Protein AF-A0A5C7Q8A8-F1 (afdb_monomer)

Solvent-accessible surface area (backbone atoms only — not comparable to full-atom values): 42456 Å² total; per-residue (Å²): 137,83,88,76,62,58,67,64,50,52,58,47,51,57,56,48,51,56,51,48,52,52,51,49,35,57,74,71,69,66,64,82,70,84,70,91,79,62,49,75,67,58,76,62,47,52,79,33,55,53,50,96,81,53,54,79,67,55,56,52,67,60,56,36,74,67,50,32,54,47,42,49,57,53,12,52,49,42,38,58,27,49,75,47,35,32,22,46,52,66,61,38,46,63,65,53,66,76,48,85,85,70,72,69,61,88,73,68,88,83,48,80,86,73,72,69,64,88,78,47,28,64,45,47,75,80,34,70,66,43,38,34,57,55,36,27,34,99,83,46,43,37,44,59,49,35,23,50,45,44,40,25,26,51,58,35,4,28,22,35,34,44,48,40,54,46,99,84,62,37,77,64,32,52,43,86,42,50,58,80,33,47,42,84,45,75,60,40,100,90,32,75,81,9,30,33,33,28,34,82,65,30,98,65,66,53,85,62,56,95,88,55,79,62,90,46,67,55,41,41,31,20,60,56,26,69,39,77,41,52,37,90,40,47,37,70,35,59,44,74,21,91,77,34,95,90,47,22,30,13,55,45,45,67,42,41,71,48,57,52,50,41,49,49,52,57,48,47,54,50,48,43,77,73,66,59,76,80,65,65,76,39,83,40,70,36,95,89,53,80,78,54,76,66,60,51,51,53,51,51,49,54,47,46,71,50,63,48,63,80,93,27,69,84,53,87,80,84,74,58,90,57,49,43,81,42,69,85,66,79,52,77,73,80,66,44,65,62,60,59,50,51,51,36,45,51,50,48,28,52,76,68,64,42,61,54,60,83,76,78,36,77,90,68,90,40,70,69,57,48,53,51,50,52,48,49,40,39,64,74,51,48,36,56,52,35,41,51,47,20,48,37,51,31,70,43,55,38,77,58,44,56,82,86,73,36,58,56,44,42,45,39,44,60,60,84,78,76,55,66,68,58,51,51,51,52,50,51,50,45,44,74,63,51,78,45,32,36,34,61,51,26,55,74,72,73,40,84,66,82,89,48,79,71,25,76,36,45,36,57,55,68,56,57,52,62,49,57,76,65,55,80,83,77,78,83,84,84,88,80,86,82,89,83,83,85,87,87,85,88,82,90,84,87,85,78,85,90,80,87,79,87,81,82,89,77,93,75,87,86,74,100,59,81,44,51,79,66,55,45,65,71,46,41,65,62,55,54,47,48,50,48,31,41,61,71,63,78,36,56,65,75,57,40,32,53,53,38,34,75,76,55,36,46,72,66,59,27,46,48,56,52,48,53,46,50,57,68,70,66,61,90,74,79,93,71,82,93,82,87,86,70,74,72,56,61,60,52,50,56,51,54,58,58,67,71,73,76,71,90,83,86,82,79,90,82,89,85,87,89,86,89,81,82,89,85,87,81,90,88,86,83,86,87,80,85,86,87,88,87,83,84,88,87,83,90,81,91,80,84,87,86,85,86,90,85,94,87,80,90,87,81,90,87,83,85,79,88,81,81,84,77,81,79,56,69,71,62,52,52,54,54,52,53,55,47,50,52,52,62,54,58,62,76,72,114

Secondary structure (DSSP, 8-state):
-----HHHHHHHHHHHHHHHHHHHHHHHT------TT--HHHHT--TT---TT--HHHHHHHS-HHHHHHHHHHHHHHHHSEEEEEE-HHHHHHHHTT-TT----S--TT-GGGT--TT-EEPPTTSHHHHHHHS-SSS--HHHHHHHHHHHHHHHSEEEEEEEE-TTS-EEEEEEEEGGGEEEE---SS-TT-EEEE----SS-----TTS---SHHHHHHHHTT-EEEGGGEEEEEPBPSS-TTSB--TTTTTHHHHHHHHHHHHHHHHHHHH-----SEEEE-TT----HHHHHHHHHHHHHHHSSSTTTT----PPTTEEEE-----TTTTTTTHHHHHHHHHHHHHTT--GGGGT-S----HHHHHHHHHHHIIIIIHHHHHHHHHHHHHHHGGGS-TTT--EEEEEE------HHHHHHHHHHHHHHT-SBHHHHHHHTTPPP-SSTTTTSBTTHHHHHHHHTTS--PPPPP---------------------PPPPPP----S---SS-HHHHHHHHHHHHHHHHHHHTTSS-HHHHHHHHHHTT--HHHHHHHHHHHHHHHT-----------SHHHHHHHHHHHHHHS-----PPP-----------------------------------------------------PPPPPPPHHHHHHHHHHHHHHHHHHTT-

Radius of gyration: 42.38 Å; Cα contacts (8 Å, |Δi|>4): 635; chains: 1; bounding box: 146×74×106 Å

Structure (mmCIF, N/CA/C/O backbone):
data_AF-A0A5C7Q8A8-F1
#
_entry.id   AF-A0A5C7Q8A8-F1
#
loop_
_atom_site.group_PDB
_atom_site.id
_atom_site.type_symbol
_atom_site.label_atom_id
_atom_site.label_alt_id
_atom_site.label_comp_id
_atom_site.label_asym_id
_atom_site.label_entity_id
_atom_site.label_seq_id
_atom_site.pdbx_PDB_ins_code
_atom_site.Cartn_x
_atom_site.Cartn_y
_atom_site.Cartn_z
_atom_site.occupancy
_atom_site.B_iso_or_equiv
_atom_site.auth_seq_id
_atom_site.auth_comp_id
_atom_site.auth_asym_id
_atom_site.auth_atom_id
_atom_site.pdbx_PDB_model_num
ATOM 1 N N . MET A 1 1 ? 57.338 -16.339 32.712 1.00 39.47 1 MET A N 1
ATOM 2 C CA . MET A 1 1 ? 57.266 -15.518 31.481 1.00 39.47 1 MET A CA 1
ATOM 3 C C . MET A 1 1 ? 55.941 -15.817 30.804 1.00 39.47 1 MET A C 1
ATOM 5 O O . MET A 1 1 ? 55.572 -16.983 30.773 1.00 39.47 1 MET A O 1
ATOM 9 N N . LEU A 1 2 ? 55.223 -14.806 30.310 1.00 39.75 2 LEU A N 1
ATOM 10 C CA . LEU A 1 2 ? 54.011 -15.006 29.508 1.00 39.75 2 LEU A CA 1
ATOM 11 C C . LEU A 1 2 ? 54.403 -15.014 28.027 1.00 39.75 2 LEU A C 1
ATOM 13 O O . LEU A 1 2 ? 54.941 -14.022 27.540 1.00 39.75 2 LEU A O 1
ATOM 17 N N . ASN A 1 3 ? 54.139 -16.115 27.321 1.00 35.50 3 ASN A N 1
ATOM 18 C CA . ASN A 1 3 ? 54.279 -16.156 25.866 1.00 35.50 3 ASN A CA 1
ATOM 19 C C . ASN A 1 3 ? 53.121 -15.376 25.238 1.00 35.50 3 ASN A C 1
ATOM 21 O O . ASN A 1 3 ? 51.990 -15.857 25.197 1.00 35.50 3 ASN A O 1
ATOM 25 N N . ILE A 1 4 ? 53.407 -14.169 24.753 1.00 50.28 4 ILE A N 1
ATOM 26 C CA . ILE A 1 4 ? 52.469 -13.400 23.935 1.00 50.28 4 ILE A CA 1
ATOM 27 C C . ILE A 1 4 ? 52.547 -13.954 22.511 1.00 50.28 4 ILE A C 1
ATOM 29 O O . ILE A 1 4 ? 53.571 -13.810 21.843 1.00 50.28 4 ILE A O 1
ATOM 33 N N . ASP A 1 5 ? 51.471 -14.594 22.051 1.00 58.06 5 ASP A N 1
ATOM 34 C CA . ASP A 1 5 ? 51.373 -15.106 20.683 1.00 58.06 5 ASP A CA 1
ATOM 35 C C . ASP A 1 5 ? 51.248 -13.949 19.677 1.00 58.06 5 ASP A C 1
ATOM 37 O O . ASP A 1 5 ? 50.162 -13.470 19.342 1.00 58.06 5 ASP A O 1
ATOM 41 N N . LEU A 1 6 ? 52.403 -13.510 19.180 1.00 49.81 6 LEU A N 1
ATOM 42 C CA . LEU A 1 6 ? 52.531 -12.497 18.136 1.00 49.81 6 LEU A CA 1
ATOM 43 C C . LEU A 1 6 ? 51.796 -12.886 16.842 1.00 49.81 6 LEU A C 1
ATOM 45 O O . LEU A 1 6 ? 51.344 -11.993 16.127 1.00 49.81 6 LEU A O 1
ATOM 49 N N . SER A 1 7 ? 51.607 -14.180 16.551 1.00 52.22 7 SER A N 1
ATOM 50 C CA . SER A 1 7 ? 50.870 -14.616 15.358 1.00 52.22 7 SER A CA 1
ATOM 51 C C . SER A 1 7 ? 49.373 -14.306 15.473 1.00 52.22 7 SER A C 1
ATOM 53 O O . SER A 1 7 ? 48.760 -13.853 14.503 1.00 52.22 7 SER A O 1
ATOM 55 N N . ALA A 1 8 ? 48.793 -14.444 16.670 1.00 53.78 8 ALA A N 1
ATOM 56 C CA . ALA A 1 8 ? 47.419 -14.038 16.951 1.00 53.78 8 ALA A CA 1
ATOM 57 C C . ALA A 1 8 ? 47.238 -12.511 16.881 1.00 53.78 8 ALA A C 1
ATOM 59 O O . ALA A 1 8 ? 46.190 -12.041 16.432 1.00 53.78 8 ALA A O 1
ATOM 60 N N . THR A 1 9 ? 48.254 -11.733 17.271 1.00 54.34 9 THR A N 1
ATOM 61 C CA . THR A 1 9 ? 48.252 -10.265 17.140 1.00 54.34 9 THR A CA 1
ATOM 62 C C . THR A 1 9 ? 48.325 -9.834 15.674 1.00 54.34 9 THR A C 1
ATOM 64 O O . THR A 1 9 ? 47.444 -9.115 15.213 1.00 54.34 9 THR A O 1
ATOM 67 N N . ILE A 1 10 ? 49.275 -10.358 14.892 1.00 56.47 10 ILE A N 1
ATOM 68 C CA . ILE A 1 10 ? 49.420 -10.031 13.460 1.00 56.47 10 ILE A CA 1
ATOM 69 C C . ILE A 1 10 ? 48.152 -10.412 12.672 1.00 56.47 10 ILE A C 1
ATOM 71 O O . ILE A 1 10 ? 47.650 -9.623 11.871 1.00 56.47 10 ILE A O 1
ATOM 75 N N . ARG A 1 11 ? 47.545 -11.575 12.962 1.00 51.56 11 ARG A N 1
ATOM 76 C CA . ARG A 1 11 ? 46.251 -11.982 12.372 1.00 51.56 11 ARG A CA 1
ATOM 77 C C . ARG A 1 11 ? 45.079 -11.073 12.777 1.00 51.56 11 ARG A C 1
ATOM 79 O O . ARG A 1 11 ? 44.075 -11.043 12.064 1.00 51.56 11 ARG A O 1
ATOM 86 N N . ARG A 1 12 ? 45.167 -10.343 13.896 1.00 50.62 12 ARG A N 1
ATOM 87 C CA . ARG A 1 12 ? 44.190 -9.308 14.289 1.00 50.62 12 ARG A CA 1
ATOM 88 C C . ARG A 1 12 ? 44.452 -7.978 13.581 1.00 50.62 12 ARG A C 1
ATOM 90 O O . ARG A 1 12 ? 43.478 -7.353 13.174 1.00 50.62 12 ARG A O 1
ATOM 97 N N . GLU A 1 13 ? 45.709 -7.585 13.386 1.00 54.28 13 GLU A N 1
ATOM 98 C CA . GLU A 1 13 ? 46.086 -6.387 12.619 1.00 54.28 13 GLU A CA 1
ATOM 99 C C . GLU A 1 13 ? 45.614 -6.480 11.160 1.00 54.28 13 GLU A C 1
ATOM 101 O O . GLU A 1 13 ? 44.810 -5.657 10.727 1.00 54.28 13 GLU A O 1
ATOM 106 N N . ILE A 1 14 ? 45.965 -7.554 10.443 1.00 54.97 14 ILE A N 1
ATOM 107 C CA . ILE A 1 14 ? 45.577 -7.747 9.030 1.00 54.97 14 ILE A CA 1
ATOM 108 C C . ILE A 1 14 ? 44.042 -7.750 8.864 1.00 54.97 14 ILE A C 1
ATOM 110 O O . ILE A 1 14 ? 43.503 -7.173 7.916 1.00 54.97 14 ILE A O 1
ATOM 114 N N . ARG A 1 15 ? 43.312 -8.339 9.826 1.00 53.41 15 ARG A N 1
ATOM 115 C CA . ARG A 1 15 ? 41.835 -8.323 9.875 1.00 53.41 15 ARG A CA 1
ATOM 116 C C . ARG A 1 15 ? 41.238 -6.956 10.235 1.00 53.41 15 ARG A C 1
ATOM 118 O O . ARG A 1 15 ? 40.063 -6.736 9.948 1.00 53.41 15 ARG A O 1
ATOM 125 N N . ARG A 1 16 ? 41.986 -6.052 10.874 1.00 53.06 16 ARG A N 1
ATOM 126 C CA . ARG A 1 16 ? 41.573 -4.656 11.114 1.00 53.06 16 ARG A CA 1
ATOM 127 C C . ARG A 1 16 ? 41.802 -3.798 9.879 1.00 53.06 16 ARG A C 1
ATOM 129 O O . ARG A 1 16 ? 40.940 -2.986 9.563 1.00 53.06 16 ARG A O 1
ATOM 136 N N . GLU A 1 17 ? 42.908 -4.001 9.171 1.00 52.50 17 GLU A N 1
ATOM 137 C CA . GLU A 1 17 ? 43.210 -3.276 7.934 1.00 52.50 17 GLU A CA 1
ATOM 138 C C . GLU A 1 17 ? 42.220 -3.631 6.824 1.00 52.50 17 GLU A C 1
ATOM 140 O O . GLU A 1 17 ? 41.597 -2.722 6.286 1.00 52.50 17 GLU A O 1
ATOM 145 N N . HIS A 1 18 ? 41.933 -4.921 6.600 1.00 54.00 18 HIS A N 1
ATOM 146 C CA . HIS A 1 18 ? 40.877 -5.350 5.666 1.00 54.00 18 HIS A CA 1
ATOM 147 C C . HIS A 1 18 ? 39.492 -4.789 6.030 1.00 54.00 18 HIS A C 1
ATOM 149 O O . HIS A 1 18 ? 38.708 -4.430 5.157 1.00 54.00 18 HIS A O 1
ATOM 155 N N . LYS A 1 19 ? 39.173 -4.669 7.328 1.00 54.50 19 LYS A N 1
ATOM 156 C CA . LYS A 1 19 ? 37.913 -4.045 7.762 1.00 54.50 19 LYS A CA 1
ATOM 157 C C . LYS A 1 19 ? 37.903 -2.528 7.576 1.00 54.50 19 LYS A C 1
ATOM 159 O O . LYS A 1 19 ? 36.835 -1.978 7.334 1.00 54.50 19 LYS A O 1
ATOM 164 N N . ARG A 1 20 ? 39.055 -1.855 7.659 1.00 49.50 20 ARG A N 1
ATOM 165 C CA . ARG A 1 20 ? 39.181 -0.422 7.358 1.00 49.50 20 ARG A CA 1
ATOM 166 C C . ARG A 1 20 ? 39.092 -0.145 5.863 1.00 49.50 20 ARG A C 1
ATOM 168 O O . ARG A 1 20 ? 38.343 0.750 5.496 1.00 49.50 20 ARG A O 1
ATOM 175 N N . SER A 1 21 ? 39.786 -0.902 5.012 1.00 48.91 21 SER A N 1
ATOM 176 C CA . SER A 1 21 ? 39.687 -0.732 3.557 1.00 48.91 21 SER A CA 1
ATOM 177 C C . SER A 1 21 ? 38.263 -0.991 3.062 1.00 48.91 21 SER A C 1
ATOM 179 O O . SER A 1 21 ? 37.726 -0.139 2.365 1.00 48.91 21 SER A O 1
ATOM 181 N N . ALA A 1 22 ? 37.599 -2.058 3.524 1.00 47.56 22 ALA A N 1
ATOM 182 C CA . ALA A 1 22 ? 36.187 -2.311 3.217 1.00 47.56 22 ALA A CA 1
ATOM 183 C C . ALA A 1 22 ? 35.243 -1.217 3.762 1.00 47.56 22 ALA A C 1
ATOM 185 O O . ALA A 1 22 ? 34.285 -0.830 3.103 1.00 47.56 22 ALA A O 1
ATOM 186 N N . GLN A 1 23 ? 35.501 -0.653 4.951 1.00 49.69 23 GLN A N 1
ATOM 187 C CA . GLN A 1 23 ? 34.716 0.491 5.444 1.00 49.69 23 GLN A CA 1
ATOM 188 C C . GLN A 1 23 ? 34.930 1.761 4.607 1.00 49.69 23 GLN A C 1
ATOM 190 O O . GLN A 1 23 ? 33.975 2.508 4.399 1.00 49.69 23 GLN A O 1
ATOM 195 N N . ILE A 1 24 ? 36.144 1.991 4.100 1.00 47.06 24 ILE A N 1
ATOM 196 C CA . ILE A 1 24 ? 36.466 3.123 3.223 1.00 47.06 24 ILE A CA 1
ATOM 197 C C . ILE A 1 24 ? 35.817 2.927 1.845 1.00 47.06 24 ILE A C 1
ATOM 199 O O . ILE A 1 24 ? 35.087 3.813 1.404 1.00 47.06 24 ILE A O 1
ATOM 203 N N . ALA A 1 25 ? 35.971 1.763 1.210 1.00 44.62 25 ALA A N 1
ATOM 204 C CA . ALA A 1 25 ? 35.344 1.440 -0.074 1.00 44.62 25 ALA A CA 1
ATOM 205 C C . ALA A 1 25 ? 33.805 1.499 -0.004 1.00 44.62 25 ALA A C 1
ATOM 207 O O . ALA A 1 25 ? 33.169 2.111 -0.867 1.00 44.62 25 ALA A O 1
ATOM 208 N N . LYS A 1 26 ? 33.207 1.003 1.089 1.00 45.66 26 LYS A N 1
ATOM 209 C CA . LYS A 1 26 ? 31.778 1.177 1.393 1.00 45.66 26 LYS A CA 1
ATOM 210 C C . LYS A 1 26 ? 31.367 2.640 1.607 1.00 45.66 26 LYS A C 1
ATOM 212 O O . LYS A 1 26 ? 30.256 3.004 1.233 1.00 45.66 26 LYS A O 1
ATOM 217 N N . SER A 1 27 ? 32.227 3.487 2.183 1.00 42.16 27 SER A N 1
ATOM 218 C CA . SER A 1 27 ? 31.947 4.927 2.343 1.00 42.16 27 SER A CA 1
ATOM 219 C C . SER A 1 27 ? 32.076 5.728 1.040 1.00 42.16 27 SER A C 1
ATOM 221 O O . SER A 1 27 ? 31.417 6.753 0.894 1.00 42.16 27 SER A O 1
ATOM 223 N N . LEU A 1 28 ? 32.874 5.235 0.086 1.00 39.53 28 LEU A N 1
ATOM 224 C CA . LEU A 1 28 ? 33.065 5.814 -1.249 1.00 39.53 28 LEU A CA 1
ATOM 225 C C . LEU A 1 28 ? 32.087 5.250 -2.299 1.00 39.53 28 LEU A C 1
ATOM 227 O O . LEU A 1 28 ? 32.065 5.720 -3.433 1.00 39.53 28 LEU A O 1
ATOM 231 N N . GLY A 1 29 ? 31.276 4.249 -1.938 1.00 36.44 29 GLY A N 1
ATOM 232 C CA . GLY A 1 29 ? 30.308 3.615 -2.839 1.00 36.44 29 GLY A CA 1
ATOM 233 C C . GLY A 1 29 ? 30.933 2.730 -3.925 1.00 36.44 29 GLY A C 1
ATOM 234 O O . GLY A 1 29 ? 30.284 2.475 -4.936 1.00 36.44 29 GLY A O 1
ATOM 235 N N . TRP A 1 30 ? 32.180 2.281 -3.743 1.00 41.94 30 TRP A N 1
ATOM 236 C CA . TRP A 1 30 ? 32.921 1.500 -4.746 1.00 41.94 30 TRP A CA 1
ATOM 237 C C . TRP A 1 30 ? 32.735 -0.022 -4.615 1.00 41.94 30 TRP A C 1
ATOM 239 O O . TRP A 1 30 ? 32.882 -0.732 -5.608 1.00 41.94 30 TRP A O 1
ATOM 249 N N . ASP A 1 31 ? 32.333 -0.525 -3.442 1.00 42.12 31 ASP A N 1
ATOM 250 C CA . ASP A 1 31 ? 32.010 -1.948 -3.248 1.00 42.12 31 ASP A CA 1
ATOM 251 C C . ASP A 1 31 ? 30.646 -2.304 -3.866 1.00 42.12 31 ASP A C 1
ATOM 253 O O . ASP A 1 31 ? 29.588 -2.221 -3.234 1.00 42.12 31 ASP A O 1
ATOM 257 N N . GLY A 1 32 ? 30.675 -2.731 -5.127 1.00 46.34 32 GLY A N 1
ATOM 258 C CA . GLY A 1 32 ? 29.512 -3.205 -5.871 1.00 46.34 32 GLY A CA 1
ATOM 259 C C . GLY A 1 32 ? 29.033 -4.604 -5.466 1.00 46.34 32 GLY A C 1
ATOM 260 O O . GLY A 1 32 ? 29.117 -5.511 -6.284 1.00 46.34 32 GLY A O 1
ATOM 261 N N . TYR A 1 33 ? 28.458 -4.740 -4.265 1.00 42.50 33 TYR A N 1
ATOM 262 C CA . TYR A 1 33 ? 27.729 -5.928 -3.775 1.00 42.50 33 TYR A CA 1
ATOM 263 C C . TYR A 1 33 ? 28.488 -7.270 -3.866 1.00 42.50 33 TYR A C 1
ATOM 265 O O . TYR A 1 33 ? 28.254 -8.067 -4.775 1.00 42.50 33 TYR A O 1
ATOM 273 N N . GLU A 1 34 ? 29.299 -7.602 -2.855 1.00 38.50 34 GLU A N 1
ATOM 274 C CA . GLU A 1 34 ? 29.595 -9.018 -2.599 1.00 38.50 34 GLU A CA 1
ATOM 275 C C . GLU A 1 34 ? 28.358 -9.738 -2.029 1.00 38.50 34 GLU A C 1
ATOM 277 O O . GLU A 1 34 ? 27.682 -9.231 -1.134 1.00 38.50 34 GLU A O 1
ATOM 282 N N . THR A 1 35 ? 28.106 -10.964 -2.489 1.00 42.06 35 THR A N 1
ATOM 283 C CA . THR A 1 35 ? 27.070 -11.873 -1.959 1.00 42.06 35 THR A CA 1
ATOM 284 C C . THR A 1 35 ? 27.550 -12.703 -0.755 1.00 42.06 35 THR A C 1
ATOM 286 O O . THR A 1 35 ? 26.884 -13.657 -0.351 1.00 42.06 35 THR A O 1
ATOM 289 N N . THR A 1 36 ? 28.695 -12.347 -0.158 1.00 38.19 36 THR A N 1
ATOM 290 C CA . THR A 1 36 ? 29.457 -13.078 0.878 1.00 38.19 36 THR A CA 1
ATOM 291 C C . THR A 1 36 ? 28.805 -13.054 2.272 1.00 38.19 36 THR A C 1
ATOM 293 O O . THR A 1 36 ? 29.400 -12.682 3.283 1.00 38.19 36 THR A O 1
ATOM 296 N N . GLY A 1 37 ? 27.550 -13.496 2.334 1.00 38.47 37 GLY A N 1
ATOM 297 C CA . GLY A 1 37 ? 26.752 -13.593 3.557 1.00 38.47 37 GLY A CA 1
ATOM 298 C C . GLY A 1 37 ? 25.311 -14.072 3.355 1.00 38.47 37 GLY A C 1
ATOM 299 O O . GLY A 1 37 ? 24.637 -14.330 4.346 1.00 38.47 37 GLY A O 1
ATOM 300 N N . LEU A 1 38 ? 24.841 -14.206 2.109 1.00 37.72 38 LEU A N 1
ATOM 301 C CA . LEU A 1 38 ? 23.529 -14.773 1.787 1.00 37.72 38 LEU A CA 1
ATOM 302 C C . LEU A 1 38 ? 23.629 -16.305 1.753 1.00 37.72 38 LEU A C 1
ATOM 304 O O . LEU A 1 38 ? 24.505 -16.853 1.082 1.00 37.72 38 LEU A O 1
ATOM 308 N N . GLY A 1 39 ? 22.738 -17.008 2.455 1.00 36.66 39 GLY A N 1
ATOM 309 C CA . GLY A 1 39 ? 22.606 -18.456 2.297 1.00 36.66 39 GLY A CA 1
ATOM 310 C C . GLY A 1 39 ? 22.008 -18.825 0.934 1.00 36.66 39 GLY A C 1
ATOM 311 O O . GLY A 1 39 ? 21.383 -17.999 0.271 1.00 36.66 39 GLY A O 1
ATOM 312 N N . ALA A 1 40 ? 22.107 -20.094 0.526 1.00 36.50 40 ALA A N 1
ATOM 313 C CA . ALA A 1 40 ? 21.413 -20.566 -0.681 1.00 36.50 40 ALA A CA 1
ATOM 314 C C . ALA A 1 40 ? 19.888 -20.321 -0.600 1.00 36.50 40 ALA A C 1
ATOM 316 O O . ALA A 1 40 ? 19.267 -19.923 -1.580 1.00 36.50 40 ALA A O 1
ATOM 317 N N . TRP A 1 41 ? 19.309 -20.465 0.597 1.00 35.19 41 TRP A N 1
ATOM 318 C CA . TRP A 1 41 ? 17.908 -20.141 0.883 1.00 35.19 41 TRP A CA 1
ATOM 319 C C . TRP A 1 41 ? 17.598 -18.635 0.852 1.00 35.19 41 TRP A C 1
ATOM 321 O O . TRP A 1 41 ? 16.471 -18.264 0.543 1.00 35.19 41 TRP A O 1
ATOM 331 N N . ASP A 1 42 ? 18.582 -17.761 1.099 1.00 38.12 42 ASP A N 1
ATOM 332 C CA . ASP A 1 42 ? 18.412 -16.319 0.896 1.00 38.12 42 ASP A CA 1
ATOM 333 C C . ASP A 1 42 ? 18.421 -15.950 -0.587 1.00 38.12 42 ASP A C 1
ATOM 335 O O . ASP A 1 42 ? 17.626 -15.106 -0.997 1.00 38.12 42 ASP A O 1
ATOM 339 N N . MET A 1 43 ? 19.305 -16.566 -1.382 1.00 38.22 43 MET A N 1
ATOM 340 C CA . MET A 1 43 ? 19.415 -16.314 -2.825 1.00 38.22 43 MET A CA 1
ATOM 341 C C . MET A 1 43 ? 18.144 -16.681 -3.597 1.00 38.22 43 MET A C 1
ATOM 343 O O . MET A 1 43 ? 17.806 -15.991 -4.550 1.00 38.22 43 MET A O 1
ATOM 347 N N . PHE A 1 44 ? 17.441 -17.737 -3.184 1.00 41.22 44 PHE A N 1
ATOM 348 C CA . PHE A 1 44 ? 16.223 -18.231 -3.839 1.00 41.22 44 PHE A CA 1
ATOM 349 C C . PHE A 1 44 ? 14.957 -17.978 -3.004 1.00 41.22 44 PHE A C 1
ATOM 351 O O . PHE A 1 44 ? 14.045 -18.801 -3.029 1.00 41.22 44 PHE A O 1
ATOM 358 N N . GLY A 1 45 ? 14.944 -16.882 -2.227 1.00 39.47 45 GLY A N 1
ATOM 359 C CA . GLY A 1 45 ? 13.960 -16.548 -1.183 1.00 39.47 45 GLY A CA 1
ATOM 360 C C . GLY A 1 45 ? 12.552 -17.091 -1.436 1.00 39.47 45 GLY A C 1
ATOM 361 O O . GLY A 1 45 ? 11.787 -16.513 -2.206 1.00 39.47 45 GLY A O 1
ATOM 362 N N . ALA A 1 46 ? 12.242 -18.222 -0.794 1.00 32.12 46 ALA A N 1
ATOM 363 C CA . ALA A 1 46 ? 11.134 -19.080 -1.195 1.00 32.12 46 ALA A CA 1
ATOM 364 C C . ALA A 1 46 ? 9.782 -18.333 -1.170 1.00 32.12 46 ALA A C 1
ATOM 366 O O . ALA A 1 46 ? 9.499 -17.626 -0.194 1.00 32.12 46 ALA A O 1
ATOM 367 N N . PRO A 1 47 ? 8.923 -18.496 -2.198 1.00 33.69 47 PRO A N 1
ATOM 368 C CA . PRO A 1 47 ? 7.649 -17.787 -2.293 1.00 33.69 47 PRO A CA 1
ATOM 369 C C . PRO A 1 47 ? 6.682 -18.256 -1.193 1.00 33.69 47 PRO A C 1
ATOM 371 O O . PRO A 1 47 ? 5.949 -19.229 -1.359 1.00 33.69 47 PRO A O 1
ATOM 374 N N . GLY A 1 48 ? 6.710 -17.567 -0.048 1.00 34.31 48 GLY A N 1
ATOM 375 C CA . GLY A 1 48 ? 5.930 -17.908 1.144 1.00 34.31 48 GLY A CA 1
ATOM 376 C C . GLY A 1 48 ? 6.581 -17.568 2.493 1.00 34.31 48 GLY A C 1
ATOM 377 O O . GLY A 1 48 ? 5.868 -17.599 3.493 1.00 34.31 48 GLY A O 1
ATOM 378 N N . ASP A 1 49 ? 7.878 -17.231 2.546 1.00 40.19 49 ASP A N 1
ATOM 379 C CA . ASP A 1 49 ? 8.542 -16.690 3.751 1.00 40.19 49 ASP A CA 1
ATOM 380 C C . ASP A 1 49 ? 8.552 -15.150 3.727 1.00 40.19 49 ASP A C 1
ATOM 382 O O . ASP A 1 49 ? 8.967 -14.533 2.736 1.00 40.19 49 ASP A O 1
ATOM 386 N N . SER A 1 50 ? 8.151 -14.514 4.833 1.00 42.88 50 SER A N 1
ATOM 387 C CA . SER A 1 50 ? 8.281 -13.061 5.029 1.00 42.88 50 SER A CA 1
ATOM 388 C C . SER A 1 50 ? 9.684 -12.604 5.465 1.00 42.88 50 SER A C 1
ATOM 390 O O . SER A 1 50 ? 9.851 -11.539 6.062 1.00 42.88 50 SER A O 1
ATOM 392 N N . GLY A 1 51 ? 10.715 -13.369 5.099 1.00 45.03 51 GLY A N 1
ATOM 393 C CA . GLY A 1 51 ? 12.123 -12.992 5.201 1.00 45.03 51 GLY A CA 1
ATOM 394 C C . GLY A 1 51 ? 12.626 -12.998 6.638 1.00 45.03 51 GLY A C 1
ATOM 395 O O . GLY A 1 51 ? 13.131 -11.980 7.115 1.00 45.03 51 GLY A O 1
ATOM 396 N N . HIS A 1 52 ? 12.500 -14.142 7.317 1.00 42.12 52 HIS A N 1
ATOM 397 C CA . HIS A 1 52 ? 12.664 -14.278 8.772 1.00 42.12 52 HIS A CA 1
ATOM 398 C C . HIS A 1 52 ? 13.948 -13.687 9.396 1.00 42.12 52 HIS A C 1
ATOM 400 O O . HIS A 1 52 ? 13.942 -13.371 10.585 1.00 42.12 52 HIS A O 1
ATOM 406 N N . TYR A 1 53 ? 15.027 -13.499 8.622 1.00 47.72 53 TYR A N 1
ATOM 407 C CA . TYR A 1 53 ? 16.281 -12.870 9.072 1.00 47.72 53 TYR A CA 1
ATOM 408 C C . TYR A 1 53 ? 16.824 -11.800 8.102 1.00 47.72 53 TYR A C 1
ATOM 410 O O . TYR A 1 53 ? 18.029 -11.693 7.865 1.00 47.72 53 TYR A O 1
ATOM 418 N N . GLY A 1 54 ? 15.934 -10.981 7.534 1.00 49.25 54 GLY A N 1
ATOM 419 C CA . GLY A 1 54 ? 16.298 -9.871 6.648 1.00 49.25 54 GLY A CA 1
ATOM 420 C C . GLY A 1 54 ? 17.227 -8.826 7.288 1.00 49.25 54 GLY A C 1
ATOM 421 O O . GLY A 1 54 ? 16.932 -8.247 8.332 1.00 49.25 54 GLY A O 1
ATOM 422 N N . SER A 1 55 ? 18.343 -8.517 6.619 1.00 53.50 55 SER A N 1
ATOM 423 C CA . SER A 1 55 ? 19.086 -7.275 6.873 1.00 53.50 55 SER A CA 1
ATOM 424 C C . SER A 1 55 ? 18.268 -6.083 6.357 1.00 53.50 55 SER A C 1
ATOM 426 O O . SER A 1 55 ? 17.779 -6.179 5.233 1.00 53.50 55 SER A O 1
ATOM 428 N N . PRO A 1 56 ? 18.192 -4.929 7.049 1.00 58.62 56 PRO A N 1
ATOM 429 C CA . PRO A 1 56 ? 17.395 -3.781 6.590 1.00 58.62 56 PRO A CA 1
ATOM 430 C C . PRO A 1 56 ? 17.869 -3.164 5.259 1.00 58.62 56 PRO A C 1
ATOM 432 O O . PRO A 1 56 ? 17.181 -2.337 4.670 1.00 58.62 56 PRO A O 1
ATOM 435 N N . TYR A 1 57 ? 19.036 -3.568 4.745 1.00 59.12 57 TYR A N 1
ATOM 436 C CA . TYR A 1 57 ? 19.468 -3.235 3.383 1.00 59.12 57 TYR A CA 1
ATOM 437 C C . TYR A 1 57 ? 18.732 -4.054 2.300 1.00 59.12 57 TYR A C 1
ATOM 439 O O . TYR A 1 57 ? 18.576 -3.566 1.184 1.00 59.12 57 TYR A O 1
ATOM 447 N N . ARG A 1 58 ? 18.239 -5.261 2.624 1.00 62.44 58 ARG A N 1
ATOM 448 C CA . ARG A 1 58 ? 17.429 -6.111 1.730 1.00 62.44 58 ARG A CA 1
ATOM 449 C C . ARG A 1 58 ? 16.058 -5.485 1.469 1.00 62.44 58 ARG A C 1
ATOM 451 O O . ARG A 1 58 ? 15.588 -5.502 0.338 1.00 62.44 58 ARG A O 1
ATOM 458 N N . ASP A 1 59 ? 15.474 -4.860 2.488 1.00 64.56 59 ASP A N 1
ATOM 459 C CA . ASP A 1 59 ? 14.205 -4.126 2.397 1.00 64.56 59 ASP A CA 1
ATOM 460 C C . ASP A 1 59 ? 14.313 -2.976 1.385 1.00 64.56 59 ASP A C 1
ATOM 462 O O . ASP A 1 59 ? 13.452 -2.796 0.527 1.00 64.56 59 ASP A O 1
ATOM 466 N N . ILE A 1 60 ? 15.431 -2.241 1.426 1.00 67.25 60 ILE A N 1
ATOM 467 C CA . ILE A 1 60 ? 15.746 -1.162 0.479 1.00 67.25 60 ILE A CA 1
ATOM 468 C C . ILE A 1 60 ? 15.948 -1.716 -0.942 1.00 67.25 60 ILE A C 1
ATOM 470 O O . ILE A 1 60 ? 15.549 -1.074 -1.912 1.00 67.25 60 ILE A O 1
ATOM 474 N N . GLU A 1 61 ? 16.518 -2.916 -1.094 1.00 68.12 61 GLU A N 1
ATOM 475 C CA . GLU A 1 61 ? 16.606 -3.576 -2.402 1.00 68.12 61 GLU A CA 1
ATOM 476 C C . GLU A 1 61 ? 15.256 -4.074 -2.935 1.00 68.12 61 GLU A C 1
ATOM 478 O O . GLU A 1 61 ? 15.100 -4.128 -4.155 1.00 68.12 61 GLU A O 1
ATOM 483 N N . GLN A 1 62 ? 14.287 -4.402 -2.075 1.00 72.69 62 GLN A N 1
ATOM 484 C CA . GLN A 1 62 ? 12.913 -4.707 -2.489 1.00 72.69 62 GLN A CA 1
ATOM 485 C C . GLN A 1 62 ? 12.154 -3.420 -2.865 1.00 72.69 62 GLN A C 1
ATOM 487 O O . GLN A 1 62 ? 11.473 -3.375 -3.892 1.00 72.69 62 GLN A O 1
ATOM 492 N N . VAL A 1 63 ? 12.312 -2.334 -2.102 1.00 80.56 63 VAL A N 1
ATOM 493 C CA . VAL A 1 63 ? 11.653 -1.035 -2.341 1.00 80.56 63 VAL A CA 1
ATOM 494 C C . VAL A 1 63 ? 12.479 -0.158 -3.300 1.00 80.56 63 VAL A C 1
ATOM 496 O O . VAL A 1 63 ? 12.951 0.923 -2.952 1.00 80.56 63 VAL A O 1
ATOM 499 N N . ARG A 1 64 ? 12.630 -0.615 -4.551 1.00 82.38 64 ARG A N 1
ATOM 500 C CA . ARG A 1 64 ? 13.333 0.103 -5.636 1.00 82.38 64 ARG A CA 1
ATOM 501 C C . ARG A 1 64 ? 12.526 0.153 -6.941 1.00 82.38 64 ARG A C 1
ATOM 503 O O . ARG A 1 64 ? 11.563 -0.592 -7.103 1.00 82.38 64 ARG A O 1
ATOM 510 N N . GLY A 1 65 ? 12.955 0.995 -7.886 1.00 87.06 65 GLY A N 1
ATOM 511 C CA . GLY A 1 65 ? 12.433 1.021 -9.263 1.00 87.06 65 GLY A CA 1
ATOM 512 C C . GLY A 1 65 ? 10.910 1.175 -9.339 1.00 87.06 65 GLY A C 1
ATOM 513 O O . GLY A 1 65 ? 10.303 1.854 -8.509 1.00 87.06 65 GLY A O 1
ATOM 514 N N . TRP A 1 66 ? 10.280 0.500 -10.302 1.00 90.44 66 TRP A N 1
ATOM 515 C CA . TRP A 1 66 ? 8.818 0.499 -10.451 1.00 90.44 66 TRP A CA 1
ATOM 516 C C . TRP A 1 66 ? 8.073 -0.090 -9.249 1.00 90.44 66 TRP A C 1
ATOM 518 O O . TRP A 1 66 ? 6.941 0.309 -8.980 1.00 90.44 66 TRP A O 1
ATOM 528 N N . ASN A 1 67 ? 8.715 -0.973 -8.479 1.00 92.12 67 ASN A N 1
ATOM 529 C CA . 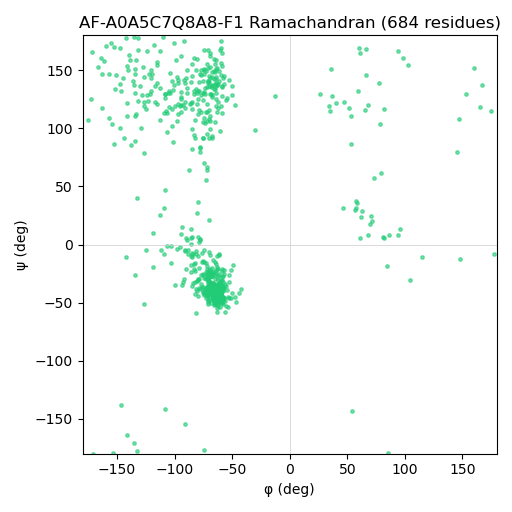ASN A 1 67 ? 8.122 -1.554 -7.279 1.00 92.12 67 ASN A CA 1
ATOM 530 C C . ASN A 1 67 ? 7.952 -0.521 -6.158 1.00 92.12 67 ASN A C 1
ATOM 532 O O . ASN A 1 67 ? 6.901 -0.472 -5.526 1.00 92.12 67 ASN A O 1
ATOM 536 N N . HIS A 1 68 ? 8.934 0.364 -5.962 1.00 91.44 68 HIS A N 1
ATOM 537 C CA . HIS A 1 68 ? 8.793 1.509 -5.058 1.00 91.44 68 HIS A CA 1
ATOM 538 C C . HIS A 1 68 ? 7.595 2.387 -5.452 1.00 91.44 68 HIS A C 1
ATOM 540 O O . HIS A 1 68 ? 6.768 2.716 -4.602 1.00 91.44 68 HIS A O 1
ATOM 546 N N . THR A 1 69 ? 7.452 2.697 -6.745 1.00 92.19 69 THR A N 1
ATOM 547 C CA . THR A 1 69 ? 6.333 3.494 -7.268 1.00 92.19 69 THR A CA 1
ATOM 548 C C . THR A 1 69 ? 4.982 2.801 -7.054 1.00 92.19 69 THR A C 1
ATOM 550 O O . THR A 1 69 ? 4.028 3.450 -6.630 1.00 92.19 69 THR A O 1
ATOM 553 N N . ALA A 1 70 ? 4.897 1.483 -7.274 1.00 93.00 70 ALA A N 1
ATOM 554 C CA . ALA A 1 70 ? 3.690 0.691 -7.028 1.00 93.00 70 ALA A CA 1
ATOM 555 C C . ALA A 1 70 ? 3.295 0.664 -5.538 1.00 93.00 70 ALA A C 1
ATOM 557 O O . ALA A 1 70 ? 2.131 0.898 -5.203 1.00 93.00 70 ALA A O 1
ATOM 558 N N . ILE A 1 71 ? 4.265 0.434 -4.644 1.00 93.25 71 ILE A N 1
ATOM 559 C CA . ILE A 1 71 ? 4.062 0.433 -3.186 1.00 93.25 71 ILE A CA 1
ATOM 560 C C . ILE A 1 71 ? 3.588 1.814 -2.712 1.00 93.25 71 ILE A C 1
ATOM 562 O O . ILE A 1 71 ? 2.618 1.898 -1.956 1.00 93.25 71 ILE A O 1
ATOM 566 N N . LEU A 1 72 ? 4.213 2.903 -3.180 1.00 93.38 72 LEU A N 1
ATOM 567 C CA . LEU A 1 72 ? 3.781 4.269 -2.862 1.00 93.38 72 LEU A CA 1
ATOM 568 C C . LEU A 1 72 ? 2.357 4.551 -3.352 1.00 93.38 72 LEU A C 1
ATOM 570 O O . LEU A 1 72 ? 1.534 5.026 -2.573 1.00 93.38 72 LEU A O 1
ATOM 574 N N . ALA A 1 73 ? 2.049 4.236 -4.613 1.00 92.31 73 ALA A N 1
ATOM 575 C CA . ALA A 1 73 ? 0.741 4.500 -5.206 1.00 92.31 73 ALA A CA 1
ATOM 576 C C . ALA A 1 73 ? -0.392 3.807 -4.431 1.00 92.31 73 ALA A C 1
ATOM 578 O O . ALA A 1 73 ? -1.392 4.445 -4.098 1.00 92.31 73 ALA A O 1
ATOM 579 N N . LYS A 1 74 ? -0.204 2.533 -4.056 1.00 92.94 74 LYS A N 1
ATOM 580 C CA . LYS A 1 74 ? -1.119 1.823 -3.151 1.00 92.94 74 LYS A CA 1
ATOM 581 C C . LYS A 1 74 ? -1.215 2.494 -1.781 1.00 92.94 74 LYS A C 1
ATOM 583 O O . LYS A 1 74 ? -2.319 2.743 -1.303 1.00 92.94 74 LYS A O 1
ATOM 588 N N . SER A 1 75 ? -0.077 2.824 -1.168 1.00 93.62 75 SER A N 1
ATOM 589 C CA . SER A 1 75 ? -0.031 3.409 0.180 1.00 93.62 75 SER A CA 1
ATOM 590 C C . SER A 1 75 ? -0.755 4.760 0.257 1.00 93.62 75 SER A C 1
ATOM 592 O O . SER A 1 75 ? -1.435 5.028 1.244 1.00 93.62 75 SER A O 1
ATOM 594 N N . PHE A 1 76 ? -0.704 5.578 -0.801 1.00 92.94 76 PHE A N 1
ATOM 595 C CA . PHE A 1 76 ? -1.484 6.818 -0.897 1.00 92.94 76 PHE A CA 1
ATOM 596 C C . PHE A 1 76 ? -2.998 6.584 -1.043 1.00 92.94 76 PHE A C 1
ATOM 598 O O . PHE A 1 76 ? -3.786 7.347 -0.497 1.00 92.94 76 PHE A O 1
ATOM 605 N N . GLN A 1 77 ? -3.453 5.508 -1.690 1.00 91.56 77 GLN A N 1
ATOM 606 C CA . GLN A 1 77 ? -4.891 5.188 -1.693 1.00 91.56 77 GLN A CA 1
ATOM 607 C C . GLN A 1 77 ? -5.393 4.747 -0.312 1.00 91.56 77 GLN A C 1
ATOM 609 O O . GLN A 1 77 ? -6.543 5.003 0.032 1.00 91.56 77 GLN A O 1
ATOM 614 N N . PHE A 1 78 ? -4.527 4.159 0.517 1.00 92.62 78 PHE A N 1
ATOM 615 C CA . PHE A 1 78 ? -4.839 3.899 1.924 1.00 92.62 78 PHE A CA 1
ATOM 616 C C . PHE A 1 78 ? -4.884 5.179 2.772 1.00 92.62 78 PHE A C 1
ATOM 618 O O . PHE A 1 78 ? -5.677 5.238 3.709 1.00 92.62 78 PHE A O 1
ATOM 625 N N . THR A 1 79 ? -4.123 6.237 2.452 1.00 93.25 79 THR A N 1
ATOM 626 C CA . THR A 1 79 ? -4.287 7.527 3.159 1.00 93.25 79 THR A CA 1
ATOM 627 C C . THR A 1 79 ? -5.626 8.185 2.839 1.00 93.25 79 THR A C 1
ATOM 629 O O . THR A 1 79 ? -6.262 8.726 3.743 1.00 93.25 79 THR A O 1
ATOM 632 N N . LEU A 1 80 ? -6.071 8.076 1.584 1.00 91.62 80 LEU A N 1
ATOM 633 C CA . LEU A 1 80 ? -7.356 8.588 1.094 1.00 91.62 80 LEU A CA 1
ATOM 634 C C . LEU A 1 80 ? -8.571 7.738 1.507 1.00 91.62 80 LEU A C 1
ATOM 636 O O . LEU A 1 80 ? -9.698 8.210 1.396 1.00 91.62 80 LEU A O 1
ATOM 640 N N . ALA A 1 81 ? -8.375 6.502 1.973 1.00 91.44 81 ALA A N 1
ATOM 641 C CA . ALA A 1 81 ? -9.467 5.636 2.410 1.00 91.44 81 ALA A CA 1
ATOM 642 C C . ALA A 1 81 ? -10.166 6.192 3.663 1.00 91.44 81 ALA A C 1
ATOM 644 O O . ALA A 1 81 ? -9.507 6.559 4.639 1.00 91.44 81 ALA A O 1
ATOM 645 N N . ASN A 1 82 ? -11.497 6.197 3.663 1.00 90.75 82 ASN A N 1
ATOM 646 C CA . ASN A 1 82 ? -12.309 6.579 4.811 1.00 90.75 82 ASN A CA 1
ATOM 647 C C . ASN A 1 82 ? -12.217 5.486 5.881 1.00 90.75 82 ASN A C 1
ATOM 649 O O . ASN A 1 82 ? -12.684 4.364 5.671 1.00 90.75 82 ASN A O 1
ATOM 653 N N . LEU A 1 83 ? -11.625 5.814 7.031 1.00 91.44 83 LEU A N 1
ATOM 654 C CA . LEU A 1 83 ? -11.630 4.952 8.207 1.00 91.44 83 LEU A CA 1
ATOM 655 C C . LEU A 1 83 ? -12.793 5.350 9.116 1.00 91.44 83 LEU A C 1
ATOM 657 O O . LEU A 1 83 ? -12.939 6.506 9.506 1.00 91.44 83 LEU A O 1
ATOM 661 N N . SER A 1 84 ? -13.627 4.376 9.447 1.00 91.25 84 SER A N 1
ATOM 662 C CA . SER A 1 84 ? -14.821 4.550 10.267 1.00 91.25 84 SER A CA 1
ATOM 663 C C . SER A 1 84 ? -14.886 3.452 11.321 1.00 91.25 84 SER A C 1
ATOM 665 O O . SER A 1 84 ? -14.357 2.355 11.136 1.00 91.25 84 SER A O 1
ATOM 667 N N . VAL A 1 85 ? -15.497 3.769 12.458 1.00 91.56 85 VAL A N 1
ATOM 668 C CA . VAL A 1 85 ? -15.738 2.824 13.548 1.00 91.56 85 VAL A CA 1
ATOM 669 C C . VAL A 1 85 ? -17.237 2.791 13.766 1.00 91.56 85 VAL A C 1
ATOM 671 O O . VAL A 1 85 ? -17.848 3.848 13.893 1.00 91.56 85 VAL A O 1
ATOM 674 N N . PHE A 1 86 ? -17.811 1.599 13.796 1.00 91.31 86 PHE A N 1
ATOM 675 C CA . PHE A 1 86 ? -19.210 1.354 14.116 1.00 91.31 86 PHE A CA 1
ATOM 676 C C . PHE A 1 86 ? -19.315 0.796 15.525 1.00 91.31 86 PHE A C 1
ATOM 678 O O . PHE A 1 86 ? -18.406 0.092 15.965 1.00 91.31 86 PHE A O 1
ATOM 685 N N . CYS A 1 87 ? -20.399 1.119 16.222 1.00 89.44 87 CYS A N 1
ATOM 686 C CA . CYS A 1 87 ? -20.724 0.553 17.525 1.00 89.44 87 CYS A CA 1
ATOM 687 C C . CYS A 1 87 ? -22.242 0.445 17.710 1.00 89.44 87 CYS A C 1
ATOM 689 O O . CYS A 1 87 ? -23.021 1.039 16.955 1.00 89.44 87 CYS A O 1
ATOM 691 N N . SER A 1 88 ? -22.645 -0.256 18.768 1.00 87.69 88 SER A N 1
ATOM 692 C CA . SER A 1 88 ? -24.028 -0.273 19.248 1.00 87.69 88 SER A CA 1
ATOM 693 C C . SER A 1 88 ? -24.580 1.150 19.485 1.00 87.69 88 SER A C 1
ATOM 695 O O . SER A 1 88 ? -23.844 2.034 19.955 1.00 87.69 88 SER A O 1
ATOM 697 N N . PRO A 1 89 ? -25.865 1.410 19.167 1.00 83.81 89 PRO A N 1
ATOM 698 C CA . PRO A 1 89 ? -26.479 2.725 19.340 1.00 83.81 89 PRO A CA 1
ATOM 699 C C . PRO A 1 89 ? -26.578 3.142 20.814 1.00 83.81 89 PRO A C 1
ATOM 701 O O . PRO A 1 89 ? -26.536 4.337 21.107 1.00 83.81 89 PRO A O 1
ATOM 704 N N . GLU A 1 90 ? -26.630 2.189 21.751 1.00 83.38 90 GLU A N 1
ATOM 705 C CA . GLU A 1 90 ? -26.611 2.480 23.191 1.00 83.38 90 GLU A CA 1
ATOM 706 C C . GLU A 1 90 ? -25.265 3.087 23.614 1.00 83.38 90 GLU A C 1
ATOM 708 O O . GLU A 1 90 ? -25.225 4.135 24.263 1.00 83.38 90 GLU A O 1
ATOM 713 N N . ILE A 1 91 ? -24.154 2.507 23.147 1.00 83.00 91 ILE A N 1
ATOM 714 C CA . ILE A 1 91 ? -22.796 3.030 23.362 1.00 83.00 91 ILE A CA 1
ATOM 715 C C . ILE A 1 91 ? -22.659 4.428 22.739 1.00 83.00 91 ILE A C 1
ATOM 717 O O . ILE A 1 91 ? -22.115 5.341 23.367 1.00 83.00 91 ILE A O 1
ATOM 721 N N . ALA A 1 92 ? -23.197 4.641 21.534 1.00 81.56 92 ALA A N 1
ATOM 722 C CA . ALA A 1 92 ? -23.184 5.951 20.885 1.00 81.56 92 ALA A CA 1
ATOM 723 C C . ALA A 1 92 ? -23.992 7.011 21.665 1.00 81.56 92 ALA A C 1
ATOM 725 O O . ALA A 1 92 ? -23.535 8.151 21.810 1.00 81.56 92 ALA A O 1
ATOM 726 N N . ALA A 1 93 ? -25.153 6.648 22.219 1.00 80.44 93 ALA A N 1
ATOM 727 C CA . ALA A 1 93 ? -25.978 7.529 23.048 1.00 80.44 93 ALA A CA 1
ATOM 728 C C . ALA A 1 93 ? -25.296 7.883 24.384 1.00 80.44 93 ALA A C 1
ATOM 730 O O . ALA A 1 93 ? -25.248 9.056 24.766 1.00 80.44 93 ALA A O 1
ATOM 731 N N . LEU A 1 94 ? -24.700 6.893 25.058 1.00 82.06 94 LEU A N 1
ATOM 732 C CA . LEU A 1 94 ? -23.942 7.079 26.300 1.00 82.06 94 LEU A CA 1
ATOM 733 C C . LEU A 1 94 ? -22.731 8.003 26.098 1.00 82.06 94 LEU A C 1
ATOM 735 O O . LEU A 1 94 ? -22.512 8.923 26.886 1.00 82.06 94 LEU A O 1
ATOM 739 N N . VAL A 1 95 ? -21.962 7.800 25.024 1.00 80.94 95 VAL A N 1
ATOM 740 C CA . VAL A 1 95 ? -20.725 8.554 24.752 1.00 80.94 95 VAL A CA 1
ATOM 741 C C . VAL A 1 95 ? -20.996 9.962 24.212 1.00 80.94 95 VAL A C 1
ATOM 743 O O . VAL A 1 95 ? -20.260 10.893 24.543 1.00 80.94 95 VAL A O 1
ATOM 746 N N . SER A 1 96 ? -22.055 10.155 23.420 1.00 76.50 96 SER A N 1
ATOM 747 C CA . SER A 1 96 ? -22.489 11.495 22.985 1.00 76.50 96 SER A CA 1
ATOM 748 C C . SER A 1 96 ? -23.139 12.311 24.113 1.00 76.50 96 SER A C 1
ATOM 750 O O . SER A 1 96 ? -23.258 13.534 23.994 1.00 76.50 96 SER A O 1
ATOM 752 N N . GLY A 1 97 ? -23.537 11.665 25.217 1.00 68.69 97 GLY A N 1
ATOM 753 C CA . GLY A 1 97 ? -24.090 12.317 26.406 1.00 68.69 97 GLY A CA 1
ATOM 754 C C . GLY A 1 97 ? -25.405 13.055 26.144 1.00 68.69 97 GLY A C 1
ATOM 755 O O . GLY A 1 97 ? -25.666 14.074 26.781 1.00 68.69 97 GLY A O 1
ATOM 756 N N . GLY A 1 98 ? -26.193 12.596 25.164 1.00 58.53 98 GLY A N 1
ATOM 757 C CA . GLY A 1 98 ? -27.456 13.227 24.764 1.00 58.53 98 GLY A CA 1
ATOM 758 C C . GLY A 1 98 ? -27.315 14.587 24.064 1.00 58.53 98 GLY A C 1
ATOM 759 O O . GLY A 1 98 ? -28.284 15.344 24.011 1.00 58.53 98 GLY A O 1
ATOM 760 N N . ARG A 1 99 ? -26.130 14.937 23.543 1.00 59.38 99 ARG A N 1
ATOM 761 C CA . ARG A 1 99 ? -25.925 16.191 22.795 1.00 59.38 99 ARG A CA 1
ATOM 762 C C . ARG A 1 99 ? -26.655 16.163 21.449 1.00 59.38 99 ARG A C 1
ATOM 764 O O . ARG A 1 99 ? -26.442 15.257 20.650 1.00 59.38 99 ARG A O 1
ATOM 771 N N . SER A 1 100 ? -27.424 17.218 21.178 1.00 53.16 100 SER A N 1
ATOM 772 C CA . SER A 1 100 ? -28.220 17.443 19.955 1.00 53.16 100 SER A CA 1
ATOM 773 C C . SER A 1 100 ? -27.453 17.311 18.638 1.00 53.16 100 SER A C 1
ATOM 775 O O . SER A 1 100 ? -28.043 17.030 17.597 1.00 53.16 100 SER A O 1
ATOM 777 N N . ASP A 1 101 ? -26.146 17.553 18.681 1.00 59.00 101 ASP A N 1
ATOM 778 C CA . ASP A 1 101 ? -25.334 17.811 17.493 1.00 59.00 101 ASP A CA 1
ATOM 779 C C . ASP A 1 101 ? -24.832 16.507 16.847 1.00 59.00 101 ASP A C 1
ATOM 781 O O . ASP A 1 101 ? -24.445 16.491 15.677 1.00 59.00 101 ASP A O 1
ATOM 785 N N . TYR A 1 102 ? -24.868 15.392 17.588 1.00 59.88 102 TYR A N 1
ATOM 786 C CA . TYR A 1 102 ? -24.616 14.056 17.052 1.00 59.88 102 TYR A CA 1
ATOM 787 C C . TYR A 1 102 ? -25.913 13.485 16.457 1.00 59.88 102 TYR A C 1
ATOM 789 O O . TYR A 1 102 ? -26.620 12.686 17.068 1.00 59.88 102 TYR A O 1
ATOM 797 N N . LYS A 1 103 ? -26.216 13.885 15.216 1.00 60.50 103 LYS A N 1
ATOM 798 C CA . LYS A 1 103 ? -27.125 13.118 14.355 1.00 60.50 103 LYS A CA 1
ATOM 799 C C . LYS A 1 103 ? -26.384 11.845 13.928 1.00 60.50 103 LYS A C 1
ATOM 801 O O . LYS A 1 103 ? -25.475 11.915 13.100 1.00 60.50 103 LYS A O 1
ATOM 806 N N . ALA A 1 104 ? -26.749 10.692 14.489 1.00 57.50 104 ALA A N 1
ATOM 807 C CA . ALA A 1 104 ? -26.272 9.406 13.989 1.00 57.50 104 ALA A CA 1
ATOM 808 C C . ALA A 1 104 ? -26.702 9.253 12.520 1.00 57.50 104 ALA A C 1
ATOM 810 O O . ALA A 1 104 ? -27.895 9.291 12.215 1.00 57.50 104 ALA A O 1
ATOM 811 N N . ALA A 1 105 ? -25.739 9.114 11.606 1.00 55.88 105 ALA A N 1
ATOM 812 C CA . ALA A 1 105 ? -26.025 8.884 10.194 1.00 55.88 105 ALA A CA 1
ATOM 813 C C . ALA A 1 105 ? -26.606 7.471 10.036 1.00 55.88 105 ALA A C 1
ATOM 815 O O . ALA A 1 105 ? -25.866 6.489 10.052 1.00 55.88 105 ALA A O 1
ATOM 816 N N . SER A 1 106 ? -27.934 7.381 9.927 1.00 49.66 106 SER A N 1
ATOM 817 C CA . SER A 1 106 ? -28.694 6.122 9.940 1.00 49.66 106 SER A CA 1
ATOM 818 C C . SER A 1 106 ? -28.371 5.192 8.771 1.00 49.66 106 SER A C 1
ATOM 820 O O . SER A 1 106 ? -28.613 3.992 8.863 1.00 49.66 106 SER A O 1
ATOM 822 N N . ARG A 1 107 ? -27.824 5.726 7.672 1.00 51.16 107 ARG A N 1
ATOM 823 C CA . ARG A 1 107 ? -27.304 4.953 6.540 1.00 51.16 107 ARG A CA 1
ATOM 824 C C . ARG A 1 107 ? -26.038 5.593 5.987 1.00 51.16 107 ARG A C 1
ATOM 826 O O . ARG A 1 107 ? -26.067 6.722 5.508 1.00 51.16 107 ARG A O 1
ATOM 833 N N . VAL A 1 108 ? -24.945 4.833 5.975 1.00 56.28 108 VAL A N 1
ATOM 834 C CA . VAL A 1 108 ? -23.788 5.111 5.113 1.00 56.28 108 VAL A CA 1
ATOM 835 C C . VAL A 1 108 ? -23.887 4.191 3.903 1.00 56.28 108 VAL A C 1
ATOM 837 O O . VAL A 1 108 ? -23.898 2.966 4.036 1.00 56.28 108 VAL A O 1
ATOM 840 N N . THR A 1 109 ? -23.984 4.773 2.713 1.00 55.50 109 THR A N 1
ATOM 841 C CA . THR A 1 109 ? -24.159 4.011 1.474 1.00 55.50 109 THR A CA 1
ATOM 842 C C . THR A 1 109 ? -22.912 3.184 1.136 1.00 55.50 109 THR A C 1
ATOM 844 O O . THR A 1 109 ? -21.771 3.635 1.251 1.00 55.50 109 THR A O 1
ATOM 847 N N . GLY A 1 110 ? -23.126 1.931 0.718 1.00 60.88 110 GLY A N 1
ATOM 848 C CA . GLY A 1 110 ? -22.051 1.001 0.350 1.00 60.88 110 GLY A CA 1
ATOM 849 C C . GLY A 1 110 ? -21.428 0.195 1.500 1.00 60.88 110 GLY A C 1
ATOM 850 O O . GLY A 1 110 ? -20.447 -0.512 1.260 1.00 60.88 110 GLY A O 1
ATOM 851 N N . ILE A 1 111 ? -21.978 0.250 2.722 1.00 66.44 111 ILE A N 1
ATOM 852 C CA . ILE A 1 111 ? -21.485 -0.555 3.860 1.00 66.44 111 ILE A CA 1
ATOM 853 C C . ILE A 1 111 ? -22.016 -2.002 3.875 1.00 66.44 111 ILE A C 1
ATOM 855 O O . ILE A 1 111 ? -21.389 -2.875 4.474 1.00 66.44 111 ILE A O 1
ATOM 859 N N . GLU A 1 112 ? -23.073 -2.300 3.114 1.00 67.75 112 GLU A N 1
ATOM 860 C CA . GLU A 1 112 ? -23.688 -3.634 2.943 1.00 67.75 112 GLU A CA 1
ATOM 861 C C . GLU A 1 112 ? -22.668 -4.779 2.781 1.00 67.75 112 GLU A C 1
ATOM 863 O O . GLU A 1 112 ? -22.825 -5.869 3.328 1.00 67.75 112 GLU A O 1
ATOM 868 N N . HIS A 1 113 ? -21.569 -4.538 2.060 1.00 72.56 113 HIS A N 1
ATOM 869 C CA . HIS A 1 113 ? -20.549 -5.552 1.791 1.00 72.56 113 HIS A CA 1
ATOM 870 C C . HIS A 1 113 ? -19.685 -5.924 3.010 1.00 72.56 113 HIS A C 1
ATOM 872 O O . HIS A 1 113 ? -19.035 -6.973 2.990 1.00 72.56 113 HIS A O 1
ATOM 878 N N . PHE A 1 114 ? -19.636 -5.094 4.057 1.00 77.19 114 PHE A N 1
ATOM 879 C CA . PHE A 1 114 ? -18.770 -5.279 5.230 1.00 77.19 114 PHE A CA 1
ATOM 880 C C . PHE A 1 114 ? -19.402 -6.120 6.348 1.00 77.19 114 PHE A C 1
ATOM 882 O O . PHE A 1 114 ? -18.676 -6.508 7.264 1.00 77.19 114 PHE A O 1
ATOM 889 N N . ALA A 1 115 ? -20.695 -6.455 6.239 1.00 82.12 115 ALA A N 1
ATOM 890 C CA . ALA A 1 115 ? -21.467 -7.197 7.245 1.00 82.12 115 ALA A CA 1
ATOM 891 C C . ALA A 1 115 ? -21.487 -6.530 8.639 1.00 82.12 115 ALA A C 1
ATOM 893 O O . ALA A 1 115 ? -21.435 -7.211 9.660 1.00 82.12 115 ALA A O 1
ATOM 894 N N . VAL A 1 116 ? -21.559 -5.194 8.662 1.00 83.81 116 VAL A N 1
ATOM 895 C CA . VAL A 1 116 ? -21.907 -4.423 9.868 1.00 83.81 116 VAL A CA 1
ATOM 896 C C . VAL A 1 116 ? -23.382 -4.706 10.211 1.00 83.81 116 VAL A C 1
ATOM 898 O O . VAL A 1 116 ? -24.189 -4.734 9.278 1.00 83.81 116 VAL A O 1
ATOM 901 N N . PRO A 1 117 ? -23.760 -4.918 11.488 1.00 84.31 117 PRO A N 1
ATOM 902 C CA . PRO A 1 117 ? -25.162 -5.076 11.886 1.00 84.31 117 PRO A CA 1
ATOM 903 C C . PRO A 1 117 ? -26.022 -3.863 11.499 1.00 84.31 117 PRO A C 1
ATOM 905 O O . PRO A 1 117 ? -25.559 -2.728 11.591 1.00 84.31 117 PRO A O 1
ATOM 908 N N . GLU A 1 118 ? -27.277 -4.088 11.098 1.00 78.06 118 GLU A N 1
ATOM 909 C CA . GLU A 1 118 ? -28.154 -3.020 10.577 1.00 78.06 118 GLU A CA 1
ATOM 910 C C . GLU A 1 118 ? -28.472 -1.925 11.613 1.00 78.06 118 GLU A C 1
ATOM 912 O O . GLU A 1 118 ? -28.657 -0.768 11.240 1.00 78.06 118 GLU A O 1
ATOM 917 N N . ASP A 1 119 ? -28.471 -2.266 12.906 1.00 83.69 119 ASP A N 1
ATOM 918 C CA . ASP A 1 119 ? -28.726 -1.334 14.014 1.00 83.69 119 ASP A CA 1
ATOM 919 C C . ASP A 1 119 ? -27.498 -0.491 14.425 1.00 83.69 119 ASP A C 1
ATOM 921 O O . ASP A 1 119 ? -27.608 0.396 15.275 1.00 83.69 119 ASP A O 1
ATOM 925 N N . TRP A 1 120 ? -26.304 -0.774 13.886 1.00 86.75 120 TRP A N 1
ATOM 926 C CA . TRP A 1 120 ? -25.056 -0.135 14.322 1.00 86.75 120 TRP A CA 1
ATOM 927 C C . TRP A 1 120 ? -24.791 1.204 13.627 1.00 86.75 120 TRP A C 1
ATOM 929 O O . TRP A 1 120 ? -24.950 1.366 12.419 1.00 86.75 120 TRP A O 1
ATOM 939 N N . VAL A 1 121 ? -24.295 2.169 14.403 1.00 86.38 121 VAL A N 1
ATOM 940 C CA . VAL A 1 121 ? -24.095 3.562 13.971 1.00 86.38 121 VAL A CA 1
ATOM 941 C C . VAL A 1 121 ? -22.616 3.942 13.953 1.00 86.38 121 VAL A C 1
ATOM 943 O O . VAL A 1 121 ? -21.804 3.343 14.660 1.00 86.38 121 VAL A O 1
ATOM 946 N N . ILE A 1 122 ? -22.245 4.962 13.164 1.00 87.38 122 ILE A N 1
ATOM 947 C CA . ILE A 1 122 ? -20.875 5.504 13.182 1.00 87.38 122 ILE A CA 1
ATOM 948 C C . ILE A 1 122 ? -20.590 6.058 14.582 1.00 87.38 122 ILE A C 1
ATOM 950 O O . ILE A 1 122 ? -21.226 7.026 15.006 1.00 87.38 122 ILE A O 1
ATOM 954 N N . ALA A 1 123 ? -19.617 5.485 15.281 1.00 86.44 123 ALA A N 1
ATOM 955 C CA . ALA A 1 123 ? -19.268 5.868 16.638 1.00 86.44 123 ALA A CA 1
ATOM 956 C C . ALA A 1 123 ? -18.901 7.369 16.729 1.00 86.44 123 ALA A C 1
ATOM 958 O O . ALA A 1 123 ? -18.180 7.884 15.863 1.00 86.44 123 ALA A O 1
ATOM 959 N N . PRO A 1 124 ? -19.359 8.093 17.772 1.00 85.31 124 PRO A N 1
ATOM 960 C CA . PRO A 1 124 ? -19.029 9.505 17.962 1.00 85.31 124 PRO A CA 1
ATOM 961 C C . PRO A 1 124 ? -17.512 9.718 18.097 1.00 85.31 124 PRO A C 1
ATOM 963 O O . PRO A 1 124 ? -16.769 8.824 18.504 1.00 85.31 124 PRO A O 1
ATOM 966 N N . ARG A 1 125 ? -17.026 10.927 17.788 1.00 83.94 125 ARG A N 1
ATOM 967 C CA . ARG A 1 125 ? -15.580 11.259 17.772 1.00 83.94 125 ARG A CA 1
ATOM 968 C C . ARG A 1 125 ? -14.911 11.122 19.144 1.00 83.94 125 ARG A C 1
ATOM 970 O O . ARG A 1 125 ? -13.690 10.998 19.237 1.00 83.94 125 ARG A O 1
ATOM 977 N N . GLU A 1 126 ? -15.723 11.163 20.187 1.00 85.31 126 GLU A N 1
ATOM 978 C CA . GLU A 1 126 ? -15.394 11.001 21.594 1.00 85.31 126 GLU A CA 1
ATOM 979 C C . GLU A 1 126 ? -15.198 9.523 21.985 1.00 85.31 126 GLU A C 1
ATOM 981 O O . GLU A 1 126 ? -14.534 9.251 22.987 1.00 85.31 126 GLU A O 1
ATOM 986 N N . TYR A 1 127 ? -15.718 8.571 21.193 1.00 86.69 127 TYR A N 1
ATOM 987 C CA . TYR A 1 127 ? -15.577 7.134 21.443 1.00 86.69 127 TYR A CA 1
ATOM 988 C C . TYR A 1 127 ? -14.110 6.708 21.404 1.00 86.69 127 TYR A C 1
ATOM 990 O O . TYR A 1 127 ? -13.334 7.136 20.545 1.00 86.69 127 TYR A O 1
ATOM 998 N N . ARG A 1 128 ? -13.721 5.837 22.342 1.00 88.06 128 ARG A N 1
ATOM 999 C CA . ARG A 1 128 ? -12.316 5.512 22.616 1.00 88.06 128 ARG A CA 1
ATOM 1000 C C . ARG A 1 128 ? -11.590 4.973 21.378 1.00 88.06 128 ARG A C 1
ATOM 1002 O O . ARG A 1 128 ? -10.504 5.457 21.068 1.00 88.06 128 ARG A O 1
ATOM 1009 N N . ILE A 1 129 ? -12.208 4.045 20.642 1.00 90.50 129 ILE A N 1
ATOM 1010 C CA . ILE A 1 129 ? -11.623 3.468 19.421 1.00 90.50 129 ILE A CA 1
ATOM 1011 C C . ILE A 1 129 ? -11.607 4.485 18.273 1.00 90.50 129 ILE A C 1
ATOM 1013 O O . ILE A 1 129 ? -10.596 4.598 17.589 1.00 90.50 129 ILE A O 1
ATOM 1017 N N . ALA A 1 130 ? -12.666 5.280 18.086 1.00 90.44 130 ALA A N 1
ATOM 1018 C CA . ALA A 1 130 ? -12.709 6.313 17.042 1.00 90.44 130 ALA A CA 1
ATOM 1019 C C . ALA A 1 130 ? -11.620 7.383 17.254 1.00 90.44 130 ALA A C 1
ATOM 1021 O O . ALA A 1 130 ? -10.917 7.772 16.318 1.00 90.44 130 ALA A O 1
ATOM 1022 N N . ARG A 1 131 ? -11.414 7.800 18.508 1.00 91.56 131 ARG A N 1
ATOM 1023 C CA . ARG A 1 131 ? -10.330 8.699 18.914 1.00 91.56 131 ARG A CA 1
ATOM 1024 C C . ARG A 1 131 ? -8.947 8.083 18.685 1.00 91.56 131 ARG A C 1
ATOM 1026 O O . ARG A 1 131 ? -8.068 8.786 18.188 1.00 91.56 131 ARG A O 1
ATOM 1033 N N . LEU A 1 132 ? -8.768 6.802 19.017 1.00 93.06 132 LEU A N 1
ATOM 1034 C CA . LEU A 1 132 ? -7.517 6.066 18.810 1.00 93.06 132 LEU A CA 1
ATOM 1035 C C . LEU A 1 132 ? -7.200 5.889 17.317 1.00 93.06 132 LEU A C 1
ATOM 1037 O O . LEU A 1 132 ? -6.079 6.144 16.905 1.00 93.06 132 LEU A O 1
ATOM 1041 N N . MET A 1 133 ? -8.177 5.534 16.480 1.00 93.75 133 MET A N 1
ATOM 1042 C CA . MET A 1 133 ? -7.980 5.423 15.027 1.00 93.75 133 MET A CA 1
ATOM 1043 C C . MET A 1 133 ? -7.601 6.767 14.390 1.00 93.75 133 MET A C 1
ATOM 1045 O O . MET A 1 133 ? -6.697 6.823 13.559 1.00 93.75 133 MET A O 1
ATOM 1049 N N . ARG A 1 134 ? -8.246 7.862 14.814 1.00 92.44 134 ARG A N 1
ATOM 1050 C CA . ARG A 1 134 ? -7.992 9.208 14.278 1.00 92.44 134 ARG A CA 1
ATOM 1051 C C . ARG A 1 134 ? -6.634 9.788 14.700 1.00 92.44 134 ARG A C 1
ATOM 1053 O O . ARG A 1 134 ? -6.035 10.569 13.957 1.00 92.44 134 ARG A O 1
ATOM 1060 N N . ARG A 1 135 ? -6.160 9.451 15.903 1.00 94.44 135 ARG A N 1
ATOM 1061 C CA . ARG A 1 135 ? -4.825 9.811 16.401 1.00 94.44 135 ARG A CA 1
ATOM 1062 C C . ARG A 1 135 ? -4.196 8.609 17.121 1.00 94.44 135 ARG A C 1
ATOM 1064 O O . ARG A 1 135 ? -4.306 8.521 18.344 1.00 94.44 135 ARG A O 1
ATOM 1071 N N . PRO A 1 136 ? -3.529 7.711 16.377 1.00 95.12 136 PRO A N 1
ATOM 1072 C CA . PRO A 1 136 ? -3.018 6.455 16.920 1.00 95.12 136 PRO A CA 1
ATOM 1073 C C . PRO A 1 136 ? -1.892 6.646 17.926 1.00 95.12 136 PRO A C 1
ATOM 1075 O O . PRO A 1 136 ? -1.731 5.803 18.796 1.00 95.12 136 PRO A O 1
ATOM 1078 N N . ASN A 1 137 ? -1.133 7.741 17.871 1.00 94.12 137 ASN A N 1
ATOM 1079 C CA . ASN A 1 137 ? -0.152 8.062 18.905 1.00 94.12 137 ASN A CA 1
ATOM 1080 C C . ASN A 1 137 ? 0.107 9.576 19.007 1.00 94.12 137 ASN A C 1
ATOM 1082 O O . ASN A 1 137 ? -0.484 10.397 18.297 1.00 94.12 137 ASN A O 1
ATOM 1086 N N . GLY A 1 138 ? 1.003 9.978 19.912 1.00 92.62 138 GLY A N 1
ATOM 1087 C CA . GLY A 1 138 ? 1.375 11.381 20.096 1.00 92.62 138 GLY A CA 1
ATOM 1088 C C . GLY A 1 138 ? 1.945 12.080 18.849 1.00 92.62 138 GLY A C 1
ATOM 1089 O O . GLY A 1 138 ? 1.872 13.308 18.781 1.00 92.62 138 GLY A O 1
ATOM 1090 N N . PHE A 1 139 ? 2.462 11.342 17.862 1.00 92.19 139 PHE A N 1
ATOM 1091 C CA . PHE A 1 139 ? 3.301 11.871 16.777 1.00 92.19 139 PHE A CA 1
ATOM 1092 C C . PHE A 1 139 ? 2.728 11.685 15.364 1.00 92.19 139 PHE A C 1
ATOM 1094 O O . PHE A 1 139 ? 3.160 12.383 14.448 1.00 92.19 139 PHE A O 1
ATOM 1101 N N . GLU A 1 140 ? 1.786 10.762 15.180 1.00 92.62 140 GLU A N 1
ATOM 1102 C CA . GLU A 1 140 ? 1.231 10.366 13.881 1.00 92.62 140 GLU A CA 1
ATOM 1103 C C . GLU A 1 140 ? -0.284 10.597 13.827 1.00 92.62 140 GLU A C 1
ATOM 1105 O O . GLU A 1 140 ? -0.986 10.518 14.839 1.00 92.62 140 GLU A O 1
ATOM 1110 N N . ASP A 1 141 ? -0.787 10.881 12.628 1.00 93.75 141 ASP A N 1
ATOM 1111 C CA . ASP A 1 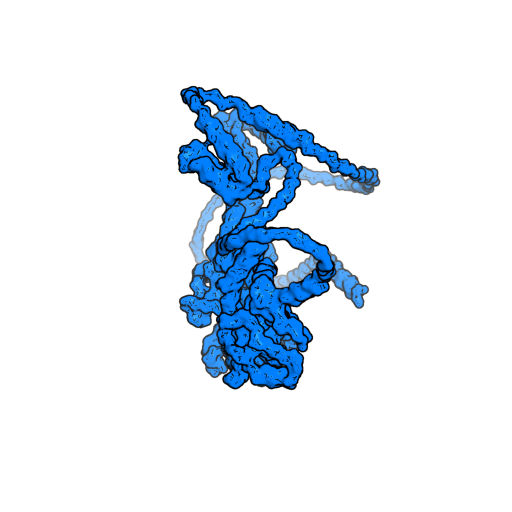141 ? -2.213 10.978 12.337 1.00 93.75 141 ASP A CA 1
ATOM 1112 C C . ASP A 1 141 ? -2.731 9.695 11.665 1.00 93.75 141 ASP A C 1
ATOM 1114 O O . ASP A 1 141 ? -1.968 8.804 11.281 1.00 93.75 141 ASP A O 1
ATOM 1118 N N . GLU A 1 142 ? -4.048 9.628 11.482 1.00 94.19 142 GLU A N 1
ATOM 1119 C CA . GLU A 1 142 ? -4.721 8.575 10.721 1.00 94.19 142 GLU A CA 1
ATOM 1120 C C . GLU A 1 142 ? -4.100 8.351 9.325 1.00 94.19 142 GLU A C 1
ATOM 1122 O O . GLU A 1 142 ? -3.915 7.210 8.904 1.00 94.19 142 GLU A O 1
ATOM 1127 N N . SER A 1 143 ? -3.736 9.417 8.601 1.00 94.44 143 SER A N 1
ATOM 1128 C CA . SER A 1 143 ? -3.194 9.326 7.238 1.00 94.44 143 SER A CA 1
ATOM 1129 C C . SER A 1 143 ? -1.841 8.616 7.218 1.00 94.44 143 SER A C 1
ATOM 1131 O O . SER A 1 143 ? -1.666 7.651 6.475 1.00 94.44 143 SER A O 1
ATOM 1133 N N . VAL A 1 144 ? -0.891 9.049 8.054 1.00 95.06 144 VAL A N 1
ATOM 1134 C CA . VAL A 1 144 ? 0.445 8.438 8.162 1.00 95.06 144 VAL A CA 1
ATOM 1135 C C . VAL A 1 144 ? 0.367 7.010 8.710 1.00 95.06 144 VAL A C 1
ATOM 1137 O O . VAL A 1 144 ? 1.132 6.148 8.277 1.00 95.06 144 VAL A O 1
ATOM 1140 N N . PHE A 1 145 ? -0.576 6.722 9.606 1.00 95.50 145 PHE A N 1
ATOM 1141 C CA . PHE A 1 145 ? -0.812 5.372 10.118 1.00 95.50 145 PHE A CA 1
ATOM 1142 C C . PHE A 1 145 ? -1.299 4.418 9.018 1.00 95.50 145 PHE A C 1
ATOM 1144 O O . PHE A 1 145 ? -0.670 3.383 8.784 1.00 95.50 145 PHE A O 1
ATOM 1151 N N . LYS A 1 146 ? -2.341 4.801 8.265 1.00 95.44 146 LYS A N 1
ATOM 1152 C CA . LYS A 1 146 ? -2.836 4.030 7.109 1.00 95.44 146 LYS A CA 1
ATOM 1153 C C . LYS A 1 146 ? -1.755 3.857 6.034 1.00 95.44 146 LYS A C 1
ATOM 1155 O O . LYS A 1 146 ? -1.579 2.746 5.536 1.00 95.44 146 LYS A O 1
ATOM 1160 N N . PHE A 1 147 ? -0.983 4.912 5.740 1.00 95.62 147 PHE A N 1
ATOM 1161 C CA . PHE A 1 147 ? 0.161 4.858 4.818 1.00 95.62 147 PHE A CA 1
ATOM 1162 C C . PHE A 1 147 ? 1.166 3.779 5.225 1.00 95.62 147 PHE A C 1
ATOM 1164 O O . PHE A 1 147 ? 1.529 2.929 4.416 1.00 95.62 147 PHE A O 1
ATOM 1171 N N . ARG A 1 148 ? 1.614 3.801 6.486 1.00 93.94 148 ARG A N 1
ATOM 1172 C CA . ARG A 1 148 ? 2.643 2.884 6.992 1.00 93.94 148 ARG A CA 1
ATOM 1173 C C . ARG A 1 148 ? 2.164 1.441 7.009 1.00 93.94 148 ARG A C 1
ATOM 1175 O O . ARG A 1 148 ? 2.930 0.563 6.629 1.00 93.94 148 ARG A O 1
ATOM 1182 N N . ILE A 1 149 ? 0.917 1.188 7.407 1.00 94.56 149 ILE A N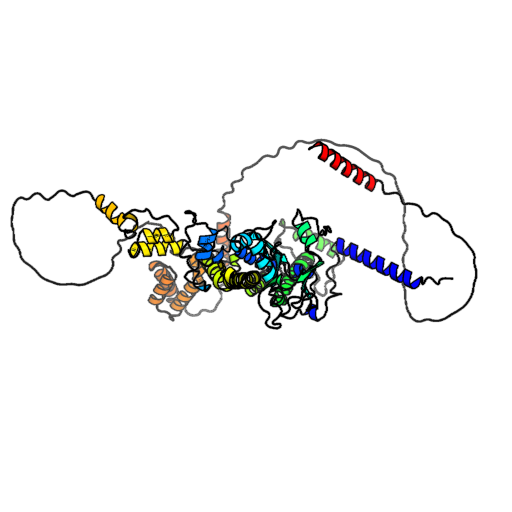 1
ATOM 1183 C CA . ILE A 1 149 ? 0.359 -0.171 7.431 1.00 94.56 149 ILE A CA 1
ATOM 1184 C C . ILE A 1 149 ? 0.305 -0.741 6.008 1.00 94.56 149 ILE A C 1
ATOM 1186 O O . ILE A 1 149 ? 0.812 -1.837 5.775 1.00 94.56 149 ILE A O 1
ATOM 1190 N N . ALA A 1 150 ? -0.191 0.035 5.038 1.00 94.31 150 ALA A N 1
ATOM 1191 C CA . ALA A 1 150 ? -0.185 -0.349 3.627 1.00 94.31 150 ALA A CA 1
ATOM 1192 C C . ALA A 1 150 ? 1.236 -0.574 3.081 1.00 94.31 150 ALA A C 1
ATOM 1194 O O . ALA A 1 150 ? 1.500 -1.595 2.446 1.00 94.31 150 ALA A O 1
ATOM 1195 N N . GLN A 1 151 ? 2.171 0.332 3.388 1.00 92.50 151 GLN A N 1
ATOM 1196 C CA . GLN A 1 151 ? 3.571 0.227 2.980 1.00 92.50 151 GLN A CA 1
ATOM 1197 C C . GLN A 1 151 ? 4.225 -1.054 3.517 1.00 92.50 151 GLN A C 1
ATOM 1199 O O . GLN A 1 151 ? 4.952 -1.719 2.781 1.00 92.50 151 GLN A O 1
ATOM 1204 N N . GLN A 1 152 ? 3.973 -1.420 4.777 1.00 91.69 152 GLN A N 1
ATOM 1205 C CA . GLN A 1 152 ? 4.536 -2.623 5.396 1.00 91.69 152 GLN A CA 1
ATOM 1206 C C . GLN A 1 152 ? 3.906 -3.913 4.852 1.00 91.69 152 GLN A C 1
ATOM 1208 O O . GLN A 1 152 ? 4.641 -4.836 4.503 1.00 91.69 152 GLN A O 1
ATOM 1213 N N . ILE A 1 153 ? 2.578 -3.957 4.683 1.00 91.69 153 ILE A N 1
ATOM 1214 C CA . ILE A 1 153 ? 1.882 -5.106 4.079 1.00 91.69 153 ILE A CA 1
ATOM 1215 C C . ILE A 1 153 ? 2.349 -5.329 2.636 1.00 91.69 153 ILE A C 1
ATOM 1217 O O . ILE A 1 153 ? 2.653 -6.455 2.257 1.00 91.69 153 ILE A O 1
ATOM 1221 N N . GLU A 1 154 ? 2.487 -4.275 1.830 1.00 91.00 154 GLU A N 1
ATOM 1222 C CA . GLU A 1 154 ? 3.005 -4.422 0.469 1.00 91.00 154 GLU A CA 1
ATOM 1223 C C . GLU A 1 154 ? 4.499 -4.784 0.442 1.00 91.00 154 GLU A C 1
ATOM 1225 O O . GLU A 1 154 ? 4.914 -5.577 -0.403 1.00 91.00 154 GLU A O 1
ATOM 1230 N N . THR A 1 155 ? 5.326 -4.246 1.344 1.00 87.50 155 THR A N 1
ATOM 1231 C CA . THR A 1 155 ? 6.776 -4.516 1.316 1.00 87.50 155 THR A CA 1
ATOM 1232 C C . THR A 1 155 ? 7.126 -5.911 1.842 1.00 87.50 155 THR A C 1
ATOM 1234 O O . THR A 1 155 ? 7.988 -6.560 1.254 1.00 87.50 155 THR A O 1
ATOM 1237 N N . HIS A 1 156 ? 6.462 -6.383 2.904 1.00 85.56 156 HIS A N 1
ATOM 1238 C CA . HIS A 1 156 ? 6.835 -7.607 3.632 1.00 85.56 156 HIS A CA 1
ATOM 1239 C C . HIS A 1 156 ? 5.717 -8.653 3.755 1.00 85.56 156 HIS A C 1
ATOM 1241 O O . HIS A 1 156 ? 5.952 -9.725 4.304 1.00 85.56 156 HIS A O 1
ATOM 1247 N N . GLY A 1 157 ? 4.496 -8.358 3.303 1.00 88.50 157 GLY A N 1
ATOM 1248 C CA . GLY A 1 157 ? 3.306 -9.190 3.533 1.00 88.50 157 GLY A CA 1
ATOM 1249 C C . GLY A 1 157 ? 2.603 -8.931 4.861 1.00 88.50 157 GLY A C 1
ATOM 1250 O O . GLY A 1 157 ? 1.423 -9.255 4.989 1.00 88.50 157 GLY A O 1
ATOM 1251 N N . VAL A 1 158 ? 3.291 -8.309 5.825 1.00 91.38 158 VAL A N 1
ATOM 1252 C CA . VAL A 1 158 ? 2.793 -8.066 7.183 1.00 91.38 158 VAL A CA 1
ATOM 1253 C C . VAL A 1 158 ? 3.280 -6.741 7.768 1.00 91.38 158 VAL A C 1
ATOM 1255 O O . VAL A 1 158 ? 4.423 -6.321 7.597 1.00 91.38 158 VAL A O 1
ATOM 1258 N N . CYS A 1 159 ? 2.381 -6.113 8.514 1.00 92.94 159 CYS A N 1
ATOM 1259 C CA . CYS A 1 159 ? 2.599 -5.012 9.431 1.00 92.94 159 CYS A CA 1
ATOM 1260 C C . CYS A 1 159 ? 2.340 -5.507 10.860 1.00 92.94 159 CYS A C 1
ATOM 1262 O O . CYS A 1 159 ? 1.305 -6.125 11.105 1.00 92.94 159 CYS A O 1
ATOM 1264 N N . TYR A 1 160 ? 3.211 -5.190 11.820 1.00 95.19 160 TYR A N 1
ATOM 1265 C CA . TYR A 1 160 ? 2.926 -5.421 13.239 1.00 95.19 160 TYR A CA 1
ATOM 1266 C C . TYR A 1 160 ? 2.577 -4.096 13.905 1.00 95.19 160 TYR A C 1
ATOM 1268 O O . TYR A 1 160 ? 3.301 -3.112 13.761 1.00 95.19 160 TYR A O 1
ATOM 1276 N N . ILE A 1 161 ? 1.474 -4.061 14.645 1.00 96.56 161 ILE A N 1
ATOM 1277 C CA . ILE A 1 161 ? 1.092 -2.904 15.453 1.00 96.56 161 ILE A CA 1
ATOM 1278 C C . ILE A 1 161 ? 1.344 -3.254 16.913 1.00 96.56 161 ILE A C 1
ATOM 1280 O O . ILE A 1 161 ? 0.676 -4.126 17.467 1.00 96.56 161 ILE A O 1
ATOM 1284 N N . VAL A 1 162 ? 2.310 -2.572 17.526 1.00 96.25 162 VAL A N 1
ATOM 1285 C CA . VAL A 1 162 ? 2.526 -2.629 18.974 1.00 96.25 162 VAL A CA 1
ATOM 1286 C C . VAL A 1 162 ? 1.519 -1.697 19.637 1.00 96.25 162 VAL A C 1
ATOM 1288 O O . VAL A 1 162 ? 1.493 -0.494 19.364 1.00 96.25 162 VAL A O 1
ATOM 1291 N N . VAL A 1 163 ? 0.693 -2.274 20.501 1.00 96.25 163 VAL A N 1
ATOM 1292 C CA . VAL A 1 163 ? -0.292 -1.586 21.331 1.00 96.25 163 VAL A CA 1
ATOM 1293 C C . VAL A 1 163 ? 0.370 -1.221 22.655 1.00 96.25 163 VAL A C 1
ATOM 1295 O O . VAL A 1 163 ? 0.847 -2.098 23.373 1.00 96.25 163 VAL A O 1
ATOM 1298 N N . LEU A 1 164 ? 0.389 0.064 23.004 1.00 93.75 164 LEU A N 1
ATOM 1299 C CA . LEU A 1 164 ? 0.726 0.504 24.354 1.00 93.75 164 LEU A CA 1
ATOM 1300 C C . LEU A 1 164 ? -0.577 0.753 25.133 1.00 93.75 164 LEU A C 1
ATOM 1302 O O . LEU A 1 164 ? -1.395 1.572 24.694 1.00 93.75 164 LEU A O 1
ATOM 1306 N N . PRO A 1 165 ? -0.797 0.059 26.263 1.00 92.25 165 PRO A N 1
ATOM 1307 C CA . PRO A 1 165 ? -1.938 0.313 27.127 1.00 92.25 165 PRO A CA 1
ATOM 1308 C C . PRO A 1 165 ? -1.693 1.486 28.091 1.00 92.25 165 PRO A C 1
ATOM 1310 O O . PRO A 1 165 ? -0.560 1.859 28.408 1.00 92.25 165 PRO A O 1
ATOM 1313 N N . ASN A 1 166 ? -2.790 2.030 28.614 1.00 89.06 166 ASN A N 1
ATOM 1314 C CA . ASN A 1 166 ? -2.816 2.885 29.797 1.00 89.06 166 ASN A CA 1
ATOM 1315 C C . ASN A 1 166 ? -2.626 2.075 31.096 1.00 89.06 166 ASN A C 1
ATOM 1317 O O . ASN A 1 166 ? -2.442 0.861 31.087 1.00 89.06 166 ASN A O 1
ATOM 1321 N N . GLN A 1 167 ? -2.697 2.766 32.239 1.00 86.69 167 GLN A N 1
ATOM 1322 C CA . GLN A 1 167 ? -2.636 2.156 33.575 1.00 86.69 167 GLN A CA 1
ATOM 1323 C C . GLN A 1 167 ? -3.748 1.117 33.819 1.00 86.69 167 GLN A C 1
ATOM 1325 O O . GLN A 1 167 ? -3.561 0.220 34.634 1.00 86.69 167 GLN A O 1
ATOM 1330 N N . ASP A 1 168 ? -4.854 1.213 33.078 1.00 85.88 168 ASP A N 1
ATOM 1331 C CA . ASP A 1 168 ? -6.040 0.354 33.170 1.00 85.88 168 ASP A CA 1
ATOM 1332 C C . ASP A 1 168 ? -6.013 -0.844 32.185 1.00 85.88 168 ASP A C 1
ATOM 1334 O O . ASP A 1 168 ? -7.053 -1.418 31.891 1.00 85.88 168 ASP A O 1
ATOM 1338 N N . ASP A 1 169 ? -4.850 -1.172 31.601 1.00 86.50 169 ASP A N 1
ATOM 1339 C CA . ASP A 1 169 ? -4.636 -2.146 30.498 1.00 86.50 169 ASP A CA 1
ATOM 1340 C C . ASP A 1 169 ? -5.360 -1.832 29.161 1.00 86.50 169 ASP A C 1
ATOM 1342 O O . ASP A 1 169 ? -5.294 -2.577 28.183 1.00 86.50 169 ASP A O 1
ATOM 1346 N N . VAL A 1 170 ? -6.019 -0.675 29.074 1.00 89.25 170 VAL A N 1
ATOM 1347 C CA . VAL A 1 170 ? -6.771 -0.241 27.888 1.00 89.25 170 VAL A CA 1
ATOM 1348 C C . VAL A 1 170 ? -5.854 0.416 26.834 1.00 89.25 170 VAL A C 1
ATOM 1350 O O . VAL A 1 170 ? -5.117 1.339 27.193 1.00 89.25 170 VAL A O 1
ATOM 1353 N N . PRO A 1 171 ? -5.938 0.047 25.536 1.00 92.50 171 PRO A N 1
ATOM 1354 C CA . PRO A 1 171 ? -5.179 0.646 24.435 1.00 92.50 171 PRO A CA 1
ATOM 1355 C C . PRO A 1 171 ? -5.253 2.175 24.393 1.00 92.50 171 PRO A C 1
ATOM 1357 O O . PRO A 1 171 ? -6.344 2.754 24.388 1.00 92.50 171 PRO A O 1
ATOM 1360 N N . SER A 1 172 ? -4.091 2.828 24.321 1.00 92.50 172 SER A N 1
ATOM 1361 C CA . SER A 1 172 ? -3.994 4.292 24.271 1.00 92.50 172 SER A CA 1
ATOM 1362 C C . SER A 1 172 ? -3.024 4.836 23.227 1.00 92.50 172 SER A C 1
ATOM 1364 O O . SER A 1 172 ? -3.261 5.936 22.729 1.00 92.50 172 SER A O 1
ATOM 1366 N N . GLU A 1 173 ? -1.995 4.074 22.843 1.00 94.56 173 GLU A N 1
ATOM 1367 C CA . GLU A 1 173 ? -1.162 4.376 21.676 1.00 94.56 173 GLU A CA 1
ATOM 1368 C C . GLU A 1 173 ? -0.915 3.122 20.817 1.00 94.56 173 GLU A C 1
ATOM 1370 O O . GLU A 1 173 ? -0.801 2.008 21.325 1.00 94.56 173 GLU A O 1
ATOM 1375 N N . LEU A 1 174 ? -0.810 3.312 19.502 1.00 96.25 174 LEU A N 1
ATOM 1376 C CA . LEU A 1 174 ? -0.540 2.296 18.488 1.00 96.25 174 LEU A CA 1
ATOM 1377 C C . LEU A 1 174 ? 0.696 2.707 17.683 1.00 96.25 174 LEU A C 1
ATOM 1379 O O . LEU A 1 174 ? 0.755 3.818 17.148 1.00 96.25 174 LEU A O 1
ATOM 1383 N N . TYR A 1 175 ? 1.663 1.798 17.558 1.00 95.94 175 TYR A N 1
ATOM 1384 C CA . TYR A 1 175 ? 2.897 2.019 16.802 1.00 95.94 175 TYR A CA 1
ATOM 1385 C C . TYR A 1 175 ? 3.080 0.962 15.719 1.00 95.94 175 TYR A C 1
ATOM 1387 O O . TYR A 1 175 ? 3.138 -0.232 16.004 1.00 95.94 175 TYR A O 1
ATOM 1395 N N . VAL A 1 176 ? 3.210 1.419 14.472 1.00 95.19 176 VAL A N 1
ATOM 1396 C CA . VAL A 1 176 ? 3.504 0.563 13.316 1.00 95.19 176 VAL A CA 1
ATOM 1397 C C . VAL A 1 176 ? 4.982 0.189 13.318 1.00 95.19 176 VAL A C 1
ATOM 1399 O O . VAL A 1 176 ? 5.847 1.046 13.122 1.00 95.19 176 VAL A O 1
ATOM 1402 N N . ILE A 1 177 ? 5.264 -1.097 13.517 1.00 93.25 177 ILE A N 1
ATOM 1403 C CA . ILE A 1 177 ? 6.606 -1.676 13.532 1.00 93.25 177 ILE A CA 1
ATOM 1404 C C . ILE A 1 177 ? 6.812 -2.513 12.254 1.00 93.25 177 ILE A C 1
ATOM 1406 O O . ILE A 1 177 ? 5.967 -3.355 11.934 1.00 93.25 177 ILE A O 1
ATOM 1410 N N . PRO A 1 178 ? 7.914 -2.306 11.505 1.00 85.56 178 PRO A N 1
ATOM 1411 C CA . PRO A 1 178 ? 8.205 -3.096 10.310 1.00 85.56 178 PRO A CA 1
ATOM 1412 C C . PRO A 1 178 ? 8.563 -4.547 10.652 1.00 85.56 178 PRO A C 1
ATOM 1414 O O . PRO A 1 178 ? 9.125 -4.792 11.720 1.00 85.56 178 PRO A O 1
ATOM 1417 N N . LYS A 1 179 ? 8.322 -5.500 9.732 1.00 86.50 179 LYS A N 1
ATOM 1418 C CA . LYS A 1 179 ? 8.688 -6.929 9.906 1.00 86.50 179 LYS A CA 1
ATOM 1419 C C . LYS A 1 179 ? 10.156 -7.091 10.311 1.00 86.50 179 LYS A C 1
ATOM 1421 O O . LYS A 1 179 ? 10.447 -7.783 11.273 1.00 86.50 179 LYS A O 1
ATOM 1426 N N . THR A 1 180 ? 11.081 -6.394 9.654 1.00 84.06 180 THR A N 1
ATOM 1427 C CA . THR A 1 180 ? 12.521 -6.441 9.980 1.00 84.06 180 THR A CA 1
ATOM 1428 C C . THR A 1 180 ? 12.910 -5.676 11.250 1.00 84.06 180 THR A C 1
ATOM 1430 O O . THR A 1 180 ? 14.056 -5.741 11.695 1.00 84.06 180 THR A O 1
ATOM 1433 N N . GLY A 1 181 ? 11.964 -4.971 11.874 1.00 87.00 181 GLY A N 1
ATOM 1434 C CA . GLY A 1 181 ? 12.112 -4.333 13.180 1.00 87.00 181 GLY A CA 1
ATOM 1435 C C . GLY A 1 181 ? 11.605 -5.174 14.354 1.00 87.00 181 GLY A C 1
ATOM 1436 O O . GLY A 1 181 ? 11.718 -4.707 15.488 1.00 87.00 181 GLY A O 1
ATOM 1437 N N . ILE A 1 182 ? 11.045 -6.368 14.127 1.00 90.50 182 ILE A N 1
ATOM 1438 C CA . ILE A 1 182 ? 10.396 -7.179 15.166 1.00 90.50 182 ILE A CA 1
ATOM 1439 C C . ILE A 1 182 ? 10.556 -8.684 14.909 1.00 90.50 182 ILE A C 1
ATOM 1441 O O . ILE A 1 182 ? 10.431 -9.154 13.786 1.00 90.50 182 ILE A O 1
ATOM 1445 N N . MET A 1 183 ? 10.833 -9.460 15.955 1.00 90.44 183 MET A N 1
ATOM 1446 C CA . MET A 1 183 ? 11.060 -10.905 15.859 1.00 90.44 183 MET A CA 1
ATOM 1447 C C . MET A 1 183 ? 10.175 -11.647 16.870 1.00 90.44 183 MET A C 1
ATOM 1449 O O . MET A 1 183 ? 10.216 -11.292 18.052 1.00 90.44 183 MET A O 1
ATOM 1453 N N . PRO A 1 184 ? 9.396 -12.667 16.465 1.00 91.56 184 PRO A N 1
ATOM 1454 C CA . PRO A 1 184 ? 8.679 -13.511 17.414 1.00 91.56 184 PRO A CA 1
ATOM 1455 C C . PRO A 1 184 ? 9.656 -14.295 18.304 1.00 91.56 184 PRO A C 1
ATOM 1457 O O . PRO A 1 184 ? 10.774 -14.632 17.910 1.00 91.56 184 PRO A O 1
ATOM 1460 N N . GLN A 1 185 ? 9.218 -14.594 19.520 1.00 91.44 185 GLN A N 1
ATOM 1461 C CA . GLN A 1 185 ? 9.887 -15.452 20.490 1.00 91.44 185 GLN A CA 1
ATOM 1462 C C . GLN A 1 185 ? 8.910 -16.538 20.963 1.00 91.44 185 GLN A C 1
ATOM 1464 O O . GLN A 1 185 ? 7.718 -16.260 21.120 1.00 91.44 185 GLN A O 1
ATOM 1469 N N . PRO A 1 186 ? 9.397 -17.764 21.226 1.00 91.12 186 PRO A N 1
ATOM 1470 C CA . PRO A 1 186 ? 8.555 -18.847 21.719 1.00 91.12 186 PRO A CA 1
ATOM 1471 C C . PRO A 1 186 ? 7.979 -18.534 23.107 1.00 91.12 186 PRO A C 1
ATOM 1473 O O . PRO A 1 186 ? 8.539 -17.742 23.867 1.00 91.12 186 PRO A O 1
ATOM 1476 N N . ALA A 1 187 ? 6.885 -19.214 23.451 1.00 93.31 187 ALA A N 1
ATOM 1477 C CA . ALA A 1 187 ? 6.282 -19.168 24.779 1.00 93.31 187 ALA A CA 1
ATOM 1478 C C . ALA A 1 187 ? 7.311 -19.413 25.898 1.00 93.31 187 ALA A C 1
ATOM 1480 O O . ALA A 1 187 ? 8.141 -20.322 25.827 1.00 93.31 187 ALA A O 1
ATOM 1481 N N . THR A 1 188 ? 7.225 -18.612 26.959 1.00 92.12 188 THR A N 1
ATOM 1482 C CA . THR A 1 188 ? 8.067 -18.724 28.158 1.00 92.12 188 THR A CA 1
ATOM 1483 C C . THR A 1 188 ? 7.200 -18.866 29.406 1.00 92.12 188 THR A C 1
ATOM 1485 O O . THR A 1 188 ? 6.006 -18.581 29.387 1.00 92.12 188 THR A O 1
ATOM 1488 N N . SER A 1 189 ? 7.798 -19.247 30.537 1.00 91.44 189 SER A N 1
ATOM 1489 C CA . SER A 1 189 ? 7.089 -19.301 31.825 1.00 91.44 189 SER A CA 1
ATOM 1490 C C . SER A 1 189 ? 6.619 -17.933 32.344 1.00 91.44 189 SER A C 1
ATOM 1492 O O . SER A 1 189 ? 5.795 -17.891 33.252 1.00 91.44 189 SER A O 1
ATOM 1494 N N . GLN A 1 190 ? 7.127 -16.827 31.787 1.00 89.62 190 GLN A N 1
ATOM 1495 C CA . GLN A 1 190 ? 6.670 -15.463 32.087 1.00 89.62 190 GLN A CA 1
ATOM 1496 C C . GLN A 1 190 ? 5.578 -14.998 31.111 1.00 89.62 190 GLN A C 1
ATOM 1498 O O . GLN A 1 190 ? 4.677 -14.258 31.502 1.00 89.62 190 GLN A O 1
ATOM 1503 N N . HIS A 1 191 ? 5.637 -15.458 29.858 1.00 90.56 191 HIS A N 1
ATOM 1504 C CA . HIS A 1 191 ? 4.708 -15.100 28.787 1.00 90.56 191 HIS A CA 1
ATOM 1505 C C . HIS A 1 191 ? 4.271 -16.371 28.033 1.00 90.56 191 HIS A C 1
ATOM 1507 O O . HIS A 1 191 ? 4.930 -16.764 27.064 1.00 90.56 191 HIS A O 1
ATOM 1513 N N . PRO A 1 192 ? 3.185 -17.041 28.473 1.00 90.06 192 PRO A N 1
ATOM 1514 C CA . PRO A 1 192 ? 2.756 -18.328 27.915 1.00 90.06 192 PRO A CA 1
ATOM 1515 C C . PRO A 1 192 ? 2.206 -18.217 26.485 1.00 90.06 192 PRO A C 1
ATOM 1517 O O . PRO A 1 192 ? 2.215 -19.199 25.752 1.00 90.06 192 PRO A O 1
ATOM 1520 N N . GLU A 1 193 ? 1.781 -17.023 26.070 1.00 88.56 193 GLU A N 1
ATOM 1521 C CA . GLU A 1 193 ? 1.370 -16.703 24.693 1.00 88.56 193 GLU A CA 1
ATOM 1522 C C . GLU A 1 193 ? 2.563 -16.409 23.760 1.00 88.56 193 GLU A C 1
ATOM 1524 O O . GLU A 1 193 ? 2.379 -16.202 22.564 1.00 88.56 193 GLU A O 1
ATOM 1529 N N . GLY A 1 194 ? 3.787 -16.355 24.299 1.00 93.62 194 GLY A N 1
ATOM 1530 C CA . GLY A 1 194 ? 4.965 -15.849 23.598 1.00 93.62 194 GLY A CA 1
ATOM 1531 C C . GLY A 1 194 ? 5.139 -14.332 23.695 1.00 93.62 194 GLY A C 1
ATOM 1532 O O . GLY A 1 194 ? 4.371 -13.607 24.339 1.00 93.62 194 GLY A O 1
ATOM 1533 N N . THR A 1 195 ? 6.202 -13.859 23.057 1.00 95.38 195 THR A N 1
ATOM 1534 C CA . THR A 1 195 ? 6.631 -12.456 23.039 1.00 95.38 195 THR A CA 1
ATOM 1535 C C . THR A 1 195 ? 7.088 -12.062 21.640 1.00 95.38 195 THR A C 1
ATOM 1537 O O . THR A 1 195 ? 7.483 -12.899 20.834 1.00 95.38 195 THR A O 1
ATOM 1540 N N . TYR A 1 196 ? 7.089 -10.766 21.356 1.00 94.75 196 TYR A N 1
ATOM 1541 C CA . TYR A 1 196 ? 7.732 -10.179 20.190 1.00 94.75 196 TYR A CA 1
ATOM 1542 C C . TYR A 1 196 ? 8.837 -9.236 20.647 1.00 94.75 196 TYR A C 1
ATOM 1544 O O . TYR A 1 196 ? 8.589 -8.281 21.382 1.00 94.75 196 TYR A O 1
ATOM 1552 N N . ARG A 1 197 ? 10.063 -9.485 20.191 1.00 93.62 197 ARG A N 1
ATOM 1553 C CA . ARG A 1 197 ? 11.212 -8.624 20.455 1.00 93.62 197 ARG A CA 1
ATOM 1554 C C . ARG A 1 197 ? 11.351 -7.584 19.360 1.00 93.62 197 ARG A C 1
ATOM 1556 O O . ARG A 1 197 ? 11.640 -7.935 18.218 1.00 93.62 197 ARG A O 1
ATOM 1563 N N . THR A 1 198 ? 11.226 -6.309 19.699 1.00 92.38 198 THR A N 1
ATOM 1564 C CA . THR A 1 198 ? 11.657 -5.235 18.802 1.00 92.38 198 THR A CA 1
ATOM 1565 C C . THR A 1 198 ? 13.179 -5.225 18.686 1.00 92.38 198 THR A C 1
ATOM 1567 O O . THR A 1 198 ? 13.905 -5.458 19.653 1.00 92.38 198 THR A O 1
ATOM 1570 N N . LEU A 1 199 ? 13.684 -4.926 17.495 1.00 89.62 199 LEU A N 1
ATOM 1571 C CA . LEU A 1 199 ? 15.105 -4.697 17.244 1.00 89.62 199 LEU A CA 1
ATOM 1572 C C . LEU A 1 199 ? 15.417 -3.197 17.403 1.00 89.62 199 LEU A C 1
ATOM 1574 O O . LEU A 1 199 ? 14.736 -2.486 18.146 1.00 89.62 199 LEU A O 1
ATOM 1578 N N . ASN A 1 200 ? 16.467 -2.693 16.753 1.00 86.69 200 ASN A N 1
ATOM 1579 C CA . ASN A 1 200 ? 16.801 -1.271 16.799 1.00 86.69 200 ASN A CA 1
ATOM 1580 C C . ASN A 1 200 ? 16.004 -0.475 15.750 1.00 86.69 200 ASN A C 1
ATOM 1582 O O . ASN A 1 200 ? 16.384 -0.429 14.582 1.00 86.69 200 ASN A O 1
ATOM 1586 N N . LEU A 1 201 ? 14.926 0.176 16.190 1.00 85.06 201 LEU A N 1
ATOM 1587 C CA . LEU A 1 201 ? 13.973 0.910 15.351 1.00 85.06 201 LEU A CA 1
ATOM 1588 C C . LEU A 1 201 ? 14.434 2.334 14.996 1.00 85.06 201 LEU A C 1
ATOM 1590 O O . LEU A 1 201 ? 13.978 2.906 14.010 1.00 85.06 201 LEU A O 1
ATOM 1594 N N . SER A 1 202 ? 15.326 2.929 15.796 1.00 82.12 202 SER A N 1
ATOM 1595 C CA . SER A 1 202 ? 15.853 4.279 15.553 1.00 82.12 202 SER A CA 1
ATOM 1596 C C . SER A 1 202 ? 17.252 4.240 14.939 1.00 82.12 202 SER A C 1
ATOM 1598 O O . SER A 1 202 ? 18.154 3.592 15.466 1.00 82.12 202 SER A O 1
ATOM 1600 N N . ARG A 1 203 ? 17.484 5.026 13.878 1.00 72.31 203 ARG A N 1
ATOM 1601 C CA . ARG A 1 203 ? 18.838 5.289 13.346 1.00 72.31 203 ARG A CA 1
ATOM 1602 C C . ARG A 1 203 ? 19.746 5.983 14.374 1.00 72.31 203 ARG A C 1
ATOM 1604 O O . ARG A 1 203 ? 20.964 5.843 14.304 1.00 72.31 203 ARG A O 1
ATOM 1611 N N . TYR A 1 204 ? 19.156 6.727 15.310 1.00 70.75 204 TYR A N 1
ATOM 1612 C CA . TYR A 1 204 ? 19.852 7.505 16.332 1.00 70.75 204 TYR A CA 1
ATOM 1613 C C . TYR A 1 204 ? 19.318 7.117 17.714 1.00 70.75 204 TYR A C 1
ATOM 1615 O O . TYR A 1 204 ? 18.472 7.794 18.301 1.00 70.75 204 TYR A O 1
ATOM 1623 N N . THR A 1 205 ? 19.782 5.976 18.221 1.00 64.00 205 THR A N 1
ATOM 1624 C CA . THR A 1 205 ? 19.303 5.388 19.475 1.00 64.00 205 THR A CA 1
ATOM 1625 C C . THR A 1 205 ? 19.850 6.149 20.685 1.00 64.00 205 THR A C 1
ATOM 1627 O O . THR A 1 205 ? 20.918 5.837 21.210 1.00 64.00 205 THR A O 1
ATOM 1630 N N . ARG A 1 206 ? 19.103 7.150 21.163 1.00 68.69 206 ARG A N 1
ATOM 1631 C CA . ARG A 1 206 ? 19.296 7.705 22.510 1.00 68.69 206 ARG A CA 1
ATOM 1632 C C . ARG A 1 206 ? 18.642 6.751 23.522 1.00 68.69 206 ARG A C 1
ATOM 1634 O O . ARG A 1 206 ? 17.420 6.614 23.475 1.00 68.69 206 ARG A O 1
ATOM 1641 N N . PRO A 1 207 ? 19.389 6.112 24.440 1.00 67.12 207 PRO A N 1
ATOM 1642 C CA . PRO A 1 207 ? 18.778 5.305 25.490 1.00 67.12 207 PRO A CA 1
ATOM 1643 C C . PRO A 1 207 ? 18.062 6.223 26.490 1.00 67.12 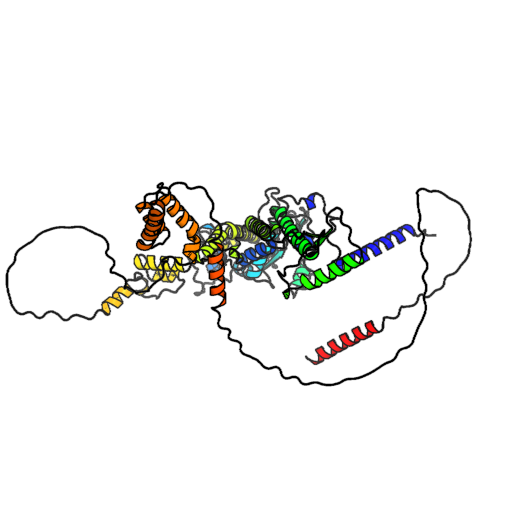207 PRO A C 1
ATOM 1645 O O . PRO A 1 207 ? 18.706 6.945 27.253 1.00 67.12 207 PRO A O 1
ATOM 1648 N N . LEU A 1 208 ? 16.728 6.210 26.473 1.00 73.56 208 LEU A N 1
ATOM 1649 C CA . LEU A 1 208 ? 15.907 6.841 27.508 1.00 73.56 208 LEU A CA 1
ATOM 1650 C C . LEU A 1 208 ? 15.858 5.971 28.765 1.00 73.56 208 LEU A C 1
ATOM 1652 O O . LEU A 1 208 ? 15.829 4.740 28.680 1.00 73.56 208 LEU A O 1
ATOM 1656 N N . LYS A 1 209 ? 15.778 6.603 29.940 1.00 75.88 209 LYS A N 1
ATOM 1657 C CA . LYS A 1 209 ? 15.438 5.876 31.172 1.00 75.88 209 LYS A CA 1
ATOM 1658 C C . LYS A 1 209 ? 13.966 5.462 31.138 1.00 75.88 209 LYS A C 1
ATOM 1660 O O . LYS A 1 209 ? 13.135 6.169 30.578 1.00 75.88 209 LYS A O 1
ATOM 1665 N N . ALA A 1 210 ? 13.613 4.368 31.814 1.00 71.69 210 ALA A N 1
ATOM 1666 C CA . ALA A 1 210 ? 12.224 3.896 31.889 1.00 71.69 210 ALA A CA 1
ATOM 1667 C C . ALA A 1 210 ? 11.237 4.942 32.463 1.00 71.69 210 ALA A C 1
ATOM 1669 O O . ALA A 1 210 ? 10.057 4.913 32.132 1.00 71.69 210 ALA A O 1
ATOM 1670 N N . SER A 1 211 ? 11.725 5.881 33.284 1.00 74.94 211 SER A N 1
ATOM 1671 C CA . SER A 1 211 ? 10.959 6.993 33.864 1.00 74.94 211 SER A CA 1
ATOM 1672 C C . SER A 1 211 ? 10.851 8.243 32.976 1.00 74.94 211 SER A C 1
ATOM 1674 O O . SER A 1 211 ? 10.106 9.164 33.309 1.00 74.94 211 SER A O 1
ATOM 1676 N N . GLU A 1 212 ? 11.590 8.319 31.868 1.00 80.25 212 GLU A N 1
ATOM 1677 C CA . GLU A 1 212 ? 11.618 9.489 30.987 1.00 80.25 212 GLU A CA 1
ATOM 1678 C C . GLU A 1 212 ? 10.609 9.312 29.845 1.00 80.25 212 GLU A C 1
ATOM 1680 O O . GLU A 1 212 ? 10.768 8.444 28.986 1.00 80.25 212 GLU A O 1
ATOM 1685 N N . ARG A 1 213 ? 9.563 10.151 29.817 1.00 80.56 213 ARG A N 1
ATOM 1686 C CA . ARG A 1 213 ? 8.616 10.183 28.690 1.00 80.56 213 ARG A CA 1
ATOM 1687 C C . ARG A 1 213 ? 9.319 10.729 27.433 1.00 80.56 213 ARG A C 1
ATOM 1689 O O . ARG A 1 213 ? 9.916 11.808 27.526 1.00 80.56 213 ARG A O 1
ATOM 1696 N N . PRO A 1 214 ? 9.241 10.044 26.276 1.00 85.75 214 PRO A N 1
ATOM 1697 C CA . PRO A 1 214 ? 9.836 10.523 25.031 1.00 85.75 214 PRO A CA 1
ATOM 1698 C C . PRO A 1 214 ? 9.170 11.822 24.572 1.00 85.75 214 PRO A C 1
ATOM 1700 O O . PRO A 1 214 ? 7.951 11.965 24.652 1.00 85.75 214 PRO A O 1
ATOM 1703 N N . ARG A 1 215 ? 9.970 12.778 24.084 1.00 86.69 215 ARG A N 1
ATOM 1704 C CA . ARG A 1 215 ? 9.477 14.088 23.612 1.00 86.69 215 ARG A CA 1
ATOM 1705 C C . ARG A 1 215 ? 9.416 14.188 22.093 1.00 86.69 215 ARG A C 1
ATOM 1707 O O . ARG A 1 215 ? 8.784 15.092 21.560 1.00 86.69 215 ARG A O 1
ATOM 1714 N N . SER A 1 216 ? 10.088 13.274 21.401 1.00 88.62 216 SER A N 1
ATOM 1715 C CA . SER A 1 216 ? 10.153 13.205 19.944 1.00 88.62 216 SER A CA 1
ATOM 1716 C C . SER A 1 216 ? 9.915 11.780 19.455 1.00 88.62 216 SER A C 1
ATOM 1718 O O . SER A 1 216 ? 10.153 10.811 20.177 1.00 88.62 216 SER A O 1
ATOM 1720 N N . TYR A 1 217 ? 9.510 11.647 18.194 1.00 88.38 217 TYR A N 1
ATOM 1721 C CA . TYR A 1 217 ? 9.284 10.345 17.572 1.00 88.38 217 TYR A CA 1
ATOM 1722 C C . TYR A 1 217 ? 10.548 9.463 17.561 1.00 88.38 217 TYR A C 1
ATOM 1724 O O . TYR A 1 217 ? 10.479 8.272 17.849 1.00 88.38 217 TYR A O 1
ATOM 1732 N N . ALA A 1 218 ? 11.729 10.048 17.320 1.00 86.50 218 ALA A N 1
ATOM 1733 C CA . ALA A 1 218 ? 13.003 9.323 17.362 1.00 86.50 218 ALA A CA 1
ATOM 1734 C C . ALA A 1 218 ? 13.370 8.830 18.776 1.00 86.50 218 ALA A C 1
ATOM 1736 O O . ALA A 1 218 ? 13.962 7.759 18.921 1.00 86.50 218 ALA A O 1
ATOM 1737 N N . GLU A 1 219 ? 12.989 9.577 19.818 1.00 88.56 219 GLU A N 1
ATOM 1738 C CA . GLU A 1 219 ? 13.095 9.132 21.211 1.00 88.56 219 GLU A CA 1
ATOM 1739 C C . GLU A 1 219 ? 12.083 8.027 21.539 1.00 88.56 219 GLU A C 1
ATOM 1741 O O . GLU A 1 219 ? 12.447 7.084 22.235 1.00 88.56 219 GLU A O 1
ATOM 1746 N N . MET A 1 220 ? 10.855 8.083 21.007 1.00 90.06 220 MET A N 1
ATOM 1747 C CA . MET A 1 220 ? 9.872 7.005 21.181 1.00 90.06 220 MET A CA 1
ATOM 1748 C C . MET A 1 220 ? 10.318 5.715 20.479 1.00 90.06 220 MET A C 1
ATOM 1750 O O . MET A 1 220 ? 10.325 4.659 21.102 1.00 90.06 220 MET A O 1
ATOM 1754 N N . LEU A 1 221 ? 10.816 5.785 19.239 1.00 88.81 221 LEU A N 1
ATOM 1755 C CA . LEU A 1 221 ? 11.443 4.631 18.581 1.00 88.81 221 LEU A CA 1
ATOM 1756 C C . LEU A 1 221 ? 12.655 4.107 19.370 1.00 88.81 221 LEU A C 1
ATOM 1758 O O . LEU A 1 221 ? 12.852 2.897 19.461 1.00 88.81 221 LEU A O 1
ATOM 1762 N N . GLY A 1 222 ? 13.453 4.993 19.977 1.00 87.62 222 GLY A N 1
ATOM 1763 C CA . GLY A 1 222 ? 14.551 4.617 20.877 1.00 87.62 222 GLY A CA 1
ATOM 1764 C C . GLY A 1 222 ? 14.081 3.928 22.166 1.00 87.62 222 GLY A C 1
ATOM 1765 O O . GLY A 1 222 ? 14.729 2.987 22.617 1.00 87.62 222 GLY A O 1
ATOM 1766 N N . TRP A 1 223 ? 12.940 4.342 22.724 1.00 88.44 223 TRP A N 1
ATOM 1767 C CA . TRP A 1 223 ? 12.289 3.710 23.878 1.00 88.44 223 TRP A CA 1
ATOM 1768 C C . TRP A 1 223 ? 11.706 2.340 23.515 1.00 88.44 223 TRP A C 1
ATOM 1770 O O . TRP A 1 223 ? 11.906 1.392 24.268 1.00 88.44 223 TRP A O 1
ATOM 1780 N N . LEU A 1 224 ? 11.043 2.228 22.360 1.00 90.50 224 LEU A N 1
ATOM 1781 C CA . LEU A 1 224 ? 10.454 0.992 21.833 1.00 90.50 224 LEU A CA 1
ATOM 1782 C C . LEU A 1 224 ? 11.502 -0.048 21.411 1.00 90.50 224 LEU A C 1
ATOM 1784 O O . LEU A 1 224 ? 11.171 -1.225 21.353 1.00 90.50 224 LEU A O 1
ATOM 1788 N N . SER A 1 225 ? 12.736 0.359 21.095 1.00 89.94 225 SER A N 1
ATOM 1789 C CA . SER A 1 225 ? 13.792 -0.521 20.569 1.00 89.94 225 SER A CA 1
ATOM 1790 C C . SER A 1 225 ? 14.335 -1.521 21.598 1.00 89.94 225 SER A C 1
ATOM 1792 O O . SER A 1 225 ? 14.561 -1.168 22.754 1.00 89.94 225 SER A O 1
ATOM 1794 N N . ASN A 1 226 ? 14.685 -2.729 21.142 1.00 88.38 226 ASN A N 1
ATOM 1795 C CA . ASN A 1 226 ? 15.314 -3.795 21.940 1.00 88.38 226 ASN A CA 1
ATOM 1796 C C . ASN A 1 226 ? 14.498 -4.243 23.170 1.00 88.38 226 ASN A C 1
ATOM 1798 O O . ASN A 1 226 ? 15.084 -4.565 24.208 1.00 88.38 226 ASN A O 1
ATOM 1802 N N . ARG A 1 227 ? 13.164 -4.273 23.062 1.00 90.31 227 ARG A N 1
ATOM 1803 C CA . ARG A 1 227 ? 12.253 -4.720 24.126 1.00 90.31 227 ARG A CA 1
ATOM 1804 C C . ARG A 1 227 ? 11.417 -5.910 23.694 1.00 90.31 227 ARG A C 1
ATOM 1806 O O . ARG A 1 227 ? 11.026 -6.014 22.537 1.00 90.31 227 ARG A O 1
ATOM 1813 N N . ASP A 1 228 ? 11.116 -6.769 24.654 1.00 92.62 228 ASP A N 1
ATOM 1814 C CA . ASP A 1 228 ? 10.228 -7.911 24.488 1.00 92.62 228 ASP A CA 1
ATOM 1815 C C . ASP A 1 228 ? 8.806 -7.496 24.928 1.00 92.62 228 ASP A C 1
ATOM 1817 O O . ASP A 1 228 ? 8.603 -7.064 26.063 1.00 92.62 228 ASP A O 1
ATOM 1821 N N . PHE A 1 229 ? 7.833 -7.572 24.017 1.00 94.19 229 PHE A N 1
ATOM 1822 C CA . PHE A 1 229 ? 6.417 -7.255 24.248 1.00 94.19 229 PHE A CA 1
ATOM 1823 C C . PHE A 1 229 ? 5.590 -8.552 24.256 1.00 94.19 229 PHE A C 1
ATOM 1825 O O . PHE A 1 229 ? 5.724 -9.333 23.313 1.00 94.19 229 PHE A O 1
ATOM 1832 N N . PRO A 1 230 ? 4.737 -8.818 25.264 1.00 93.88 230 PRO A N 1
ATOM 1833 C CA . PRO A 1 230 ? 3.850 -9.989 25.260 1.00 93.88 230 PRO A CA 1
ATOM 1834 C C . PRO A 1 230 ? 2.940 -10.037 24.028 1.00 93.88 230 PRO A C 1
ATOM 1836 O O . PRO A 1 230 ? 2.487 -8.991 23.562 1.00 93.88 230 PRO A O 1
ATOM 1839 N N . ALA A 1 231 ? 2.646 -11.240 23.522 1.00 92.62 231 ALA A N 1
ATOM 1840 C CA . ALA A 1 231 ? 1.892 -11.428 22.279 1.00 92.62 231 ALA A CA 1
ATOM 1841 C C . ALA A 1 231 ? 0.515 -10.733 22.266 1.00 92.62 231 ALA A C 1
ATOM 1843 O O . ALA A 1 231 ? 0.159 -10.161 21.236 1.00 92.62 231 ALA A O 1
ATOM 1844 N N . LYS A 1 232 ? -0.205 -10.670 23.403 1.00 92.00 232 LYS A N 1
ATOM 1845 C CA . LYS A 1 232 ? -1.418 -9.841 23.579 1.00 92.00 232 LYS A CA 1
ATOM 1846 C C . LYS A 1 232 ? -1.276 -8.417 23.016 1.00 92.00 232 LYS A C 1
ATOM 1848 O O . LYS A 1 232 ? -2.204 -7.927 22.381 1.00 92.00 232 LYS A O 1
ATOM 1853 N N . TYR A 1 233 ? -0.130 -7.760 23.218 1.00 94.69 233 TYR A N 1
ATOM 1854 C CA . TYR A 1 233 ? 0.109 -6.360 22.832 1.00 94.69 233 TYR A CA 1
ATOM 1855 C C . TYR A 1 233 ? 0.548 -6.166 21.376 1.00 94.69 233 TYR A C 1
ATOM 1857 O O . TYR A 1 233 ? 0.908 -5.051 20.997 1.00 94.69 233 TYR A O 1
ATOM 1865 N N . VAL A 1 234 ? 0.550 -7.215 20.549 1.00 95.31 234 VAL A N 1
ATOM 1866 C CA . VAL A 1 234 ? 0.979 -7.128 19.150 1.00 95.31 234 VAL A CA 1
ATOM 1867 C C . VAL A 1 234 ? -0.122 -7.632 18.228 1.00 95.31 234 VAL A C 1
ATOM 1869 O O . VAL A 1 234 ? -0.477 -8.808 18.239 1.00 95.31 234 VAL A O 1
ATOM 1872 N N . ILE A 1 235 ? -0.636 -6.734 17.388 1.00 95.56 235 ILE A N 1
ATOM 1873 C CA . ILE A 1 235 ? -1.629 -7.048 16.358 1.00 95.56 235 ILE A CA 1
ATOM 1874 C C . ILE A 1 235 ? -0.887 -7.232 15.024 1.00 95.56 235 ILE A C 1
ATOM 1876 O O . ILE A 1 235 ? -0.427 -6.237 14.453 1.00 95.56 235 ILE A O 1
ATOM 1880 N N . PRO A 1 236 ? -0.735 -8.466 14.510 1.00 93.94 236 PRO A N 1
ATOM 1881 C CA . PRO A 1 236 ? -0.234 -8.694 13.163 1.00 93.94 236 PRO A CA 1
ATOM 1882 C C . PRO A 1 236 ? -1.351 -8.457 12.137 1.00 93.94 236 PRO A C 1
ATOM 1884 O O . PRO A 1 236 ? -2.461 -8.971 12.269 1.00 93.94 236 PRO A O 1
ATOM 1887 N N . ILE A 1 237 ? -1.052 -7.696 11.088 1.00 93.56 237 ILE A N 1
ATOM 1888 C CA . ILE A 1 237 ? -1.951 -7.443 9.959 1.00 93.56 237 ILE A CA 1
ATOM 1889 C C . ILE A 1 237 ? -1.208 -7.794 8.680 1.00 93.56 237 ILE A C 1
ATOM 1891 O O . ILE A 1 237 ? -0.196 -7.169 8.374 1.00 93.56 237 ILE A O 1
ATOM 1895 N N . GLY A 1 238 ? -1.712 -8.746 7.902 1.00 91.44 238 GLY A N 1
ATOM 1896 C CA . GLY A 1 238 ? -1.051 -9.153 6.670 1.00 91.44 238 GLY A CA 1
ATOM 1897 C C . GLY A 1 238 ? -1.873 -10.093 5.801 1.00 91.44 238 GLY A C 1
ATOM 1898 O O . GLY A 1 238 ? -2.996 -10.466 6.144 1.00 91.44 238 GLY A O 1
ATOM 1899 N N . ILE A 1 239 ? -1.285 -10.476 4.671 1.00 89.38 239 ILE A N 1
ATOM 1900 C CA . ILE A 1 239 ? -1.817 -11.497 3.763 1.00 89.38 239 ILE A CA 1
ATOM 1901 C C . ILE A 1 239 ? -1.346 -12.864 4.290 1.00 89.38 239 ILE A C 1
ATOM 1903 O O . ILE A 1 239 ? -0.137 -13.036 4.433 1.00 89.38 239 ILE A O 1
ATOM 1907 N N . PRO A 1 240 ? -2.228 -13.830 4.605 1.00 88.69 240 PRO A N 1
ATOM 1908 C CA . PRO A 1 240 ? -1.805 -15.119 5.164 1.00 88.69 240 PRO A CA 1
ATOM 1909 C C . PRO A 1 240 ? -0.885 -15.876 4.194 1.00 88.69 240 PRO A C 1
ATOM 1911 O O . PRO A 1 240 ? -1.119 -15.858 2.983 1.00 88.69 240 PRO A O 1
ATOM 1914 N N . SER A 1 241 ? 0.160 -16.537 4.706 1.00 87.25 241 SER A N 1
ATOM 1915 C CA . SER A 1 241 ? 1.015 -17.384 3.867 1.00 87.25 241 SER A CA 1
ATOM 1916 C C . SER A 1 241 ? 0.304 -18.683 3.476 1.00 87.25 241 SER A C 1
ATOM 1918 O O . SER A 1 241 ? -0.518 -19.224 4.213 1.00 87.25 241 SER A O 1
ATOM 1920 N N . LEU A 1 242 ? 0.641 -19.198 2.291 1.00 84.00 242 LEU A N 1
ATOM 1921 C CA . LEU A 1 242 ? 0.194 -20.511 1.815 1.00 84.00 242 LEU A CA 1
ATOM 1922 C C . LEU A 1 242 ? 1.074 -21.656 2.348 1.00 84.00 242 LEU A C 1
ATOM 1924 O O . LEU A 1 242 ? 0.672 -22.814 2.273 1.00 84.00 242 LEU A O 1
ATOM 1928 N N . ALA A 1 243 ? 2.272 -21.340 2.854 1.00 84.88 243 ALA A N 1
ATOM 1929 C CA . ALA A 1 243 ? 3.247 -22.318 3.341 1.00 84.88 243 ALA A CA 1
ATOM 1930 C C . ALA A 1 243 ? 3.232 -22.474 4.872 1.00 84.88 243 ALA A C 1
ATOM 1932 O O . ALA A 1 243 ? 3.437 -23.576 5.377 1.00 84.88 243 ALA A O 1
ATOM 1933 N N . TRP A 1 244 ? 2.974 -21.383 5.598 1.00 82.94 244 TRP A N 1
ATOM 1934 C CA . TRP A 1 244 ? 3.063 -21.301 7.058 1.00 82.94 244 TRP A CA 1
ATOM 1935 C C . TRP A 1 244 ? 1.793 -20.648 7.612 1.00 82.94 244 TRP A C 1
ATOM 1937 O O . TRP A 1 244 ? 1.449 -19.542 7.210 1.00 82.94 244 TRP A O 1
ATOM 1947 N N . MET A 1 245 ? 1.078 -21.317 8.520 1.00 85.81 245 MET A N 1
ATOM 1948 C CA . MET A 1 245 ? -0.174 -20.777 9.090 1.00 85.81 245 MET A CA 1
ATOM 1949 C C . MET A 1 245 ? 0.066 -19.652 10.112 1.00 85.81 245 MET A C 1
ATOM 1951 O O . MET A 1 245 ? -0.862 -18.932 10.472 1.00 85.81 245 MET A O 1
ATOM 1955 N N . ASP A 1 246 ? 1.304 -19.522 10.579 1.00 82.00 246 ASP A N 1
ATOM 1956 C CA . ASP A 1 246 ? 1.808 -18.573 11.568 1.00 82.00 246 ASP A CA 1
ATOM 1957 C C . ASP A 1 246 ? 2.606 -17.402 10.956 1.00 82.00 246 ASP A C 1
ATOM 1959 O O . ASP A 1 246 ? 3.012 -16.496 11.686 1.00 82.00 246 ASP A O 1
ATOM 1963 N N . ASP A 1 247 ? 2.788 -17.372 9.628 1.00 85.62 247 ASP A N 1
ATOM 1964 C CA . ASP A 1 247 ? 3.481 -16.293 8.909 1.00 85.62 247 ASP A CA 1
ATOM 1965 C C . ASP A 1 247 ? 2.695 -15.797 7.674 1.00 85.62 247 ASP A C 1
ATOM 1967 O O . ASP A 1 247 ? 1.605 -16.274 7.346 1.00 85.62 247 ASP A O 1
ATOM 1971 N N . PHE A 1 248 ? 3.229 -14.782 6.992 1.00 89.31 248 PHE A N 1
ATOM 1972 C CA . PHE A 1 248 ? 2.504 -13.981 6.008 1.00 89.31 248 PHE A CA 1
ATOM 1973 C C . PHE A 1 248 ? 3.175 -14.008 4.628 1.00 89.31 248 PHE A C 1
ATOM 1975 O O . PHE A 1 248 ? 4.396 -14.071 4.504 1.00 89.31 248 PHE A O 1
ATOM 1982 N N . LEU A 1 249 ? 2.375 -13.950 3.563 1.00 87.38 249 LEU A N 1
ATOM 1983 C CA . LEU A 1 249 ? 2.864 -13.961 2.187 1.00 87.38 249 LEU A CA 1
ATOM 1984 C C . LEU A 1 249 ? 3.487 -12.607 1.829 1.00 87.38 249 LEU A C 1
ATOM 1986 O O . LEU A 1 249 ? 2.762 -11.638 1.613 1.00 87.38 249 LEU A O 1
ATOM 1990 N N . ASN A 1 250 ? 4.814 -12.547 1.694 1.00 86.88 250 ASN A N 1
ATOM 1991 C CA . ASN A 1 250 ? 5.505 -11.355 1.202 1.00 86.88 250 ASN A CA 1
ATOM 1992 C C . ASN A 1 250 ? 5.294 -11.164 -0.321 1.00 86.88 250 ASN A C 1
ATOM 1994 O O . ASN A 1 250 ? 5.842 -11.948 -1.106 1.00 86.88 250 ASN A O 1
ATOM 1998 N N . PRO A 1 251 ? 4.593 -10.101 -0.778 1.00 86.81 251 PRO A N 1
ATOM 1999 C CA . PRO A 1 251 ? 4.379 -9.857 -2.202 1.00 86.81 251 PRO A CA 1
ATOM 2000 C C . PRO A 1 251 ? 5.672 -9.489 -2.935 1.00 86.81 251 PRO A C 1
ATOM 2002 O O . PRO A 1 251 ? 5.784 -9.752 -4.124 1.00 86.81 251 PRO A O 1
ATOM 2005 N N . SER A 1 252 ? 6.661 -8.909 -2.244 1.00 86.19 252 SER A N 1
ATOM 2006 C CA . SER A 1 252 ? 7.980 -8.590 -2.807 1.00 86.19 252 SER A CA 1
ATOM 2007 C C . SER A 1 252 ? 8.800 -9.844 -3.114 1.00 86.19 252 SER A C 1
ATOM 2009 O O . SER A 1 252 ? 9.522 -9.857 -4.107 1.00 86.19 252 SER A O 1
ATOM 2011 N N . SER A 1 253 ? 8.668 -10.905 -2.306 1.00 82.88 253 SER A N 1
ATOM 2012 C CA . SER A 1 253 ? 9.288 -12.209 -2.589 1.00 82.88 253 SER A CA 1
ATOM 2013 C C . SER A 1 253 ? 8.635 -12.880 -3.802 1.00 82.88 253 SER A C 1
ATOM 2015 O O . SER A 1 253 ? 9.331 -13.419 -4.655 1.00 82.88 253 SER A O 1
ATOM 2017 N N . ALA A 1 254 ? 7.306 -12.788 -3.928 1.00 83.81 254 ALA A N 1
ATOM 2018 C CA . ALA A 1 254 ? 6.548 -13.395 -5.027 1.00 83.81 254 ALA A CA 1
ATOM 2019 C C . ALA A 1 254 ? 6.828 -12.789 -6.422 1.00 83.81 254 ALA A C 1
ATOM 2021 O O . ALA A 1 254 ? 6.430 -13.378 -7.424 1.00 83.81 254 ALA A O 1
ATOM 2022 N N . ILE A 1 255 ? 7.500 -11.633 -6.492 1.00 89.12 255 ILE A N 1
ATOM 2023 C CA . ILE A 1 255 ? 7.832 -10.921 -7.741 1.00 89.12 255 ILE A CA 1
ATOM 2024 C C . ILE A 1 255 ? 9.347 -10.771 -7.971 1.00 89.12 255 ILE A C 1
ATOM 2026 O O . ILE A 1 255 ? 9.761 -10.009 -8.846 1.00 89.12 255 ILE A O 1
ATOM 2030 N N . ALA A 1 256 ? 10.186 -11.451 -7.178 1.00 86.62 256 ALA A N 1
ATOM 2031 C CA . ALA A 1 256 ? 11.634 -11.222 -7.130 1.00 86.62 256 ALA A CA 1
ATOM 2032 C C . ALA A 1 256 ? 12.314 -11.284 -8.514 1.00 86.62 256 ALA A C 1
ATOM 2034 O O . ALA A 1 256 ? 13.045 -10.359 -8.873 1.00 86.62 256 ALA A O 1
ATOM 2035 N N . ASP A 1 257 ? 11.989 -12.295 -9.326 1.00 88.50 257 ASP A N 1
ATOM 2036 C CA . ASP A 1 257 ? 12.538 -12.473 -10.678 1.00 88.50 257 ASP A CA 1
ATOM 2037 C C . ASP A 1 257 ? 12.257 -11.268 -11.594 1.00 88.50 257 ASP A C 1
ATOM 2039 O O . ASP A 1 257 ? 13.116 -10.859 -12.378 1.00 88.50 257 ASP A O 1
ATOM 2043 N N . ALA A 1 258 ? 11.079 -10.644 -11.469 1.00 89.44 258 ALA A N 1
ATOM 2044 C CA . ALA A 1 258 ? 10.733 -9.435 -12.214 1.00 89.44 258 ALA A CA 1
ATOM 2045 C C . ALA A 1 258 ? 11.509 -8.209 -11.698 1.00 89.44 258 ALA A C 1
ATOM 2047 O O . ALA A 1 258 ? 11.949 -7.382 -12.495 1.00 89.44 258 ALA A O 1
ATOM 2048 N N . LEU A 1 259 ? 11.749 -8.107 -10.384 1.00 88.75 259 LEU A N 1
ATOM 2049 C CA . LEU A 1 259 ? 12.536 -7.016 -9.791 1.00 88.75 259 LEU A CA 1
ATOM 2050 C C . LEU A 1 259 ? 14.018 -7.074 -10.169 1.00 88.75 259 LEU A C 1
ATOM 2052 O O . LEU A 1 259 ? 14.653 -6.022 -10.312 1.00 88.75 259 LEU A O 1
ATOM 2056 N N . ASP A 1 260 ? 14.594 -8.270 -10.283 1.00 88.88 260 ASP A N 1
ATOM 2057 C CA . ASP A 1 260 ? 15.982 -8.444 -10.718 1.00 88.88 260 ASP A CA 1
ATOM 2058 C C . ASP A 1 260 ? 16.120 -8.370 -12.249 1.00 88.88 260 ASP A C 1
ATOM 2060 O O . ASP A 1 260 ? 17.094 -7.786 -12.728 1.00 88.88 260 ASP A O 1
ATOM 2064 N N . THR A 1 261 ? 15.105 -8.790 -13.015 1.00 88.62 261 THR A N 1
ATOM 2065 C CA . THR A 1 261 ? 15.005 -8.487 -14.457 1.00 88.62 261 THR A CA 1
ATOM 2066 C C . THR A 1 261 ? 14.997 -6.972 -14.704 1.00 88.62 261 THR A C 1
ATOM 2068 O O . THR A 1 261 ? 15.799 -6.474 -15.495 1.00 88.62 261 THR A O 1
ATOM 2071 N N . ASP A 1 262 ? 14.184 -6.210 -13.965 1.00 87.81 262 ASP A N 1
ATOM 2072 C CA . ASP A 1 262 ? 14.129 -4.743 -14.046 1.00 87.81 262 ASP A CA 1
ATOM 2073 C C . ASP A 1 262 ? 15.476 -4.085 -13.705 1.00 87.81 262 ASP A C 1
ATOM 2075 O O . ASP A 1 262 ? 15.973 -3.212 -14.427 1.00 87.81 262 ASP A O 1
ATOM 2079 N N . LYS A 1 263 ? 16.124 -4.565 -12.634 1.00 86.19 263 LYS A N 1
ATOM 2080 C CA . LYS A 1 263 ? 17.463 -4.127 -12.213 1.00 86.19 263 LYS A CA 1
ATOM 2081 C C . LYS A 1 263 ? 18.501 -4.384 -13.298 1.00 86.19 263 LYS A C 1
ATOM 2083 O O . LYS A 1 263 ? 19.262 -3.467 -13.602 1.00 86.19 263 LYS A O 1
ATOM 2088 N N . GLU A 1 264 ? 18.538 -5.568 -13.907 1.00 87.25 264 GLU A N 1
ATOM 2089 C CA . GLU A 1 264 ? 19.530 -5.883 -14.939 1.00 87.25 264 GLU A CA 1
ATOM 2090 C C . GLU A 1 264 ? 19.213 -5.264 -16.309 1.00 87.25 264 GLU A C 1
ATOM 2092 O O . GLU A 1 264 ? 20.148 -4.902 -17.023 1.00 87.25 264 GLU A O 1
ATOM 2097 N N . ILE A 1 265 ? 17.951 -4.980 -16.651 1.00 87.50 265 ILE A N 1
ATOM 2098 C CA . ILE A 1 265 ? 17.602 -4.129 -17.806 1.00 87.50 265 ILE A CA 1
ATOM 2099 C C . ILE A 1 265 ? 18.106 -2.697 -17.579 1.00 87.50 265 ILE A C 1
ATOM 2101 O O . ILE A 1 265 ? 18.807 -2.137 -18.423 1.00 87.50 265 ILE A O 1
ATOM 2105 N N . HIS A 1 266 ? 17.842 -2.096 -16.417 1.00 85.38 266 HIS A N 1
ATOM 2106 C CA . HIS A 1 266 ? 18.347 -0.754 -16.112 1.00 85.38 266 HIS A CA 1
ATOM 2107 C C . HIS A 1 266 ? 19.884 -0.700 -15.989 1.00 85.38 266 HIS A C 1
ATOM 2109 O O . HIS A 1 266 ? 20.505 0.288 -16.398 1.00 85.38 266 HIS A O 1
ATOM 2115 N N . ARG A 1 267 ? 20.519 -1.760 -15.474 1.00 86.94 267 ARG A N 1
ATOM 2116 C CA . ARG A 1 267 ? 21.980 -1.883 -15.331 1.00 86.94 267 ARG A CA 1
ATOM 2117 C C . ARG A 1 267 ? 22.676 -2.128 -16.665 1.00 86.94 267 ARG A C 1
ATOM 2119 O O . ARG A 1 267 ? 23.701 -1.496 -16.909 1.00 86.94 267 ARG A O 1
ATOM 2126 N N . SER A 1 268 ? 22.133 -2.990 -17.524 1.00 85.38 268 SER A N 1
ATOM 2127 C CA . SER A 1 268 ? 22.647 -3.228 -18.879 1.00 85.38 268 SER A CA 1
ATOM 2128 C C . SER A 1 268 ? 22.501 -1.978 -19.737 1.00 85.38 268 SER A C 1
ATOM 2130 O O . SER A 1 268 ? 23.507 -1.515 -20.254 1.00 85.38 268 SER A O 1
ATOM 2132 N N . ARG A 1 269 ? 21.330 -1.325 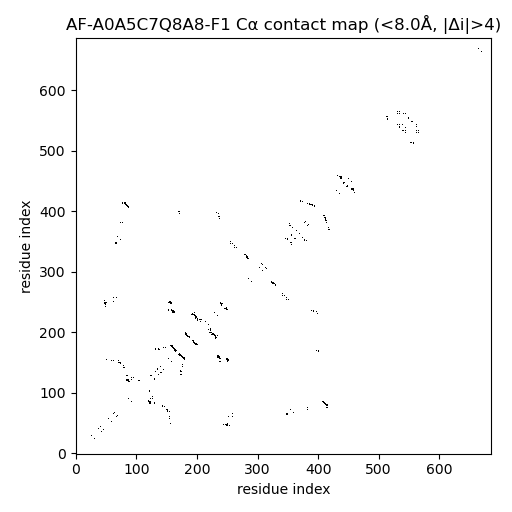-19.766 1.00 84.75 269 ARG A N 1
ATOM 2133 C CA . ARG A 1 269 ? 21.142 -0.031 -20.454 1.00 84.75 269 ARG A CA 1
ATOM 2134 C C . ARG A 1 269 ? 22.153 1.025 -20.006 1.00 84.75 269 ARG A C 1
ATOM 2136 O O . ARG A 1 269 ? 22.745 1.693 -20.850 1.00 84.75 269 ARG A O 1
ATOM 2143 N N . ARG A 1 270 ? 22.393 1.167 -18.694 1.00 85.44 270 ARG A N 1
ATOM 2144 C CA . ARG A 1 270 ? 23.408 2.100 -18.173 1.00 85.44 270 ARG A CA 1
ATOM 2145 C C . ARG A 1 270 ? 24.824 1.700 -18.595 1.00 85.44 270 ARG A C 1
ATOM 2147 O O . ARG A 1 270 ? 25.555 2.557 -19.075 1.00 85.44 270 ARG A O 1
ATOM 2154 N N . LYS A 1 271 ? 25.200 0.424 -18.447 1.00 85.19 271 LYS A N 1
ATOM 2155 C CA . LYS A 1 271 ? 26.514 -0.090 -18.869 1.00 85.19 271 LYS A CA 1
ATOM 2156 C C . LYS A 1 271 ? 26.737 0.083 -20.369 1.00 85.19 271 LYS A C 1
ATOM 2158 O O . LYS A 1 271 ? 27.825 0.488 -20.745 1.00 85.19 271 LYS A O 1
ATOM 2163 N N . THR A 1 272 ? 25.733 -0.160 -21.211 1.00 84.69 272 THR A N 1
ATOM 2164 C CA . THR A 1 272 ? 25.820 0.081 -22.654 1.00 84.69 272 THR A CA 1
ATOM 2165 C C . THR A 1 272 ? 26.038 1.566 -22.918 1.00 84.69 272 THR A C 1
ATOM 2167 O O . THR A 1 272 ? 27.048 1.913 -23.504 1.00 84.69 272 THR A O 1
ATOM 2170 N N . LEU A 1 273 ? 25.207 2.468 -22.387 1.00 82.31 273 LEU A N 1
ATOM 2171 C CA . LEU A 1 273 ? 25.385 3.914 -22.606 1.00 82.31 273 LEU A CA 1
ATOM 2172 C C . LEU A 1 273 ? 26.700 4.495 -22.038 1.00 82.31 273 LEU A C 1
ATOM 2174 O O . LEU A 1 273 ? 27.106 5.572 -22.459 1.00 82.31 273 LEU A O 1
ATOM 2178 N N . GLN A 1 274 ? 27.357 3.815 -21.092 1.00 82.00 274 GLN A N 1
ATOM 2179 C CA . GLN A 1 274 ? 28.659 4.217 -20.537 1.00 82.00 274 GLN A CA 1
ATOM 2180 C C . GLN A 1 274 ? 29.861 3.572 -21.247 1.00 82.00 274 GLN A C 1
ATOM 2182 O O . GLN A 1 274 ? 30.903 4.209 -21.370 1.00 82.00 274 GLN A O 1
ATOM 2187 N N . ASN A 1 275 ? 29.729 2.322 -21.700 1.00 79.81 275 ASN A N 1
ATOM 2188 C CA . ASN A 1 275 ? 30.832 1.515 -22.235 1.00 79.81 275 ASN A CA 1
ATOM 2189 C C . ASN A 1 275 ? 30.748 1.307 -23.757 1.00 79.81 275 ASN A C 1
ATOM 2191 O O . ASN A 1 275 ? 31.680 0.757 -24.344 1.00 79.81 275 ASN A O 1
ATOM 2195 N N . GLN A 1 276 ? 29.649 1.707 -24.407 1.00 75.31 276 GLN A N 1
ATOM 2196 C CA . GLN A 1 276 ? 29.515 1.706 -25.860 1.00 75.31 276 GLN A CA 1
ATOM 2197 C C . GLN A 1 276 ? 30.473 2.751 -26.425 1.00 75.31 276 GLN A C 1
ATOM 2199 O O . GLN A 1 276 ? 30.144 3.928 -26.556 1.00 75.31 276 GLN A O 1
ATOM 2204 N N . SER A 1 277 ? 31.670 2.294 -26.789 1.00 69.62 277 SER A N 1
ATOM 2205 C CA . SER A 1 277 ? 32.531 3.024 -27.705 1.00 69.62 277 SER A CA 1
ATOM 2206 C C . SER A 1 277 ? 31.777 3.156 -29.026 1.00 69.62 277 SER A C 1
ATOM 2208 O O . SER A 1 277 ? 31.729 2.223 -29.828 1.00 69.62 277 SER A O 1
ATOM 2210 N N . SER A 1 278 ? 31.138 4.307 -29.232 1.00 67.44 278 SER A N 1
ATOM 2211 C CA . SER A 1 278 ? 30.540 4.704 -30.503 1.00 67.44 278 SER A CA 1
ATOM 2212 C C . SER A 1 278 ? 31.661 5.047 -31.485 1.00 67.44 278 SER A C 1
ATOM 2214 O O . SER A 1 278 ? 31.856 6.209 -31.844 1.00 67.44 278 SER A O 1
ATOM 2216 N N . GLN A 1 279 ? 32.445 4.034 -31.866 1.00 68.81 279 GLN A N 1
ATOM 2217 C CA . GLN A 1 279 ? 33.463 4.146 -32.903 1.00 68.81 279 GLN A CA 1
ATOM 2218 C C . GLN A 1 279 ? 32.775 4.658 -34.162 1.00 68.81 279 GLN A C 1
ATOM 2220 O O . GLN A 1 279 ? 31.767 4.088 -34.581 1.00 68.81 279 GLN A O 1
ATOM 2225 N N . GLY A 1 280 ? 33.262 5.769 -34.714 1.00 72.31 280 GLY A N 1
ATOM 2226 C CA . GLY A 1 280 ? 32.735 6.314 -35.961 1.00 72.31 280 GLY A CA 1
ATOM 2227 C C . GLY A 1 280 ? 32.863 5.313 -37.119 1.00 72.31 280 GLY A C 1
ATOM 2228 O O . GLY A 1 280 ? 33.456 4.246 -36.942 1.00 72.31 280 GLY A O 1
ATOM 2229 N N . PRO A 1 281 ? 32.326 5.639 -38.307 1.00 78.25 281 PRO A N 1
ATOM 2230 C CA . PRO A 1 281 ? 32.552 4.831 -39.503 1.00 78.25 281 PRO A CA 1
ATOM 2231 C C . PRO A 1 281 ? 34.048 4.509 -39.659 1.00 78.25 281 PRO A C 1
ATOM 2233 O O . PRO A 1 281 ? 34.889 5.403 -39.703 1.00 78.25 281 PRO A O 1
ATOM 2236 N N . MET A 1 282 ? 34.367 3.219 -39.667 1.00 80.69 282 MET A N 1
ATOM 2237 C CA . MET A 1 282 ? 35.716 2.674 -39.645 1.00 80.69 282 MET A CA 1
ATOM 2238 C C . MET A 1 282 ? 36.221 2.454 -41.070 1.00 80.69 282 MET A C 1
ATOM 2240 O O . MET A 1 282 ? 35.483 2.019 -41.955 1.00 80.69 282 MET A O 1
ATOM 2244 N N . LEU A 1 283 ? 37.501 2.746 -41.275 1.00 85.44 283 LEU A N 1
ATOM 2245 C CA . LEU A 1 283 ? 38.209 2.546 -42.533 1.00 85.44 283 LEU A CA 1
ATOM 2246 C C . LEU A 1 283 ? 38.966 1.216 -42.466 1.00 85.44 283 LEU A C 1
ATOM 2248 O O . LEU A 1 283 ? 39.903 1.061 -41.685 1.00 85.44 283 LEU A O 1
ATOM 2252 N N . GLU A 1 284 ? 38.540 0.252 -43.274 1.00 85.75 284 GLU A N 1
ATOM 2253 C CA . GLU A 1 284 ? 39.166 -1.060 -43.419 1.00 85.75 284 GLU A CA 1
ATOM 2254 C C . GLU A 1 284 ? 39.946 -1.130 -44.734 1.00 85.75 284 GLU A C 1
ATOM 2256 O O . GLU A 1 284 ? 39.418 -0.797 -45.795 1.00 85.75 284 GLU A O 1
ATOM 2261 N N . GLU A 1 285 ? 41.186 -1.610 -44.690 1.00 86.31 285 GLU A N 1
ATOM 2262 C CA . GLU A 1 285 ? 41.963 -1.907 -45.899 1.00 86.31 285 GLU A CA 1
ATOM 2263 C C . GLU A 1 285 ? 41.452 -3.211 -46.543 1.00 86.31 285 GLU A C 1
ATOM 2265 O O . GLU A 1 285 ? 41.250 -4.226 -45.870 1.00 86.31 285 GLU A O 1
ATOM 2270 N N . GLU A 1 286 ? 41.192 -3.181 -47.852 1.00 84.69 286 GLU A N 1
ATOM 2271 C CA . GLU A 1 286 ? 40.686 -4.325 -48.615 1.00 84.69 286 GLU A CA 1
ATOM 2272 C C . GLU A 1 286 ? 41.794 -5.396 -48.774 1.00 84.69 286 GLU A C 1
ATOM 2274 O O . GLU A 1 286 ? 42.966 -5.064 -48.975 1.00 84.69 286 GLU A O 1
ATOM 2279 N N . PRO A 1 287 ? 41.468 -6.702 -48.677 1.00 79.00 287 PRO A N 1
ATOM 2280 C CA . PRO A 1 287 ? 42.468 -7.761 -48.538 1.00 79.00 287 PRO A CA 1
ATOM 2281 C C . PRO A 1 287 ? 43.391 -7.862 -49.761 1.00 79.00 287 PRO A C 1
ATOM 2283 O O . PRO A 1 287 ? 42.967 -8.254 -50.847 1.00 79.00 287 PRO A O 1
ATOM 2286 N N . GLY A 1 288 ? 44.672 -7.549 -49.552 1.00 76.12 288 GLY A N 1
ATOM 2287 C CA . GLY A 1 288 ? 45.700 -7.479 -50.597 1.00 76.12 288 GLY A CA 1
ATOM 2288 C C . GLY A 1 288 ? 46.262 -6.071 -50.819 1.00 76.12 288 GLY A C 1
ATOM 2289 O O . GLY A 1 288 ? 47.288 -5.937 -51.481 1.00 76.12 288 GLY A O 1
ATOM 2290 N N . VAL A 1 289 ? 45.642 -5.043 -50.233 1.00 77.12 289 VAL A N 1
ATOM 2291 C CA . VAL A 1 289 ? 46.186 -3.684 -50.136 1.00 77.12 289 VAL A CA 1
ATOM 2292 C C . VAL A 1 289 ? 46.773 -3.483 -48.737 1.00 77.12 289 VAL A C 1
ATOM 2294 O O . VAL A 1 289 ? 46.188 -3.909 -47.745 1.00 77.12 289 VAL A O 1
ATOM 2297 N N . THR A 1 290 ? 47.943 -2.850 -48.665 1.00 76.25 290 THR A N 1
ATOM 2298 C CA . THR A 1 290 ? 48.573 -2.405 -47.413 1.00 76.25 290 THR A CA 1
ATOM 2299 C C . THR A 1 290 ? 49.051 -0.974 -47.608 1.00 76.25 290 THR A C 1
ATOM 2301 O O . THR A 1 290 ? 49.963 -0.746 -48.407 1.00 76.25 290 THR A O 1
ATOM 2304 N N . MET A 1 291 ? 48.439 -0.019 -46.916 1.00 78.69 291 MET A N 1
ATOM 2305 C CA . MET A 1 291 ? 48.815 1.394 -47.010 1.00 78.69 291 MET A CA 1
ATOM 2306 C C . MET A 1 291 ? 50.091 1.685 -46.213 1.00 78.69 291 MET A C 1
ATOM 2308 O O . MET A 1 291 ? 50.361 1.048 -45.191 1.00 78.69 291 MET A O 1
ATOM 2312 N N . GLN A 1 292 ? 50.883 2.665 -46.651 1.00 84.56 292 GLN A N 1
ATOM 2313 C CA . GLN A 1 292 ? 52.014 3.142 -45.856 1.00 84.56 292 GLN A CA 1
ATOM 2314 C C . GLN A 1 292 ? 51.523 3.945 -44.644 1.00 84.56 292 GLN A C 1
ATOM 2316 O O . GLN A 1 292 ? 50.439 4.528 -44.657 1.00 84.56 292 GLN A O 1
ATOM 2321 N N . SER A 1 293 ? 52.340 3.999 -43.587 1.00 82.56 293 SER A N 1
ATOM 2322 C CA . SER A 1 293 ? 51.991 4.684 -42.330 1.00 82.56 293 SER A CA 1
ATOM 2323 C C . SER A 1 293 ? 51.583 6.147 -42.548 1.00 82.56 293 SER A C 1
ATOM 2325 O O . SER A 1 293 ? 50.629 6.621 -41.932 1.00 82.56 293 SER A O 1
ATOM 2327 N N . ASP A 1 294 ? 52.275 6.840 -43.451 1.00 85.38 294 ASP A N 1
ATOM 2328 C CA . ASP A 1 294 ? 52.081 8.269 -43.700 1.00 85.38 294 ASP A CA 1
ATOM 2329 C C . ASP A 1 294 ? 50.831 8.526 -44.559 1.00 85.38 294 ASP A C 1
ATOM 2331 O O . ASP A 1 294 ? 50.060 9.442 -44.277 1.00 85.38 294 ASP A O 1
ATOM 2335 N N . GLU A 1 295 ? 50.571 7.665 -45.551 1.00 83.31 295 GLU A N 1
ATOM 2336 C CA . GLU A 1 295 ? 49.340 7.675 -46.358 1.00 83.31 295 GLU A CA 1
ATOM 2337 C C . GLU A 1 295 ? 48.111 7.422 -45.473 1.00 83.31 295 GLU A C 1
ATOM 2339 O O . GLU A 1 295 ? 47.099 8.114 -45.577 1.00 83.31 295 GLU A O 1
ATOM 2344 N N . ARG A 1 296 ? 48.219 6.459 -44.548 1.00 83.50 296 ARG A N 1
ATOM 2345 C CA . ARG A 1 296 ? 47.174 6.116 -43.578 1.00 83.50 296 ARG A CA 1
ATOM 2346 C C . ARG A 1 296 ? 46.884 7.273 -42.619 1.00 83.50 296 ARG A C 1
ATOM 2348 O O . ARG A 1 296 ? 45.725 7.499 -42.285 1.00 83.50 296 ARG A O 1
ATOM 2355 N N . ALA A 1 297 ? 47.911 8.011 -42.192 1.00 86.31 297 ALA A N 1
ATOM 2356 C CA . ALA A 1 297 ? 47.750 9.193 -41.348 1.00 86.31 297 ALA A CA 1
ATOM 2357 C C . ALA A 1 297 ? 47.034 10.337 -42.090 1.00 86.31 297 ALA A C 1
ATOM 2359 O O . ALA A 1 297 ? 46.074 10.890 -41.559 1.00 86.31 297 ALA A O 1
ATOM 2360 N N . GLN A 1 298 ? 47.439 10.634 -43.330 1.00 86.81 298 GLN A N 1
ATOM 2361 C CA . GLN A 1 298 ? 46.797 11.659 -44.168 1.00 86.81 298 GLN A CA 1
ATOM 2362 C C . GLN A 1 298 ? 45.329 11.322 -44.466 1.00 86.81 298 GLN A C 1
ATOM 2364 O O . GLN A 1 298 ? 44.461 12.182 -44.343 1.00 86.81 298 GLN A O 1
ATOM 2369 N N . LEU A 1 299 ? 45.038 10.060 -44.791 1.00 85.69 299 LEU A N 1
ATOM 2370 C CA . LEU A 1 299 ? 43.680 9.577 -45.052 1.00 85.69 299 LEU A CA 1
ATOM 2371 C C . LEU A 1 299 ? 42.793 9.684 -43.801 1.00 85.69 299 LEU A C 1
ATOM 2373 O O . LEU A 1 299 ? 41.651 10.128 -43.896 1.00 85.69 299 LEU A O 1
ATOM 2377 N N . LEU A 1 300 ? 43.316 9.333 -42.619 1.00 85.25 300 LEU A N 1
ATOM 2378 C CA . LEU A 1 300 ? 42.604 9.524 -41.350 1.00 85.25 300 LEU A CA 1
ATOM 2379 C C . LEU A 1 300 ? 42.344 11.006 -41.041 1.00 85.25 300 LEU A C 1
ATOM 2381 O O . LEU A 1 300 ? 41.291 11.320 -40.490 1.00 85.25 300 LEU A O 1
ATOM 2385 N N . GLU A 1 301 ? 43.257 11.911 -41.403 1.00 87.94 301 GLU A N 1
ATOM 2386 C CA . GLU A 1 301 ? 43.059 13.353 -41.231 1.00 87.94 301 GLU A CA 1
ATOM 2387 C C . GLU A 1 301 ? 42.004 13.910 -42.201 1.00 87.94 301 GLU A C 1
ATOM 2389 O O . GLU A 1 301 ? 41.076 14.586 -41.759 1.00 87.94 301 GLU A O 1
ATOM 2394 N N . GLU A 1 302 ? 42.070 13.574 -43.493 1.00 87.31 302 GLU A N 1
ATOM 2395 C CA . GLU A 1 302 ? 41.052 13.949 -44.489 1.00 87.31 302 GLU A CA 1
ATOM 2396 C C . GLU A 1 302 ? 39.665 13.426 -44.083 1.00 87.31 302 GLU A C 1
ATOM 2398 O O . GLU A 1 302 ? 38.677 14.165 -44.079 1.00 87.31 302 GLU A O 1
ATOM 2403 N N . PHE A 1 303 ? 39.588 12.160 -43.667 1.00 86.19 303 PHE A N 1
ATOM 2404 C CA . PHE A 1 303 ? 38.354 11.558 -43.179 1.00 86.19 303 PHE A CA 1
ATOM 2405 C C . PHE A 1 303 ? 37.843 12.248 -41.909 1.00 86.19 303 PHE A C 1
ATOM 2407 O O . PHE A 1 303 ? 36.645 12.504 -41.793 1.00 86.19 303 PHE A O 1
ATOM 2414 N N . ALA A 1 304 ? 38.728 12.620 -40.980 1.00 85.50 304 ALA A N 1
ATOM 2415 C CA . ALA A 1 304 ? 38.341 13.389 -39.803 1.00 85.50 304 ALA A CA 1
ATOM 2416 C C . ALA A 1 304 ? 37.780 14.770 -40.187 1.00 85.50 304 ALA A C 1
ATOM 2418 O O . ALA A 1 304 ? 36.725 15.147 -39.674 1.00 85.50 304 ALA A O 1
ATOM 2419 N N . GLN A 1 305 ? 38.421 15.491 -41.112 1.00 86.00 305 GLN A N 1
ATOM 2420 C CA . GLN A 1 305 ? 37.976 16.811 -41.578 1.00 86.00 305 GLN A CA 1
ATOM 2421 C C . GLN A 1 305 ? 36.622 16.763 -42.313 1.00 86.00 305 GLN A C 1
ATOM 2423 O O . GLN A 1 305 ? 35.807 17.669 -42.138 1.00 86.00 305 GLN A O 1
ATOM 2428 N N . VAL A 1 306 ? 36.364 15.716 -43.108 1.00 84.31 306 VAL A N 1
ATOM 2429 C CA . VAL A 1 306 ? 35.162 15.601 -43.961 1.00 84.31 306 VAL A CA 1
ATOM 2430 C C . VAL A 1 306 ? 33.990 14.878 -43.281 1.00 84.31 306 VAL A C 1
ATOM 2432 O O . VAL A 1 306 ? 32.841 15.176 -43.597 1.00 84.31 306 VAL A O 1
ATOM 2435 N N . ALA A 1 307 ? 34.237 13.936 -42.363 1.00 81.12 307 ALA A N 1
ATOM 2436 C CA . ALA A 1 307 ? 33.195 13.086 -41.768 1.00 81.12 307 ALA A CA 1
ATOM 2437 C C . ALA A 1 307 ? 32.923 13.337 -40.269 1.00 81.12 307 ALA A C 1
ATOM 2439 O O . ALA A 1 307 ? 31.995 12.740 -39.716 1.00 81.12 307 ALA A O 1
ATOM 2440 N N . THR A 1 308 ? 33.688 14.206 -39.595 1.00 82.94 308 THR A N 1
ATOM 2441 C CA . THR A 1 308 ? 33.472 14.533 -38.169 1.00 82.94 308 THR A CA 1
ATOM 2442 C C . THR A 1 308 ? 32.674 15.824 -37.999 1.00 82.94 308 THR A C 1
ATOM 2444 O O . THR A 1 308 ? 32.879 16.790 -38.729 1.00 82.94 308 THR A O 1
ATOM 2447 N N . GLY A 1 309 ? 31.818 15.871 -36.975 1.00 82.69 309 GLY A N 1
ATOM 2448 C CA . GLY A 1 309 ? 31.070 17.066 -36.574 1.00 82.69 309 GLY A CA 1
ATOM 2449 C C . GLY A 1 309 ? 29.626 17.104 -37.096 1.00 82.69 309 GLY A C 1
ATOM 2450 O O . GLY A 1 309 ? 29.282 16.378 -38.029 1.00 82.69 309 GLY A O 1
ATOM 2451 N N . PRO A 1 310 ? 28.751 17.922 -36.481 1.00 84.75 310 PRO A N 1
ATOM 2452 C CA . PRO A 1 310 ? 27.337 17.993 -36.849 1.00 84.75 310 PRO A CA 1
ATOM 2453 C C . PRO A 1 310 ? 27.115 18.642 -38.222 1.00 84.75 310 PRO A C 1
ATOM 2455 O O . PRO A 1 310 ? 26.218 18.224 -38.948 1.00 84.75 310 PRO A O 1
ATOM 2458 N N . ASP A 1 311 ? 27.943 19.617 -38.600 1.00 86.06 311 ASP A N 1
ATOM 2459 C CA . ASP A 1 311 ? 27.814 20.359 -39.863 1.00 86.06 311 ASP A CA 1
ATOM 2460 C C . ASP A 1 311 ? 28.173 19.500 -41.091 1.00 86.06 311 ASP A C 1
ATOM 2462 O O . ASP A 1 311 ? 27.673 19.730 -42.190 1.00 86.06 311 ASP A O 1
ATOM 2466 N N . ASN A 1 312 ? 28.979 18.455 -40.878 1.00 84.06 312 ASN A N 1
ATOM 2467 C CA . ASN A 1 312 ? 29.371 17.454 -41.871 1.00 84.06 312 ASN A CA 1
ATOM 2468 C C . ASN A 1 312 ? 28.414 16.240 -41.925 1.00 84.06 312 ASN A C 1
ATOM 2470 O O . ASN A 1 312 ? 28.684 15.259 -42.623 1.00 84.06 312 ASN A O 1
ATOM 2474 N N . ALA A 1 313 ? 27.295 16.254 -41.191 1.00 82.00 313 ALA A N 1
ATOM 2475 C CA . ALA A 1 313 ? 26.385 15.111 -41.112 1.00 82.00 313 ALA A CA 1
ATOM 2476 C C . ALA A 1 313 ? 25.728 14.796 -42.473 1.00 82.00 313 ALA A C 1
ATOM 2478 O O . ALA A 1 313 ? 24.805 15.477 -42.917 1.00 82.00 313 ALA A O 1
ATOM 2479 N N . GLY A 1 314 ? 26.185 13.718 -43.117 1.00 78.50 314 GLY A N 1
ATOM 2480 C CA . GLY A 1 314 ? 25.745 13.317 -44.459 1.00 78.50 314 GLY A CA 1
ATOM 2481 C C . GLY A 1 314 ? 26.626 13.835 -45.602 1.00 78.50 314 GLY A C 1
ATOM 2482 O O . GLY A 1 314 ? 26.259 13.653 -46.763 1.00 78.50 314 GLY A O 1
ATOM 2483 N N . ALA A 1 315 ? 27.781 14.440 -45.304 1.00 82.94 315 ALA A N 1
ATOM 2484 C CA . ALA A 1 315 ? 28.788 14.774 -46.306 1.00 82.94 315 ALA A CA 1
ATOM 2485 C C . ALA A 1 315 ? 29.269 13.516 -47.057 1.00 82.94 315 ALA A C 1
ATOM 2487 O O . ALA A 1 315 ? 29.517 12.458 -46.472 1.00 82.94 315 ALA A O 1
ATOM 2488 N N . THR A 1 316 ? 29.405 13.623 -48.379 1.00 83.19 316 THR A N 1
ATOM 2489 C CA . THR A 1 316 ? 29.827 12.515 -49.243 1.00 83.19 316 THR A CA 1
ATO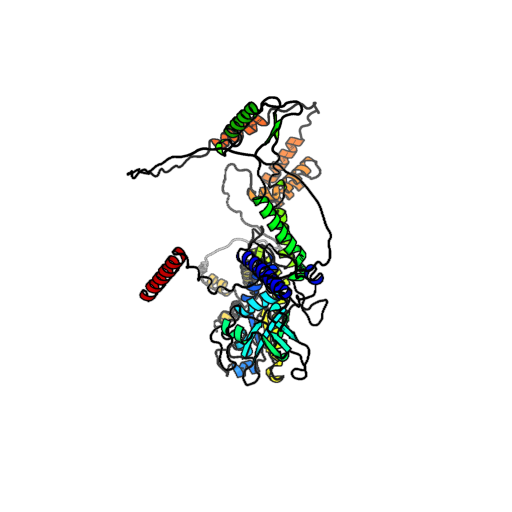M 2490 C C . THR A 1 316 ? 31.348 12.383 -49.265 1.00 83.19 316 THR A C 1
ATOM 2492 O O . THR A 1 316 ? 32.013 13.034 -50.069 1.00 83.19 316 THR A O 1
ATOM 2495 N N . TYR A 1 317 ? 31.903 11.519 -48.414 1.00 84.50 317 TYR A N 1
ATOM 2496 C CA . TYR A 1 317 ? 33.322 11.159 -48.471 1.00 84.50 317 TYR A CA 1
ATOM 2497 C C . TYR A 1 317 ? 33.605 10.196 -49.639 1.00 84.50 317 TYR A C 1
ATOM 2499 O O . TYR A 1 317 ? 32.999 9.124 -49.741 1.00 84.50 317 TYR A O 1
ATOM 2507 N N . TRP A 1 318 ? 34.531 10.563 -50.528 1.00 84.19 318 TRP A N 1
ATOM 2508 C CA . TRP A 1 318 ? 34.972 9.715 -51.639 1.00 84.19 318 TRP A CA 1
ATOM 2509 C C . TRP A 1 318 ? 36.028 8.716 -51.162 1.00 84.19 318 TRP A C 1
ATOM 2511 O O . TRP A 1 318 ? 37.174 9.081 -50.922 1.00 84.19 318 TRP A O 1
ATOM 2521 N N . LYS A 1 319 ? 35.650 7.435 -51.053 1.00 83.19 319 LYS A N 1
ATOM 2522 C CA . LYS A 1 319 ? 36.580 6.383 -50.618 1.00 83.19 319 LYS A CA 1
ATOM 2523 C C . LYS A 1 319 ? 37.736 6.215 -51.628 1.00 83.19 319 LYS A C 1
ATOM 2525 O O . LYS A 1 319 ? 37.457 6.048 -52.821 1.00 83.19 319 LYS A O 1
ATOM 2530 N N . PRO A 1 320 ? 39.007 6.198 -51.189 1.00 83.25 320 PRO A N 1
ATOM 2531 C CA . PRO A 1 320 ? 40.120 5.842 -52.060 1.00 83.25 320 PRO A CA 1
ATOM 2532 C C . PRO A 1 320 ? 40.082 4.351 -52.438 1.00 83.25 320 PRO A C 1
ATOM 2534 O O . PRO A 1 320 ? 39.396 3.530 -51.818 1.00 83.25 320 PRO A O 1
ATOM 2537 N N . ALA A 1 321 ? 40.810 3.993 -53.497 1.00 81.06 321 ALA A N 1
ATOM 2538 C CA . ALA A 1 321 ? 40.888 2.613 -53.970 1.00 81.06 321 ALA A CA 1
ATOM 2539 C C . ALA A 1 321 ? 41.543 1.705 -52.914 1.00 81.06 321 ALA A C 1
ATOM 2541 O O . ALA A 1 321 ? 42.550 2.075 -52.318 1.00 81.06 321 ALA A O 1
ATOM 2542 N N . GLY A 1 322 ? 40.978 0.515 -52.693 1.00 82.62 322 GLY A N 1
ATOM 2543 C CA . GLY A 1 322 ? 41.483 -0.425 -51.691 1.00 82.62 322 GLY A CA 1
ATOM 2544 C C . GLY A 1 322 ? 41.052 -0.146 -50.248 1.00 82.62 322 GLY A C 1
ATOM 2545 O O . GLY A 1 322 ? 41.529 -0.834 -49.353 1.00 82.62 322 GLY A O 1
ATOM 2546 N N . VAL A 1 323 ? 40.156 0.819 -49.998 1.00 85.81 323 VAL A N 1
ATOM 2547 C CA . VAL A 1 323 ? 39.605 1.080 -48.656 1.00 85.81 323 VAL A CA 1
ATOM 2548 C C . VAL A 1 323 ? 38.087 0.917 -48.643 1.00 85.81 323 VAL A C 1
ATOM 2550 O O . VAL A 1 323 ? 37.370 1.460 -49.490 1.00 85.81 323 VAL A O 1
ATOM 2553 N N . ARG A 1 324 ? 37.580 0.176 -47.655 1.00 86.94 324 ARG A N 1
ATOM 2554 C CA . ARG A 1 324 ? 36.162 -0.054 -47.374 1.00 86.94 324 ARG A CA 1
ATOM 2555 C C . ARG A 1 324 ? 35.761 0.709 -46.116 1.00 86.94 324 ARG A C 1
ATOM 2557 O O . ARG A 1 324 ? 36.344 0.512 -45.059 1.00 86.94 324 ARG A O 1
ATOM 2564 N N . ILE A 1 325 ? 34.725 1.537 -46.216 1.00 84.19 325 ILE A N 1
ATOM 2565 C CA . ILE A 1 325 ? 34.103 2.147 -45.037 1.00 84.19 325 ILE A CA 1
ATOM 2566 C C . ILE A 1 325 ? 33.055 1.177 -44.500 1.00 84.19 325 ILE A C 1
ATOM 2568 O O . ILE A 1 325 ? 32.113 0.825 -45.215 1.00 84.19 325 ILE A O 1
ATOM 2572 N N . THR A 1 326 ? 33.207 0.758 -43.248 1.00 85.44 326 THR A N 1
ATOM 2573 C CA . THR A 1 326 ? 32.202 -0.005 -42.501 1.00 85.44 326 THR A CA 1
ATOM 2574 C C . THR A 1 326 ? 31.708 0.831 -41.330 1.00 85.44 326 THR A C 1
ATOM 2576 O O . THR A 1 326 ? 32.483 1.493 -40.652 1.00 85.44 326 THR A O 1
ATOM 2579 N N . ASN A 1 327 ? 30.404 0.819 -41.058 1.00 79.50 327 ASN A N 1
ATOM 2580 C CA . ASN A 1 327 ? 29.892 1.318 -39.784 1.00 79.50 327 ASN A CA 1
ATOM 2581 C C . ASN A 1 327 ? 29.464 0.109 -38.938 1.00 79.50 327 ASN A C 1
ATOM 2583 O O . ASN A 1 327 ? 28.367 -0.404 -39.158 1.00 79.50 327 ASN A O 1
ATOM 2587 N N . PRO A 1 328 ? 30.312 -0.382 -38.015 1.00 72.69 328 PRO A N 1
ATOM 2588 C CA . PRO A 1 328 ? 29.989 -1.525 -37.163 1.00 72.69 328 PRO A CA 1
ATOM 2589 C C . PRO A 1 328 ? 29.064 -1.163 -35.985 1.00 72.69 328 PRO A C 1
ATOM 2591 O O . PRO A 1 328 ? 28.805 -2.014 -35.135 1.00 72.69 328 PRO A O 1
ATOM 2594 N N . GLN A 1 329 ? 28.575 0.082 -35.883 1.00 72.31 329 GLN A N 1
ATOM 2595 C CA . GLN A 1 329 ? 27.642 0.461 -34.824 1.00 72.31 329 GLN A CA 1
ATOM 2596 C C . GLN A 1 329 ? 26.273 -0.203 -35.011 1.00 72.31 329 GLN A C 1
ATOM 2598 O O . GLN A 1 329 ? 25.478 0.217 -35.851 1.00 72.31 329 GLN A O 1
ATOM 2603 N N . HIS A 1 330 ? 25.946 -1.139 -34.122 1.00 69.94 330 HIS A N 1
ATOM 2604 C CA . HIS A 1 330 ? 24.554 -1.458 -33.823 1.00 69.94 330 HIS A CA 1
ATOM 2605 C C . HIS A 1 330 ? 23.860 -0.226 -33.242 1.00 69.94 330 HIS A C 1
ATOM 2607 O O . HIS A 1 330 ? 24.286 0.324 -32.218 1.00 69.94 330 HIS A O 1
ATOM 2613 N N . SER A 1 331 ? 22.782 0.219 -33.882 1.00 68.62 331 SER A N 1
ATOM 2614 C CA . SER A 1 331 ? 22.008 1.345 -33.376 1.00 68.62 331 SER A CA 1
ATOM 2615 C C . SER A 1 331 ? 21.305 0.965 -32.070 1.00 68.62 331 SER A C 1
ATOM 2617 O O . SER A 1 331 ? 20.847 -0.161 -31.879 1.00 68.62 331 SER A O 1
ATOM 2619 N N . ALA A 1 332 ? 21.115 1.934 -31.169 1.00 64.38 332 ALA A N 1
ATOM 2620 C CA . ALA A 1 332 ? 20.342 1.718 -29.940 1.00 64.38 332 ALA A CA 1
ATOM 2621 C C . ALA A 1 332 ? 18.865 1.328 -30.195 1.00 64.38 332 ALA A C 1
ATOM 2623 O O . ALA A 1 332 ? 18.159 0.946 -29.263 1.00 64.38 332 ALA A O 1
ATOM 2624 N N . ARG A 1 333 ? 18.412 1.410 -31.455 1.00 67.88 333 ARG A N 1
ATOM 2625 C CA . ARG A 1 333 ? 17.107 0.955 -31.941 1.00 67.88 333 ARG A CA 1
ATOM 2626 C C . ARG A 1 333 ? 17.074 -0.550 -32.238 1.00 67.88 333 ARG A C 1
ATOM 2628 O O . ARG A 1 333 ? 16.035 -1.157 -32.026 1.00 67.88 333 ARG A O 1
ATOM 2635 N N . GLU A 1 334 ? 18.181 -1.151 -32.679 1.00 64.50 334 GLU A N 1
ATOM 2636 C CA . GLU A 1 334 ? 18.300 -2.613 -32.858 1.00 64.50 334 GLU A CA 1
ATOM 2637 C C . GLU A 1 334 ? 18.297 -3.371 -31.523 1.00 64.50 334 GLU A C 1
ATOM 2639 O O . GLU A 1 334 ? 17.937 -4.540 -31.481 1.00 64.50 334 GLU A O 1
ATOM 2644 N N . MET A 1 335 ? 18.686 -2.708 -30.428 1.00 70.81 335 MET A N 1
ATOM 2645 C CA . MET A 1 335 ? 18.786 -3.314 -29.092 1.00 70.81 335 MET A CA 1
ATOM 2646 C C . MET A 1 335 ? 17.486 -3.245 -28.262 1.00 70.81 335 MET A C 1
ATOM 2648 O O . MET A 1 335 ? 17.501 -3.617 -27.092 1.00 70.81 335 MET A O 1
ATOM 2652 N N . GLU A 1 336 ? 16.383 -2.739 -28.832 1.00 80.19 336 GLU A N 1
ATOM 2653 C CA . GLU A 1 336 ? 15.013 -2.738 -28.263 1.00 80.19 336 GLU A CA 1
ATOM 2654 C C . GLU A 1 336 ? 14.894 -2.305 -26.776 1.00 80.19 336 GLU A C 1
ATOM 2656 O O . GLU A 1 336 ? 14.026 -2.737 -26.010 1.00 80.19 336 GLU A O 1
ATOM 2661 N N . TYR A 1 337 ? 15.778 -1.401 -26.335 1.00 78.31 337 TYR A N 1
ATOM 2662 C CA . TYR A 1 337 ? 15.886 -0.955 -24.938 1.00 78.31 337 TYR A CA 1
ATOM 2663 C C . TYR A 1 337 ? 14.704 -0.110 -24.430 1.00 78.31 337 TYR A C 1
ATOM 2665 O O . TYR A 1 337 ? 14.649 0.216 -23.238 1.00 78.31 337 TYR A O 1
ATOM 2673 N N . ALA A 1 338 ? 13.795 0.301 -25.316 1.00 82.56 338 ALA A N 1
ATOM 2674 C CA . ALA A 1 338 ? 12.565 0.991 -24.948 1.00 82.56 338 ALA A CA 1
ATOM 2675 C C . ALA A 1 338 ? 11.506 -0.028 -24.508 1.00 82.56 338 ALA A C 1
ATOM 2677 O O . ALA A 1 338 ? 11.072 -0.013 -23.356 1.00 82.56 338 ALA A O 1
ATOM 2678 N N . ASP A 1 339 ? 11.158 -0.949 -25.402 1.00 88.06 339 ASP A N 1
ATOM 2679 C CA . ASP A 1 339 ? 10.040 -1.874 -25.244 1.00 88.06 339 ASP A CA 1
ATOM 2680 C C . ASP A 1 339 ? 10.330 -2.944 -24.187 1.00 88.06 339 ASP A C 1
ATOM 2682 O O . ASP A 1 339 ? 9.470 -3.224 -23.357 1.00 88.06 339 ASP A O 1
ATOM 2686 N N . SER A 1 340 ? 11.571 -3.431 -24.091 1.00 86.50 340 SER A N 1
ATOM 2687 C CA . SER A 1 340 ? 12.008 -4.303 -22.984 1.00 86.50 340 SER A CA 1
ATOM 2688 C C . SER A 1 340 ? 11.847 -3.652 -21.598 1.00 86.50 340 SER A C 1
ATOM 2690 O O . SER A 1 340 ? 11.465 -4.316 -20.634 1.00 86.50 340 SER A O 1
ATOM 2692 N N . ALA A 1 341 ? 12.061 -2.338 -21.478 1.00 85.88 341 ALA A N 1
ATOM 2693 C CA . ALA A 1 341 ? 11.849 -1.613 -20.223 1.00 85.88 341 ALA A CA 1
ATOM 2694 C C . ALA A 1 341 ? 10.366 -1.300 -19.947 1.00 85.88 341 ALA A C 1
ATOM 2696 O O . ALA A 1 341 ? 9.960 -1.249 -18.787 1.00 85.88 341 ALA A O 1
ATOM 2697 N N . VAL A 1 342 ? 9.551 -1.129 -20.994 1.00 89.88 342 VAL A N 1
ATOM 2698 C CA . VAL A 1 342 ? 8.084 -1.040 -20.884 1.00 89.88 342 VAL A CA 1
ATOM 2699 C C . VAL A 1 342 ? 7.502 -2.378 -20.417 1.00 89.88 342 VAL A C 1
ATOM 2701 O O . VAL A 1 342 ? 6.741 -2.402 -19.455 1.00 89.88 342 VAL A O 1
ATOM 2704 N N . GLN A 1 343 ? 7.933 -3.492 -21.012 1.00 90.31 343 GLN A N 1
ATOM 2705 C CA . GLN A 1 343 ? 7.552 -4.848 -20.605 1.00 90.31 343 GLN A CA 1
ATOM 2706 C C . GLN A 1 343 ? 7.958 -5.140 -19.153 1.00 90.31 343 GLN A C 1
ATOM 2708 O O . GLN A 1 343 ? 7.145 -5.652 -18.389 1.00 90.31 343 GLN A O 1
ATOM 2713 N N . SER A 1 344 ? 9.174 -4.754 -18.742 1.00 90.62 344 SER A N 1
ATOM 2714 C CA . SER A 1 344 ? 9.640 -4.878 -17.350 1.00 90.62 344 SER A CA 1
ATOM 2715 C C . SER A 1 344 ? 8.761 -4.101 -16.365 1.00 90.62 344 SER A C 1
ATOM 2717 O O . SER A 1 344 ? 8.275 -4.666 -15.381 1.00 90.62 344 SER A O 1
ATOM 2719 N N . ARG A 1 345 ? 8.477 -2.822 -16.665 1.00 90.94 345 ARG A N 1
ATOM 2720 C CA . ARG A 1 345 ? 7.536 -2.000 -15.891 1.00 90.94 345 ARG A CA 1
ATOM 2721 C C . ARG A 1 345 ? 6.188 -2.702 -15.774 1.00 90.94 345 ARG A C 1
ATOM 2723 O O . ARG A 1 345 ? 5.691 -2.875 -14.666 1.00 90.94 345 ARG A O 1
ATOM 2730 N N . ASP A 1 346 ? 5.596 -3.094 -16.896 1.00 92.00 346 ASP A N 1
ATOM 2731 C CA . ASP A 1 346 ? 4.225 -3.603 -16.930 1.00 92.00 346 ASP A CA 1
ATOM 2732 C C . ASP A 1 346 ? 4.103 -5.003 -16.309 1.00 92.00 346 ASP A C 1
ATOM 2734 O O . ASP A 1 346 ? 3.067 -5.315 -15.722 1.00 92.00 346 ASP A O 1
ATOM 2738 N N . ALA A 1 347 ? 5.178 -5.798 -16.300 1.00 92.00 347 ALA A N 1
ATOM 2739 C CA . ALA A 1 347 ? 5.276 -7.019 -15.504 1.00 92.00 347 ALA A CA 1
ATOM 2740 C C . ALA A 1 347 ? 5.280 -6.722 -13.992 1.00 92.00 347 ALA A C 1
ATOM 2742 O O . ALA A 1 347 ? 4.451 -7.269 -13.263 1.00 92.00 347 ALA A O 1
ATOM 2743 N N . VAL A 1 348 ? 6.149 -5.820 -13.513 1.00 92.25 348 VAL A N 1
ATOM 2744 C CA . VAL A 1 348 ? 6.227 -5.451 -12.083 1.00 92.25 348 VAL A CA 1
ATOM 2745 C C . VAL A 1 348 ? 4.924 -4.802 -11.600 1.00 92.25 348 VAL A C 1
ATOM 2747 O O . VAL A 1 348 ? 4.406 -5.160 -10.541 1.00 92.25 348 VAL A O 1
ATOM 2750 N N . LEU A 1 349 ? 4.359 -3.880 -12.383 1.00 93.19 349 LEU A N 1
ATOM 2751 C CA . LEU A 1 349 ? 3.085 -3.224 -12.084 1.00 93.19 349 LEU A CA 1
ATOM 2752 C C . LEU A 1 349 ? 1.907 -4.209 -12.142 1.00 93.19 349 LEU A C 1
ATOM 2754 O O . LEU A 1 349 ? 1.077 -4.220 -11.233 1.00 93.19 349 LEU A O 1
ATOM 2758 N N . GLY A 1 350 ? 1.862 -5.078 -13.156 1.00 91.44 350 GLY A N 1
ATOM 2759 C CA . GLY A 1 350 ? 0.825 -6.096 -13.327 1.00 91.44 350 GLY A CA 1
ATOM 2760 C C . GLY A 1 350 ? 0.811 -7.128 -12.199 1.00 91.44 350 GLY A C 1
ATOM 2761 O O . GLY A 1 350 ? -0.246 -7.392 -11.628 1.00 91.44 350 GLY A O 1
ATOM 2762 N N . GLN A 1 351 ? 1.978 -7.643 -11.798 1.00 91.31 351 GLN A N 1
ATOM 2763 C CA . GLN A 1 351 ? 2.106 -8.546 -10.646 1.00 91.31 351 GLN A CA 1
ATOM 2764 C C . GLN A 1 351 ? 1.753 -7.846 -9.324 1.00 91.31 351 GLN A C 1
ATOM 2766 O O . GLN A 1 351 ? 1.107 -8.438 -8.461 1.00 91.31 351 GLN A O 1
ATOM 2771 N N . ARG A 1 352 ? 2.075 -6.550 -9.185 1.00 90.94 352 ARG A N 1
ATOM 2772 C CA . ARG A 1 352 ? 1.586 -5.705 -8.080 1.00 90.94 352 ARG A CA 1
ATOM 2773 C C . ARG A 1 352 ? 0.098 -5.378 -8.152 1.00 90.94 352 ARG A C 1
ATOM 2775 O O . ARG A 1 352 ? -0.414 -4.785 -7.202 1.00 90.94 352 ARG A O 1
ATOM 2782 N N . GLN A 1 353 ? -0.597 -5.748 -9.225 1.00 92.00 353 GLN A N 1
ATOM 2783 C CA . GLN A 1 353 ? -1.977 -5.359 -9.512 1.00 92.00 353 GLN A CA 1
ATOM 2784 C C . GLN A 1 353 ? -2.177 -3.832 -9.556 1.00 92.00 353 GLN A C 1
ATOM 2786 O O . GLN A 1 353 ? -3.255 -3.360 -9.225 1.00 92.00 353 GLN A O 1
ATOM 2791 N N . VAL A 1 354 ? -1.168 -3.037 -9.927 1.00 92.81 354 VAL A N 1
ATOM 2792 C CA . VAL A 1 354 ? -1.274 -1.571 -10.062 1.00 92.81 354 VAL A CA 1
ATOM 2793 C C . VAL A 1 354 ? -1.399 -1.218 -11.547 1.00 92.81 354 VAL A C 1
ATOM 2795 O O . VAL A 1 354 ? -0.462 -1.474 -12.298 1.00 92.81 354 VAL A O 1
ATOM 2798 N N . PRO A 1 355 ? -2.511 -0.627 -12.021 1.00 91.69 355 PRO A N 1
ATOM 2799 C CA . PRO A 1 355 ? -2.618 -0.231 -13.421 1.00 91.69 355 PRO A CA 1
ATOM 2800 C C . PRO A 1 355 ? -1.717 0.977 -13.701 1.00 91.69 355 PRO A C 1
ATOM 2802 O O . PRO A 1 355 ? -1.741 1.952 -12.951 1.00 91.69 355 PRO A O 1
ATOM 2805 N N . ALA A 1 356 ? -0.978 0.967 -14.815 1.00 90.19 356 ALA A N 1
ATOM 2806 C CA . ALA A 1 356 ? -0.073 2.062 -15.192 1.00 90.19 356 ALA A CA 1
ATOM 2807 C C . ALA A 1 356 ? -0.760 3.448 -15.210 1.00 90.19 356 ALA A C 1
ATOM 2809 O O . ALA A 1 356 ? -0.153 4.447 -14.821 1.00 90.19 356 ALA A O 1
ATOM 2810 N N . ALA A 1 357 ? -2.055 3.496 -15.548 1.00 88.19 357 ALA A N 1
ATOM 2811 C CA . ALA A 1 357 ? -2.869 4.714 -15.550 1.00 88.19 357 ALA A CA 1
ATOM 2812 C C . ALA A 1 357 ? -2.944 5.408 -14.176 1.00 88.19 357 ALA A C 1
ATOM 2814 O O . ALA A 1 357 ? -3.002 6.633 -14.107 1.00 88.19 357 ALA A O 1
ATOM 2815 N N . MET A 1 358 ? -2.868 4.646 -13.079 1.00 85.62 358 MET A N 1
ATOM 2816 C CA . MET A 1 358 ? -2.804 5.171 -11.708 1.00 85.62 358 MET A CA 1
ATOM 2817 C C . MET A 1 358 ? -1.508 5.952 -11.437 1.00 85.62 358 MET A C 1
ATOM 2819 O O . MET A 1 358 ? -1.475 6.815 -10.565 1.00 85.62 358 MET A O 1
ATOM 2823 N N . LEU A 1 359 ? -0.447 5.666 -12.197 1.00 87.06 359 LEU A N 1
ATOM 2824 C CA . LEU A 1 359 ? 0.841 6.361 -12.145 1.00 87.06 359 LEU A CA 1
ATOM 2825 C C . LEU A 1 359 ? 0.939 7.489 -13.189 1.00 87.06 359 LEU A C 1
ATOM 2827 O O . LEU A 1 359 ? 2.028 8.011 -13.424 1.00 87.06 359 LEU A O 1
ATOM 2831 N N . GLY A 1 360 ? -0.170 7.823 -13.861 1.00 85.06 360 GLY A N 1
ATOM 2832 C CA . GLY A 1 360 ? -0.194 8.759 -14.985 1.00 85.06 360 GLY A CA 1
ATOM 2833 C C . GLY A 1 360 ? 0.464 8.219 -16.261 1.00 85.06 360 GLY A C 1
ATOM 2834 O O . GLY A 1 360 ? 0.941 9.013 -17.068 1.00 85.06 360 GLY A O 1
ATOM 2835 N N . GLN A 1 361 ? 0.543 6.893 -16.443 1.00 82.38 361 GLN A N 1
ATOM 2836 C CA . GLN A 1 361 ? 1.225 6.263 -17.582 1.00 82.38 361 GLN A CA 1
ATOM 2837 C C . GLN A 1 361 ? 0.296 5.389 -18.437 1.00 82.38 361 GLN A C 1
ATOM 2839 O O . GLN A 1 361 ? -0.552 4.664 -17.923 1.00 82.38 361 GLN A O 1
ATOM 2844 N N . GLY A 1 362 ? 0.520 5.407 -19.754 1.00 74.56 362 GLY A N 1
ATOM 2845 C CA . GLY A 1 362 ? -0.236 4.631 -20.742 1.00 74.56 362 GLY A CA 1
ATOM 2846 C C . GLY A 1 362 ? -1.270 5.462 -21.509 1.00 74.56 362 GLY A C 1
ATOM 2847 O O . GLY A 1 362 ? -1.759 6.483 -21.030 1.00 74.56 362 GLY A O 1
ATOM 2848 N N . ASP A 1 363 ? -1.609 5.011 -22.717 1.00 71.06 363 ASP A N 1
ATOM 2849 C CA . ASP A 1 363 ? -2.325 5.795 -23.736 1.00 71.06 363 ASP A CA 1
ATOM 2850 C C . ASP A 1 363 ? -3.852 5.889 -23.526 1.00 71.06 363 ASP A C 1
ATOM 2852 O O . ASP A 1 363 ? -4.635 5.893 -24.485 1.00 71.06 363 ASP A O 1
ATOM 2856 N N . ILE A 1 364 ? -4.316 5.975 -22.274 1.00 76.81 364 ILE A N 1
ATOM 2857 C CA . ILE A 1 364 ? -5.744 6.115 -21.951 1.00 76.81 364 ILE A CA 1
ATOM 2858 C C . ILE A 1 364 ? -6.181 7.568 -22.172 1.00 76.81 364 ILE A C 1
ATOM 2860 O O . ILE A 1 364 ? -6.318 8.371 -21.254 1.00 76.81 364 ILE A O 1
ATOM 2864 N N . ASN A 1 365 ? -6.422 7.893 -23.440 1.00 77.75 365 ASN A N 1
ATOM 2865 C CA . ASN A 1 365 ? -6.791 9.217 -23.948 1.00 77.75 365 ASN A CA 1
ATOM 2866 C C . ASN A 1 365 ? -8.223 9.682 -23.556 1.00 77.75 365 ASN A C 1
ATOM 2868 O O . ASN A 1 365 ? -8.804 10.521 -24.245 1.00 77.75 365 ASN A O 1
ATOM 2872 N N . SER A 1 366 ? -8.834 9.125 -22.503 1.00 83.50 366 SER A N 1
ATOM 2873 C CA . SER A 1 366 ? -10.203 9.445 -22.071 1.00 83.50 366 SER A CA 1
ATOM 2874 C C . SER A 1 366 ? -10.376 9.377 -20.550 1.00 83.50 366 SER A C 1
ATOM 2876 O O . SER A 1 366 ? -10.017 8.393 -19.905 1.00 83.50 366 SER A O 1
ATOM 2878 N N . HIS A 1 367 ? -10.997 10.415 -19.978 1.00 81.31 367 HIS A N 1
ATOM 2879 C CA . HIS A 1 367 ? -11.276 10.520 -18.540 1.00 81.31 367 HIS A CA 1
ATOM 2880 C C . HIS A 1 367 ? -12.081 9.324 -18.008 1.00 81.31 367 HIS A C 1
ATOM 2882 O O . HIS A 1 367 ? -11.679 8.682 -17.041 1.00 81.31 367 HIS A O 1
ATOM 2888 N N . THR A 1 368 ? -13.169 8.973 -18.697 1.00 82.25 368 THR A N 1
ATOM 2889 C CA . THR A 1 368 ? -14.039 7.833 -18.368 1.00 82.25 368 THR A CA 1
ATOM 2890 C C . THR A 1 368 ? -13.284 6.499 -18.374 1.00 82.25 368 THR A C 1
ATOM 2892 O O . THR A 1 368 ? -13.533 5.642 -17.528 1.00 82.25 368 THR A O 1
ATOM 2895 N N . GLY A 1 369 ? -12.303 6.334 -19.272 1.00 85.31 369 GLY A N 1
ATOM 2896 C CA . GLY A 1 369 ? -11.414 5.172 -19.301 1.00 85.31 369 GLY A CA 1
ATOM 2897 C C . GLY A 1 369 ? -10.500 5.105 -18.075 1.00 85.31 369 GLY A C 1
ATOM 2898 O O . GLY A 1 369 ? -10.396 4.053 -17.446 1.00 85.31 369 GLY A O 1
ATOM 2899 N N . VAL A 1 370 ? -9.886 6.229 -17.690 1.00 85.00 370 VAL A N 1
ATOM 2900 C CA . VAL A 1 370 ? -9.031 6.309 -16.491 1.00 85.00 370 VAL A CA 1
ATOM 2901 C C . VAL A 1 370 ? -9.847 6.046 -15.222 1.00 85.00 370 VAL A C 1
ATOM 2903 O O . VAL A 1 370 ? -9.475 5.180 -14.430 1.00 85.00 370 VAL A O 1
ATOM 2906 N N . VAL A 1 371 ? -10.992 6.716 -15.051 1.00 87.00 371 VAL A N 1
ATOM 2907 C CA . VAL A 1 371 ? -11.889 6.509 -13.901 1.00 87.00 371 VAL A CA 1
ATOM 2908 C C . VAL A 1 371 ? -12.393 5.064 -13.848 1.00 87.00 371 VAL A C 1
ATOM 2910 O O . VAL A 1 371 ? -12.352 4.445 -12.786 1.00 87.00 371 VAL A O 1
ATOM 2913 N N . GLY A 1 372 ? -12.786 4.477 -14.983 1.00 88.06 372 GLY A N 1
ATOM 2914 C CA . GLY A 1 372 ? -13.198 3.074 -15.072 1.00 88.06 372 GLY A CA 1
ATOM 2915 C C . GLY A 1 372 ? -12.101 2.084 -14.660 1.00 88.06 372 GLY A C 1
ATOM 2916 O O . GLY A 1 372 ? -12.377 1.131 -13.923 1.00 88.06 372 GLY A O 1
ATOM 2917 N N . VAL A 1 373 ? -10.849 2.329 -15.064 1.00 89.62 373 VAL A N 1
ATOM 2918 C CA . VAL A 1 373 ? -9.690 1.514 -14.665 1.00 89.62 373 VAL A CA 1
ATOM 2919 C C . VAL A 1 373 ? -9.413 1.634 -13.167 1.00 89.62 373 VAL A C 1
ATOM 2921 O O . VAL A 1 373 ? -9.297 0.604 -12.500 1.00 89.62 373 VAL A O 1
ATOM 2924 N N . ILE A 1 374 ? -9.364 2.848 -12.604 1.00 88.44 374 ILE A N 1
ATOM 2925 C CA . ILE A 1 374 ? -9.075 3.015 -11.169 1.00 88.44 374 ILE A CA 1
ATOM 2926 C C . ILE A 1 374 ? -10.241 2.478 -10.321 1.00 88.44 374 ILE A C 1
ATOM 2928 O O . ILE A 1 374 ? -10.005 1.774 -9.347 1.00 88.44 374 ILE A O 1
ATOM 2932 N N . ARG A 1 375 ? -11.505 2.688 -10.717 1.00 88.94 375 ARG A N 1
ATOM 2933 C CA . ARG A 1 375 ? -12.681 2.132 -10.016 1.00 88.94 375 ARG A CA 1
ATOM 2934 C C . ARG A 1 375 ? -12.696 0.600 -10.022 1.00 88.94 375 ARG A C 1
ATOM 2936 O O . ARG A 1 375 ? -13.045 -0.013 -9.012 1.00 88.94 375 ARG A O 1
ATOM 2943 N N . THR A 1 376 ? -12.292 -0.022 -11.133 1.00 89.62 376 THR A N 1
ATOM 2944 C CA . THR A 1 376 ? -12.110 -1.481 -11.229 1.00 89.62 376 THR A CA 1
ATOM 2945 C C . THR A 1 376 ? -10.976 -1.952 -10.319 1.00 89.62 376 THR A C 1
ATOM 2947 O O . THR A 1 376 ? -11.170 -2.872 -9.527 1.00 89.62 376 THR A O 1
ATOM 2950 N N . TRP A 1 377 ? -9.822 -1.281 -10.356 1.00 91.62 377 TRP A N 1
ATOM 2951 C CA . TRP A 1 377 ? -8.681 -1.573 -9.487 1.00 91.62 377 TRP A CA 1
ATOM 2952 C C . TRP A 1 377 ? -9.027 -1.479 -7.992 1.00 91.62 377 TRP A C 1
ATOM 2954 O O . TRP A 1 377 ? -8.746 -2.404 -7.225 1.00 91.62 377 TRP A O 1
ATOM 2964 N N . THR A 1 378 ? -9.699 -0.399 -7.585 1.00 89.81 378 THR A N 1
ATOM 2965 C CA . THR A 1 378 ? -10.135 -0.169 -6.205 1.00 89.81 378 THR A CA 1
ATOM 2966 C C . THR A 1 378 ? -11.039 -1.298 -5.716 1.00 89.81 378 THR A C 1
ATOM 2968 O O . THR A 1 378 ? -10.887 -1.747 -4.584 1.00 89.81 378 THR A O 1
ATOM 2971 N N . ARG A 1 379 ? -11.938 -1.812 -6.565 1.00 88.75 379 ARG A N 1
ATOM 2972 C CA . ARG A 1 379 ? -12.812 -2.949 -6.232 1.00 88.75 379 ARG A CA 1
ATOM 2973 C C . ARG A 1 379 ? -12.067 -4.286 -6.164 1.00 88.75 379 ARG A C 1
ATOM 2975 O O . ARG A 1 379 ? -12.363 -5.084 -5.282 1.00 88.75 379 ARG A O 1
ATOM 2982 N N . MET A 1 380 ? -11.117 -4.527 -7.070 1.00 89.25 380 MET A N 1
ATOM 2983 C CA . MET A 1 380 ? -10.432 -5.821 -7.208 1.00 89.25 380 MET A CA 1
ATOM 2984 C C . MET A 1 380 ? -9.249 -6.021 -6.249 1.00 89.25 380 MET A C 1
ATOM 2986 O O . MET A 1 380 ? -8.995 -7.151 -5.845 1.00 89.25 380 MET A O 1
ATOM 2990 N N . SER A 1 381 ? -8.515 -4.957 -5.904 1.00 89.25 381 SER A N 1
ATOM 2991 C CA . SER A 1 381 ? -7.245 -5.044 -5.160 1.00 89.25 381 SER A CA 1
ATOM 2992 C C . SER A 1 381 ? -7.233 -4.162 -3.907 1.00 89.25 381 SER A C 1
ATOM 2994 O O . SER A 1 381 ? -6.981 -4.651 -2.806 1.00 89.25 381 SER A O 1
ATOM 2996 N N . GLY A 1 382 ? -7.585 -2.877 -4.040 1.00 89.75 382 GLY A N 1
ATOM 2997 C CA . GLY A 1 382 ? -7.540 -1.921 -2.926 1.00 89.75 382 GLY A CA 1
ATOM 2998 C C . GLY A 1 382 ? -8.494 -2.275 -1.778 1.00 89.75 382 GLY A C 1
ATOM 2999 O O . GLY A 1 382 ? -8.067 -2.485 -0.644 1.00 89.75 382 GLY A O 1
ATOM 3000 N N . GLN A 1 383 ? -9.791 -2.382 -2.070 1.00 91.94 383 GLN A N 1
ATOM 3001 C CA . GLN A 1 383 ? -10.833 -2.589 -1.065 1.00 91.94 383 GLN A CA 1
ATOM 3002 C C . GLN A 1 383 ? -10.732 -3.940 -0.318 1.00 91.94 383 GLN A C 1
ATOM 3004 O O . GLN A 1 383 ? -10.966 -3.942 0.896 1.00 91.94 383 GLN A O 1
ATOM 3009 N N . PRO A 1 384 ? -10.350 -5.074 -0.947 1.00 91.38 384 PRO A N 1
ATOM 3010 C CA . PRO A 1 384 ? -10.059 -6.313 -0.221 1.00 91.38 384 PRO A CA 1
ATOM 3011 C C . PRO A 1 384 ? -8.914 -6.177 0.794 1.00 91.38 384 PRO A C 1
ATOM 3013 O O . PRO A 1 384 ? -9.068 -6.607 1.936 1.00 91.38 384 PRO A O 1
ATOM 3016 N N . LEU A 1 385 ? -7.803 -5.523 0.432 1.00 91.00 385 LEU A N 1
ATOM 3017 C CA . LEU A 1 385 ? -6.678 -5.301 1.352 1.00 91.00 385 LEU A CA 1
ATOM 3018 C C . LEU A 1 385 ? -7.068 -4.363 2.511 1.00 91.00 385 LEU A C 1
ATOM 3020 O O . LEU A 1 385 ? -6.746 -4.640 3.667 1.00 91.00 385 LEU A O 1
ATOM 3024 N N . MET A 1 386 ? -7.840 -3.308 2.230 1.00 92.75 386 MET A N 1
ATOM 3025 C CA . MET A 1 386 ? -8.417 -2.425 3.257 1.00 92.75 386 MET A CA 1
ATOM 3026 C C . MET A 1 386 ? -9.359 -3.180 4.211 1.00 92.75 386 MET A C 1
ATOM 3028 O O . MET A 1 386 ? -9.337 -2.941 5.419 1.00 92.75 386 MET A O 1
ATOM 3032 N N . ARG A 1 387 ? -10.145 -4.143 3.703 1.00 91.94 387 ARG A N 1
ATOM 3033 C CA . ARG A 1 387 ? -11.009 -5.007 4.525 1.00 91.94 387 ARG A CA 1
ATOM 3034 C C . ARG A 1 387 ? -10.199 -5.935 5.432 1.00 91.94 387 ARG A C 1
ATOM 3036 O O . ARG A 1 387 ? -10.555 -6.073 6.599 1.00 91.94 387 ARG A O 1
ATOM 3043 N N . ILE A 1 388 ? -9.118 -6.541 4.930 1.00 90.81 388 ILE A N 1
ATOM 3044 C CA . ILE A 1 388 ? -8.209 -7.370 5.743 1.00 90.81 388 ILE A CA 1
ATOM 3045 C C . ILE A 1 388 ? -7.612 -6.530 6.880 1.00 90.81 388 ILE A C 1
ATOM 3047 O O . ILE A 1 388 ? -7.657 -6.947 8.036 1.00 90.81 388 ILE A O 1
ATOM 3051 N N . MET A 1 389 ? -7.135 -5.319 6.574 1.00 92.12 389 MET A N 1
ATOM 3052 C CA . MET A 1 389 ? -6.615 -4.388 7.578 1.00 92.12 389 MET A CA 1
ATOM 3053 C C . MET A 1 389 ? -7.655 -4.042 8.654 1.00 92.12 389 MET A C 1
ATOM 3055 O O . MET A 1 389 ? -7.371 -4.163 9.844 1.00 92.12 389 MET A O 1
ATOM 3059 N N . ALA A 1 390 ? -8.861 -3.640 8.253 1.00 93.50 390 ALA A N 1
ATOM 3060 C CA . ALA A 1 390 ? -9.915 -3.234 9.180 1.00 93.50 390 ALA A CA 1
ATOM 3061 C C . ALA A 1 390 ? -10.435 -4.407 10.043 1.00 93.50 390 ALA A C 1
ATOM 3063 O O . ALA A 1 390 ? -10.672 -4.248 11.244 1.00 93.50 390 ALA A O 1
ATOM 3064 N N . GLY A 1 391 ? -10.525 -5.611 9.465 1.00 93.06 391 GLY A N 1
ATOM 3065 C CA . GLY A 1 391 ? -10.879 -6.836 10.184 1.00 93.06 391 GLY A CA 1
ATOM 3066 C C . GLY A 1 391 ? -9.839 -7.231 11.236 1.00 93.06 391 GLY A C 1
ATOM 3067 O O . GLY A 1 391 ? -10.201 -7.466 12.387 1.00 93.06 391 GLY A O 1
ATOM 3068 N N . GLN A 1 392 ? -8.548 -7.234 10.885 1.00 93.75 392 GLN A N 1
ATOM 3069 C CA . GLN A 1 392 ? -7.478 -7.556 11.841 1.00 93.75 392 GLN A CA 1
ATOM 3070 C C . GLN A 1 392 ? -7.307 -6.476 12.921 1.00 93.75 392 GLN A C 1
ATOM 3072 O O . GLN A 1 392 ? -7.038 -6.812 14.071 1.00 93.75 392 GLN A O 1
ATOM 3077 N N . LEU A 1 393 ? -7.538 -5.193 12.607 1.00 94.38 393 LEU A N 1
ATOM 3078 C CA . LEU A 1 393 ? -7.632 -4.141 13.629 1.00 94.38 393 LEU A CA 1
ATOM 3079 C C . LEU A 1 393 ? -8.778 -4.411 14.614 1.00 94.38 393 LEU A C 1
ATOM 3081 O O . LEU A 1 393 ? -8.573 -4.295 15.819 1.00 94.38 393 LEU A O 1
ATOM 3085 N N . THR A 1 394 ? -9.955 -4.808 14.123 1.00 94.38 394 THR A N 1
ATOM 3086 C CA . THR A 1 394 ? -11.120 -5.122 14.971 1.00 94.38 394 THR A CA 1
ATOM 3087 C C . THR A 1 394 ? -10.829 -6.315 15.891 1.00 94.38 394 THR A C 1
ATOM 3089 O O . THR A 1 394 ? -10.905 -6.186 17.109 1.00 94.38 394 THR A O 1
ATOM 3092 N N . VAL A 1 395 ? -10.405 -7.451 15.322 1.00 92.81 395 VAL A N 1
ATOM 3093 C CA . VAL A 1 395 ? -10.110 -8.707 16.049 1.00 92.81 395 VAL A CA 1
ATOM 3094 C C . VAL A 1 395 ? -8.849 -8.614 16.922 1.00 92.81 395 VAL A C 1
ATOM 3096 O O . VAL A 1 395 ? -8.669 -9.398 17.857 1.00 92.81 395 VAL A O 1
ATOM 3099 N N . GLY A 1 396 ? -7.949 -7.677 16.625 1.00 92.38 396 GLY A N 1
ATOM 3100 C CA . GLY A 1 396 ? -6.791 -7.364 17.454 1.00 92.38 396 GLY A CA 1
ATOM 3101 C C . GLY A 1 396 ? -7.143 -6.482 18.651 1.00 92.38 396 GLY A C 1
ATOM 3102 O O . GLY A 1 396 ? -6.694 -6.760 19.760 1.00 92.38 396 GLY A O 1
ATOM 3103 N N . LEU A 1 397 ? -7.960 -5.443 18.447 1.00 92.50 397 LEU A N 1
ATOM 3104 C CA . LEU A 1 397 ? -8.320 -4.486 19.496 1.00 92.50 397 LEU A CA 1
ATOM 3105 C C . LEU A 1 397 ? -9.409 -4.998 20.444 1.00 92.50 397 LEU A C 1
ATOM 3107 O O . LEU A 1 397 ? -9.374 -4.633 21.615 1.00 92.50 397 LEU A O 1
ATOM 3111 N N . SER A 1 398 ? -10.334 -5.859 20.004 1.00 91.81 398 SER A N 1
ATOM 3112 C CA . SER A 1 398 ? -11.383 -6.410 20.883 1.00 91.81 398 SER A CA 1
ATOM 3113 C C . SER A 1 398 ? -10.819 -7.184 22.086 1.00 91.81 398 SER A C 1
ATOM 3115 O O . SER A 1 398 ? -11.406 -7.161 23.161 1.00 91.81 398 SER A O 1
ATOM 3117 N N . ARG A 1 399 ? -9.616 -7.765 21.953 1.00 90.25 399 ARG A N 1
ATOM 3118 C CA . ARG A 1 399 ? -8.877 -8.523 22.991 1.00 90.25 399 ARG A CA 1
ATOM 3119 C C . ARG A 1 399 ? -8.504 -7.726 24.250 1.00 90.25 399 ARG A C 1
ATOM 3121 O O . ARG A 1 399 ? -7.969 -8.299 25.199 1.00 90.25 399 ARG A O 1
ATOM 3128 N N . PHE A 1 400 ? -8.708 -6.411 24.240 1.00 88.69 400 PHE A N 1
ATOM 3129 C CA . PHE A 1 400 ? -8.425 -5.521 25.368 1.00 88.69 400 PHE A CA 1
ATOM 3130 C C . PHE A 1 400 ? -9.678 -5.028 26.097 1.00 88.69 400 PHE A C 1
ATOM 3132 O O . PHE A 1 400 ? -9.562 -4.276 27.063 1.00 88.69 400 PHE A O 1
ATOM 3139 N N . PHE A 1 401 ? -10.861 -5.424 25.635 1.00 86.88 401 PHE A N 1
ATOM 3140 C CA . PHE A 1 401 ? -12.143 -5.013 26.188 1.00 86.88 401 PHE A CA 1
ATOM 3141 C C . PHE A 1 401 ? -12.864 -6.231 26.769 1.00 86.88 401 PHE A C 1
ATOM 3143 O O . PHE A 1 401 ? -12.598 -7.367 26.374 1.00 86.88 401 PHE A O 1
ATOM 3150 N N . ALA A 1 402 ? -13.754 -6.005 27.737 1.00 80.94 402 ALA A N 1
ATOM 3151 C CA . ALA A 1 402 ? -14.706 -7.035 28.143 1.00 80.94 402 ALA A CA 1
ATOM 3152 C C . ALA A 1 402 ? -15.674 -7.320 26.982 1.00 80.94 402 ALA A C 1
ATOM 3154 O O . ALA A 1 402 ? -15.843 -6.471 26.110 1.00 80.94 402 ALA A O 1
ATOM 3155 N N . GLU A 1 403 ? -16.335 -8.480 26.978 1.00 77.25 403 GLU A N 1
ATOM 3156 C CA . GLU A 1 403 ? -17.263 -8.860 25.897 1.00 77.25 403 GLU A CA 1
ATOM 3157 C C . GLU A 1 403 ? -18.379 -7.812 25.695 1.00 77.25 403 GLU A C 1
ATOM 3159 O O . GLU A 1 403 ? -18.729 -7.510 24.559 1.00 77.25 403 GLU A O 1
ATOM 3164 N N . GLU A 1 404 ? -18.834 -7.172 26.780 1.00 71.94 404 GLU A N 1
ATOM 3165 C CA . GLU A 1 404 ? -19.807 -6.064 26.788 1.00 71.94 404 GLU A CA 1
ATOM 3166 C C . GLU A 1 404 ? -19.254 -4.744 26.193 1.00 71.94 404 GLU A C 1
ATOM 3168 O O . GLU A 1 404 ? -19.979 -4.002 25.539 1.00 71.94 404 GLU A O 1
ATOM 3173 N N . ASP A 1 405 ? -17.959 -4.448 26.374 1.00 72.12 405 ASP A N 1
ATOM 3174 C CA . ASP A 1 405 ? -17.285 -3.256 25.815 1.00 72.12 405 ASP A CA 1
ATOM 3175 C C . ASP A 1 405 ? -16.783 -3.487 24.367 1.00 72.12 405 ASP A C 1
ATOM 3177 O O . ASP A 1 405 ? -16.335 -2.550 23.694 1.00 72.12 405 ASP A O 1
ATOM 3181 N N . ALA A 1 406 ? -16.808 -4.735 23.885 1.00 77.00 406 ALA A N 1
ATOM 3182 C CA . ALA A 1 406 ? -16.236 -5.156 22.605 1.00 77.00 406 ALA A CA 1
ATOM 3183 C C . ALA A 1 406 ? -17.179 -4.972 21.397 1.00 77.00 406 ALA A C 1
ATOM 3185 O O . ALA A 1 406 ? -16.817 -5.358 20.283 1.00 77.00 406 ALA A O 1
ATOM 3186 N N . GLU A 1 407 ? -18.356 -4.361 21.582 1.00 86.12 407 GLU A N 1
ATOM 3187 C CA . GLU A 1 407 ? -19.340 -4.066 20.526 1.00 86.12 407 GLU A CA 1
ATOM 3188 C C . GLU A 1 407 ? -18.896 -2.927 19.584 1.00 86.12 407 GLU A C 1
ATOM 3190 O O . GLU A 1 407 ? -19.513 -1.857 19.505 1.00 86.12 407 GLU A O 1
ATOM 3195 N N . PHE A 1 408 ? -17.808 -3.151 18.843 1.00 90.44 408 PHE A N 1
ATOM 3196 C CA . PHE A 1 408 ? -17.365 -2.265 17.772 1.00 90.44 408 PHE A CA 1
ATOM 3197 C C . PHE A 1 408 ? -16.804 -3.010 16.557 1.00 90.44 408 PHE A C 1
ATOM 3199 O O . PHE A 1 408 ? -16.242 -4.099 16.659 1.00 90.44 408 PHE A O 1
ATOM 3206 N N . GLN A 1 409 ? -16.899 -2.376 15.388 1.00 92.69 409 GLN A N 1
ATOM 3207 C CA . GLN A 1 409 ? -16.287 -2.847 14.146 1.00 92.69 409 GLN A CA 1
ATOM 3208 C C . GLN A 1 409 ? -15.591 -1.691 13.440 1.00 92.69 409 GLN A C 1
ATOM 3210 O O . GLN A 1 409 ? -16.169 -0.627 13.224 1.00 92.69 409 GLN A O 1
ATOM 3215 N N . ILE A 1 410 ? -14.338 -1.904 13.051 1.00 93.19 410 ILE A N 1
ATOM 3216 C CA . ILE A 1 410 ? -13.579 -0.949 12.249 1.00 93.19 410 ILE A CA 1
ATOM 3217 C C . ILE A 1 410 ? -13.835 -1.273 10.775 1.00 93.19 410 ILE A C 1
ATOM 3219 O O . ILE A 1 410 ? -13.720 -2.423 10.346 1.00 93.19 410 ILE A O 1
ATOM 3223 N N . VAL A 1 411 ? -14.180 -0.252 9.992 1.00 92.75 411 VAL A N 1
ATOM 3224 C CA . VAL A 1 411 ? -14.465 -0.342 8.557 1.00 92.75 411 VAL A CA 1
ATOM 3225 C C . VAL A 1 411 ? -13.592 0.666 7.819 1.00 92.75 411 VAL A C 1
ATOM 3227 O O . VAL A 1 411 ? -13.645 1.868 8.083 1.00 92.75 411 VAL A O 1
ATOM 3230 N N . MET A 1 412 ? -12.792 0.171 6.873 1.00 92.25 412 MET A N 1
ATOM 3231 C CA . MET A 1 412 ? -12.032 1.003 5.943 1.00 92.25 412 MET A CA 1
ATOM 3232 C C . MET A 1 412 ? -12.631 0.879 4.544 1.00 92.25 412 MET A C 1
ATOM 3234 O O . MET A 1 412 ? -12.563 -0.185 3.922 1.00 92.25 412 MET A O 1
ATOM 3238 N N . GLN A 1 413 ? -13.195 1.976 4.052 1.00 90.81 413 GLN A N 1
ATOM 3239 C CA . GLN A 1 413 ? -13.779 2.087 2.720 1.00 90.81 413 GLN A CA 1
ATOM 3240 C C . GLN A 1 413 ? -12.841 2.907 1.831 1.00 90.81 413 GLN A C 1
ATOM 3242 O O . GLN A 1 413 ? -12.396 3.986 2.220 1.00 90.81 413 GLN A O 1
ATOM 3247 N N . ALA A 1 414 ? -12.524 2.414 0.637 1.00 89.56 414 ALA A N 1
ATOM 3248 C CA . ALA A 1 414 ? -11.732 3.181 -0.318 1.00 89.56 414 ALA A CA 1
ATOM 3249 C C . ALA A 1 414 ? -12.456 4.481 -0.713 1.00 89.56 414 ALA A C 1
ATOM 3251 O O . ALA A 1 414 ? -13.688 4.514 -0.765 1.00 89.56 414 ALA A O 1
ATOM 3252 N N . ALA A 1 415 ? -11.701 5.537 -1.031 1.00 84.44 415 ALA A N 1
ATOM 3253 C CA . ALA A 1 415 ? -12.277 6.780 -1.540 1.00 84.44 415 ALA A CA 1
ATOM 3254 C C . ALA A 1 415 ? -13.158 6.494 -2.769 1.00 84.44 415 ALA A C 1
ATOM 3256 O O . ALA A 1 415 ? -12.713 5.851 -3.726 1.00 84.44 415 ALA A O 1
ATOM 3257 N N . ASN A 1 416 ? -14.414 6.948 -2.746 1.00 76.69 416 ASN A N 1
ATOM 3258 C CA . ASN A 1 416 ? -15.328 6.709 -3.855 1.00 76.69 416 ASN A CA 1
ATOM 3259 C C . ASN A 1 416 ? -14.967 7.623 -5.033 1.00 76.69 416 ASN A C 1
ATOM 3261 O O . ASN A 1 416 ? -15.212 8.828 -5.002 1.00 76.69 416 ASN A O 1
ATOM 3265 N N . ILE A 1 417 ? -14.364 7.040 -6.069 1.00 78.88 417 ILE A N 1
ATOM 3266 C CA . ILE A 1 417 ? -14.031 7.742 -7.309 1.00 78.88 417 ILE A CA 1
ATOM 3267 C C . ILE A 1 417 ? -15.287 7.766 -8.178 1.00 78.88 417 ILE A C 1
ATOM 3269 O O . ILE A 1 417 ? -15.577 6.826 -8.925 1.00 78.88 417 ILE A O 1
ATOM 3273 N N . ASP A 1 418 ? -16.051 8.840 -8.020 1.00 73.00 418 ASP A N 1
ATOM 3274 C CA . ASP A 1 418 ? -17.255 9.105 -8.791 1.00 73.00 418 ASP A CA 1
ATOM 3275 C C . ASP A 1 418 ? -16.924 9.720 -10.152 1.00 73.00 418 ASP A C 1
ATOM 3277 O O . ASP A 1 418 ? -16.160 10.677 -10.253 1.00 73.00 418 ASP A O 1
ATOM 3281 N N . ASP A 1 419 ? -17.555 9.198 -11.201 1.00 78.75 419 ASP A N 1
ATOM 3282 C CA . ASP A 1 419 ? -17.564 9.842 -12.511 1.00 78.75 419 ASP A CA 1
ATOM 3283 C C . ASP A 1 419 ? -18.690 10.885 -12.538 1.00 78.75 419 ASP A C 1
ATOM 3285 O O . ASP A 1 419 ? -19.872 10.543 -12.422 1.00 78.75 419 ASP A O 1
ATOM 3289 N N . GLU A 1 420 ? -18.333 12.161 -12.693 1.00 80.12 420 GLU A N 1
ATOM 3290 C CA . GLU A 1 420 ? -19.298 13.260 -12.781 1.00 80.12 420 GLU A CA 1
ATOM 3291 C C . GLU A 1 420 ? -20.293 13.072 -13.935 1.00 80.12 420 GLU A C 1
ATOM 3293 O O . GLU A 1 420 ? -21.457 13.438 -13.790 1.00 80.12 420 GLU A O 1
ATOM 3298 N N . GLN A 1 421 ? -19.897 12.443 -15.049 1.00 82.06 421 GLN A N 1
ATOM 3299 C CA . GLN A 1 421 ? -20.798 12.176 -16.177 1.00 82.06 421 GLN A CA 1
ATOM 3300 C C . GLN A 1 421 ? -21.826 11.093 -15.834 1.00 82.06 421 GLN A C 1
ATOM 3302 O O . GLN A 1 421 ? -22.993 11.192 -16.223 1.00 82.06 421 GLN A O 1
ATOM 3307 N N . VAL A 1 422 ? -21.430 10.087 -15.047 1.00 83.25 422 VAL A N 1
ATOM 3308 C CA . VAL A 1 422 ? -22.358 9.074 -14.523 1.00 83.25 422 VAL A CA 1
ATOM 3309 C C . VAL A 1 422 ? -23.297 9.703 -13.492 1.00 83.25 422 VAL A C 1
ATOM 3311 O O . VAL A 1 422 ? -24.502 9.494 -13.583 1.00 83.25 422 VAL A O 1
ATOM 3314 N N . LYS A 1 423 ? -22.800 10.559 -12.587 1.00 82.12 423 LYS A N 1
ATOM 3315 C CA . LYS A 1 423 ? -23.666 11.304 -11.654 1.00 82.12 423 LYS A CA 1
ATOM 3316 C C . LYS A 1 423 ? -24.649 12.223 -12.378 1.00 82.12 423 LYS A C 1
ATOM 3318 O O . LYS A 1 423 ? -25.827 12.233 -12.039 1.00 82.12 423 LYS A O 1
ATOM 3323 N N . LEU A 1 424 ? -24.203 12.980 -13.381 1.00 85.56 424 LEU A N 1
ATOM 3324 C CA . LEU A 1 424 ? -25.065 13.883 -14.150 1.00 85.56 424 LEU A CA 1
ATOM 3325 C C . LEU A 1 424 ? -26.125 13.120 -14.953 1.00 85.56 424 LEU A C 1
ATOM 3327 O O . LEU A 1 424 ? -27.285 13.523 -14.938 1.00 85.56 424 LEU A O 1
ATOM 3331 N N . SER A 1 425 ? -25.776 11.995 -15.585 1.00 87.19 425 SER A N 1
ATOM 3332 C CA . SER A 1 425 ? -26.758 11.161 -16.298 1.00 87.19 425 SER A CA 1
ATOM 3333 C C . SER A 1 425 ? -27.726 10.435 -15.355 1.00 87.19 425 SER A C 1
ATOM 3335 O O . SER A 1 425 ? -28.913 10.366 -15.658 1.00 87.19 425 SER A O 1
ATOM 3337 N N . GLN A 1 426 ? -27.283 9.980 -14.176 1.00 84.94 426 GLN A N 1
ATOM 3338 C CA . GLN A 1 426 ? -28.169 9.447 -13.129 1.00 84.94 426 GLN A CA 1
ATOM 3339 C C . GLN A 1 426 ? -29.135 10.514 -12.593 1.00 84.94 426 GLN A C 1
ATOM 3341 O O . GLN A 1 426 ? -30.334 10.256 -12.466 1.00 84.94 426 GLN A O 1
ATOM 3346 N N . ARG A 1 427 ? -28.640 11.731 -12.335 1.00 84.12 427 ARG A N 1
ATOM 3347 C CA . ARG A 1 427 ? -29.455 12.891 -11.946 1.00 84.12 427 ARG A CA 1
ATOM 3348 C C . ARG A 1 427 ? -30.468 13.259 -13.034 1.00 84.12 427 ARG A C 1
ATOM 3350 O O . ARG A 1 427 ? -31.642 13.430 -12.725 1.00 84.12 427 ARG A O 1
ATOM 3357 N N . GLN A 1 428 ? -30.056 13.316 -14.302 1.00 87.81 428 GLN A N 1
ATOM 3358 C CA . GLN A 1 428 ? -30.951 13.586 -15.434 1.00 87.81 428 GLN A CA 1
ATOM 3359 C C . GLN A 1 428 ? -32.011 12.488 -15.610 1.00 87.81 428 GLN A C 1
ATOM 3361 O O . GLN A 1 428 ? -33.177 12.808 -15.829 1.00 87.81 428 GLN A O 1
ATOM 3366 N N . LEU A 1 429 ? -31.638 11.213 -15.457 1.00 87.50 429 LEU A N 1
ATOM 3367 C CA . LEU A 1 429 ? -32.579 10.093 -15.479 1.00 87.50 429 LEU A CA 1
ATOM 3368 C C . LEU A 1 429 ? -33.619 10.236 -14.360 1.00 87.50 429 LEU A C 1
ATOM 3370 O O . LEU A 1 429 ? -34.812 10.171 -14.636 1.00 87.50 429 LEU A O 1
ATOM 3374 N N . THR A 1 430 ? -33.172 10.514 -13.133 1.00 83.12 430 THR A N 1
ATOM 3375 C CA . THR A 1 430 ? -34.031 10.700 -11.948 1.00 83.12 430 THR A CA 1
ATOM 3376 C C . THR A 1 430 ? -34.988 11.888 -12.111 1.00 83.12 430 THR A C 1
ATOM 3378 O O . THR A 1 430 ? -36.169 11.780 -11.793 1.00 83.12 430 THR A O 1
ATOM 3381 N N . LEU A 1 431 ? -34.503 13.008 -12.661 1.00 84.94 431 LEU A N 1
ATOM 3382 C CA . LEU A 1 431 ? -35.327 14.166 -13.033 1.00 84.94 431 LEU A CA 1
ATOM 3383 C C . LEU A 1 431 ? -36.384 13.797 -14.082 1.00 84.94 431 LEU A C 1
ATOM 3385 O O . LEU A 1 431 ? -37.542 14.179 -13.950 1.00 84.94 431 LEU A O 1
ATOM 3389 N N . SER A 1 432 ? -36.000 13.042 -15.116 1.00 82.88 432 SER A N 1
ATOM 3390 C CA . SER A 1 432 ? -36.917 12.631 -16.188 1.00 82.88 432 SER A CA 1
ATOM 3391 C C . SER A 1 432 ? -37.935 11.568 -15.762 1.00 82.88 432 SER A C 1
ATOM 3393 O O . SER A 1 432 ? -39.005 11.481 -16.359 1.00 82.88 432 SER A O 1
ATOM 3395 N N . SER A 1 433 ? -37.620 10.764 -14.741 1.00 85.44 433 SER A N 1
ATOM 3396 C CA . SER A 1 433 ? -38.486 9.688 -14.252 1.00 85.44 433 SER A CA 1
ATOM 3397 C C . SER A 1 433 ? -39.518 10.161 -13.227 1.00 85.44 433 SER A C 1
ATOM 3399 O O . SER A 1 433 ? -40.527 9.484 -13.043 1.00 85.44 433 SER A O 1
ATOM 3401 N N . GLY A 1 434 ? -39.270 11.280 -12.535 1.00 82.62 434 GLY A N 1
ATOM 3402 C CA . GLY A 1 434 ? -40.143 11.781 -11.469 1.00 82.62 434 GLY A CA 1
ATOM 3403 C C . GLY A 1 434 ? -40.282 10.821 -10.277 1.00 82.62 434 GLY A C 1
ATOM 3404 O O . GLY A 1 434 ? -41.286 10.856 -9.573 1.00 82.62 434 GLY A O 1
ATOM 3405 N N . THR A 1 435 ? -39.308 9.928 -10.060 1.00 81.75 435 THR A N 1
ATOM 3406 C CA . THR A 1 435 ? -39.419 8.816 -9.091 1.00 81.75 435 THR A CA 1
ATOM 3407 C C . THR A 1 435 ? -38.933 9.131 -7.677 1.00 81.75 435 THR A C 1
ATOM 3409 O O . THR A 1 435 ? -39.035 8.263 -6.817 1.00 81.75 435 THR A O 1
ATOM 3412 N N . ARG A 1 436 ? -38.363 10.316 -7.430 1.00 83.31 436 ARG A N 1
ATOM 3413 C CA . ARG A 1 436 ? -37.852 10.730 -6.111 1.00 83.31 436 ARG A CA 1
ATOM 3414 C C . ARG A 1 436 ? -38.424 12.076 -5.679 1.00 83.31 436 ARG A C 1
ATOM 3416 O O . ARG A 1 436 ? -38.728 12.933 -6.512 1.00 83.31 436 ARG A O 1
ATOM 3423 N N . THR A 1 437 ? -38.501 12.261 -4.370 1.00 87.44 437 THR A N 1
ATOM 3424 C CA . THR A 1 437 ? -38.800 13.529 -3.699 1.00 87.44 437 THR A CA 1
ATOM 3425 C C . THR A 1 437 ? -37.566 14.433 -3.610 1.00 87.44 437 THR A C 1
ATOM 3427 O O . THR A 1 437 ? -36.419 13.978 -3.682 1.00 87.44 437 THR A O 1
ATOM 3430 N N . VAL A 1 438 ? -37.790 15.736 -3.421 1.00 85.25 438 VAL A N 1
ATOM 3431 C CA . VAL A 1 438 ? -36.733 16.719 -3.131 1.00 85.25 438 VAL A CA 1
ATOM 3432 C C . VAL A 1 438 ? -35.992 16.356 -1.843 1.00 85.25 438 VAL A C 1
ATOM 3434 O O . VAL A 1 438 ? -34.772 16.510 -1.791 1.00 85.25 438 VAL A O 1
ATOM 3437 N N . ARG A 1 439 ? -36.687 15.796 -0.848 1.00 84.31 439 ARG A N 1
ATOM 3438 C CA . ARG A 1 439 ? -36.095 15.274 0.386 1.00 84.31 439 ARG A CA 1
ATOM 3439 C C . ARG A 1 439 ? -35.027 14.215 0.126 1.00 84.31 439 ARG A C 1
ATOM 3441 O O . ARG A 1 439 ? -33.882 14.401 0.526 1.00 84.31 439 ARG A O 1
ATOM 3448 N N . GLU A 1 440 ? -35.389 13.133 -0.564 1.00 84.06 440 GLU A N 1
ATOM 3449 C CA . GLU A 1 440 ? -34.485 12.008 -0.855 1.00 84.06 440 GLU A CA 1
ATOM 3450 C C . GLU A 1 440 ? -33.281 12.451 -1.694 1.00 84.06 440 GLU A C 1
ATOM 3452 O O . GLU A 1 440 ? -32.166 11.976 -1.492 1.00 84.06 440 GLU A O 1
ATOM 3457 N N . TRP A 1 441 ? -33.489 13.395 -2.617 1.00 82.31 441 TRP A N 1
ATOM 3458 C CA . TRP A 1 441 ? -32.402 13.983 -3.395 1.00 82.31 441 TRP A CA 1
ATOM 3459 C C . TRP A 1 441 ? -31.436 14.784 -2.516 1.00 82.31 441 TRP A C 1
ATOM 3461 O O . TRP A 1 441 ? -30.220 14.654 -2.648 1.00 82.31 441 TRP A O 1
ATOM 3471 N N . ARG A 1 442 ? -31.955 15.629 -1.617 1.00 80.62 442 ARG A N 1
ATOM 3472 C CA . ARG A 1 442 ? -31.118 16.416 -0.699 1.00 80.62 442 ARG A CA 1
ATOM 3473 C C . ARG A 1 442 ? -30.356 15.512 0.265 1.00 80.62 442 ARG A C 1
ATOM 3475 O O . ARG A 1 442 ? -29.179 15.763 0.498 1.00 80.62 442 ARG A O 1
ATOM 3482 N N . GLU A 1 443 ? -30.980 14.435 0.735 1.00 80.88 443 GLU A N 1
ATOM 3483 C CA . GLU A 1 443 ? -30.341 13.400 1.552 1.00 80.88 443 GLU A CA 1
ATOM 3484 C C . GLU A 1 443 ? -29.182 12.708 0.801 1.00 80.88 443 GLU A C 1
ATOM 3486 O O . GLU A 1 443 ? -28.082 12.608 1.342 1.00 80.88 443 GLU A O 1
ATOM 3491 N N . GLU A 1 444 ? -29.367 12.341 -0.476 1.00 77.38 444 GLU A N 1
ATOM 3492 C CA . GLU A 1 444 ? -28.307 11.784 -1.341 1.00 77.38 444 GLU A CA 1
ATOM 3493 C C . GLU A 1 444 ? -27.141 12.773 -1.561 1.00 77.38 444 GLU A C 1
ATOM 3495 O O . GLU A 1 444 ? -25.970 12.399 -1.444 1.00 77.38 444 GLU A O 1
ATOM 3500 N N . ASP A 1 445 ? -27.442 14.055 -1.791 1.00 73.38 445 ASP A N 1
ATOM 3501 C CA . ASP A 1 445 ? -26.448 15.132 -1.929 1.00 73.38 445 ASP A CA 1
ATOM 3502 C C . ASP A 1 445 ? -25.873 15.631 -0.577 1.00 73.38 445 ASP A C 1
ATOM 3504 O O . ASP A 1 445 ? -25.049 16.547 -0.563 1.00 73.38 445 ASP A O 1
ATOM 3508 N N . ASN A 1 446 ? -26.244 15.013 0.557 1.00 72.25 446 ASN A N 1
ATOM 3509 C CA . ASN A 1 446 ? -25.827 15.379 1.924 1.00 72.25 446 ASN A CA 1
ATOM 3510 C C . ASN A 1 446 ? -26.169 16.839 2.315 1.00 72.25 446 ASN A C 1
ATOM 3512 O O . ASN A 1 446 ? -25.470 17.483 3.101 1.00 72.25 446 ASN A O 1
ATOM 3516 N N . LEU A 1 447 ? -27.264 17.367 1.767 1.00 78.44 447 LEU A N 1
ATOM 3517 C CA . LEU A 1 447 ? -27.826 18.684 2.054 1.00 78.44 447 LEU A CA 1
ATOM 3518 C C . LEU A 1 447 ? -28.959 18.567 3.081 1.00 78.44 447 LEU A C 1
ATOM 3520 O O . LEU A 1 447 ? -29.783 17.659 3.006 1.00 78.44 447 LEU A O 1
ATOM 3524 N N . GLU A 1 448 ? -29.062 19.521 4.010 1.00 79.00 448 GLU A N 1
ATOM 3525 C CA . GLU A 1 448 ? -30.174 19.519 4.971 1.00 79.00 448 GLU A CA 1
ATOM 3526 C C . GLU A 1 448 ? -31.532 19.698 4.257 1.00 79.00 448 GLU A C 1
ATOM 3528 O O . GLU A 1 448 ? -31.622 20.530 3.345 1.00 79.00 448 GLU A O 1
ATOM 3533 N N . PRO A 1 449 ? -32.589 18.953 4.635 1.00 83.69 449 PRO A N 1
ATOM 3534 C CA . PRO A 1 449 ? -33.941 19.148 4.099 1.00 83.69 449 PRO A CA 1
ATOM 3535 C C . PRO A 1 449 ? -34.442 20.576 4.376 1.00 83.69 449 PRO A C 1
ATOM 3537 O O . PRO A 1 449 ? -33.989 21.225 5.319 1.00 83.69 449 PRO A O 1
ATOM 3540 N N . PHE A 1 450 ? -35.352 21.088 3.546 1.00 80.44 450 PHE A N 1
ATOM 3541 C CA . PHE A 1 450 ? -35.899 22.440 3.709 1.00 80.44 450 PHE A CA 1
ATOM 3542 C C . PHE A 1 450 ? -36.788 22.600 4.953 1.00 80.44 450 PHE A C 1
ATOM 3544 O O . PHE A 1 450 ? -36.871 23.707 5.478 1.00 80.44 450 PHE A O 1
ATOM 3551 N N . GLY A 1 451 ? -37.432 21.527 5.422 1.00 81.62 451 GLY A N 1
ATOM 3552 C CA . GLY A 1 451 ? -38.377 21.539 6.544 1.00 81.62 451 GLY A CA 1
ATOM 3553 C C . GLY A 1 451 ? -39.803 21.972 6.178 1.00 81.62 451 GLY A C 1
ATOM 3554 O O . GLY A 1 451 ? -40.644 22.074 7.068 1.00 81.62 451 GLY A O 1
ATOM 3555 N N . ASP A 1 452 ? -40.076 22.188 4.887 1.00 85.56 452 ASP A N 1
ATOM 3556 C CA . ASP A 1 452 ? -41.365 22.628 4.338 1.00 85.56 452 ASP A CA 1
ATOM 3557 C C . ASP A 1 452 ? -41.956 21.569 3.387 1.00 85.56 452 ASP A C 1
ATOM 3559 O O . ASP A 1 452 ? -41.244 20.690 2.907 1.00 85.56 452 ASP A O 1
ATOM 3563 N N . GLU A 1 453 ? -43.205 21.772 2.950 1.00 81.44 453 GLU A N 1
ATOM 3564 C CA . GLU A 1 453 ? -43.892 21.032 1.863 1.00 81.44 453 GLU A CA 1
ATOM 3565 C C . GLU A 1 453 ? -43.069 20.901 0.557 1.00 81.44 453 GLU A C 1
ATOM 3567 O O . GLU A 1 453 ? -43.334 20.046 -0.287 1.00 81.44 453 GLU A O 1
ATOM 3572 N N . ARG A 1 454 ? -42.035 21.738 0.389 1.00 78.44 454 ARG A N 1
ATOM 3573 C CA . ARG A 1 454 ? -41.065 21.693 -0.717 1.00 78.44 454 ARG A CA 1
ATOM 3574 C C . ARG A 1 454 ? -40.223 20.415 -0.742 1.00 78.44 454 ARG A C 1
ATOM 3576 O O . ARG A 1 454 ? -39.720 20.074 -1.808 1.00 78.44 454 ARG A O 1
ATOM 3583 N N . ASP A 1 455 ? -40.049 19.746 0.396 1.00 79.81 455 ASP A N 1
ATOM 3584 C CA . ASP A 1 455 ? -39.290 18.496 0.511 1.00 79.81 455 ASP A CA 1
ATOM 3585 C C . ASP A 1 455 ? -40.071 17.286 -0.030 1.00 79.81 455 ASP A C 1
ATOM 3587 O O . ASP A 1 455 ? -39.479 16.421 -0.676 1.00 79.81 455 ASP A O 1
ATOM 3591 N N . ASP A 1 456 ? -41.391 17.254 0.170 1.00 83.88 456 ASP A N 1
ATOM 3592 C CA . ASP A 1 456 ? -42.273 16.166 -0.285 1.00 83.88 456 ASP A CA 1
ATOM 3593 C C . ASP A 1 456 ? -42.630 16.272 -1.784 1.00 83.88 456 ASP A C 1
ATOM 3595 O O . ASP A 1 456 ? -43.188 15.346 -2.378 1.00 83.88 456 ASP A O 1
ATOM 3599 N N . ALA A 1 457 ? -42.287 17.391 -2.430 1.00 82.38 457 ALA A N 1
ATOM 3600 C CA . ALA A 1 457 ? -42.455 17.577 -3.866 1.00 82.38 457 ALA A CA 1
ATOM 3601 C C . ALA A 1 457 ? -41.544 16.634 -4.677 1.00 82.38 457 ALA A C 1
ATOM 3603 O O . ALA A 1 457 ? -40.383 16.408 -4.337 1.00 82.38 457 ALA A O 1
ATOM 3604 N N . ILE A 1 458 ? -42.048 16.124 -5.805 1.00 82.19 458 ILE A N 1
ATOM 3605 C CA . ILE A 1 458 ? -41.263 15.327 -6.761 1.00 82.19 458 ILE A CA 1
ATOM 3606 C C . ILE A 1 458 ? -40.211 16.213 -7.447 1.00 82.19 458 ILE A C 1
ATOM 3608 O O . ILE A 1 458 ? -40.519 17.320 -7.900 1.00 82.19 458 ILE A O 1
ATOM 3612 N N . VAL A 1 459 ? -38.971 15.729 -7.577 1.00 75.56 459 VAL A N 1
ATOM 3613 C CA . VAL A 1 459 ? -37.907 16.512 -8.227 1.00 75.56 459 VAL A CA 1
ATOM 3614 C C . VAL A 1 459 ? -38.244 16.749 -9.704 1.00 75.56 459 VAL A C 1
ATOM 3616 O O . VAL A 1 459 ? -38.493 15.812 -10.455 1.00 75.56 459 VAL A O 1
ATOM 3619 N N . GLY A 1 460 ? -38.247 18.020 -10.117 1.00 71.50 460 GLY A N 1
ATOM 3620 C CA . GLY A 1 460 ? -38.548 18.465 -11.484 1.00 71.50 460 GLY A CA 1
ATOM 3621 C C . GLY A 1 460 ? -39.937 19.094 -11.661 1.00 71.50 460 GLY A C 1
ATOM 3622 O O . GLY A 1 460 ? -40.076 20.031 -12.447 1.00 71.50 460 GLY A O 1
ATOM 3623 N N . THR A 1 461 ? -40.955 18.692 -10.888 1.00 68.88 461 THR A N 1
ATOM 3624 C CA . THR A 1 461 ? -42.321 19.244 -11.051 1.00 68.88 461 THR A CA 1
ATOM 3625 C C . THR A 1 461 ? -42.405 20.724 -10.672 1.00 68.88 461 THR A C 1
ATOM 3627 O O . THR A 1 461 ? -43.107 21.490 -11.329 1.00 68.88 461 THR A O 1
ATOM 3630 N N . LEU A 1 462 ? -41.617 21.158 -9.682 1.00 59.56 462 LEU A N 1
ATOM 3631 C CA . LEU A 1 462 ? -41.518 22.560 -9.259 1.00 59.56 462 LEU A CA 1
ATOM 3632 C C . LEU A 1 462 ? -41.049 23.502 -10.386 1.00 59.56 462 LEU A C 1
ATOM 3634 O O . LEU A 1 462 ? -41.471 24.656 -10.420 1.00 59.56 462 LEU A O 1
ATOM 3638 N N . GLN A 1 463 ? -40.218 23.030 -11.326 1.00 59.19 463 GLN A N 1
ATOM 3639 C CA . GLN A 1 463 ? -39.826 23.832 -12.493 1.00 59.19 463 GLN A CA 1
ATOM 3640 C C . GLN A 1 463 ? -40.963 23.921 -13.515 1.00 59.19 463 GLN A C 1
ATOM 3642 O O . GLN A 1 463 ? -41.267 25.018 -13.973 1.00 59.19 463 GLN A O 1
ATOM 3647 N N . ALA A 1 464 ? -41.655 22.812 -13.797 1.00 56.94 464 ALA A N 1
ATOM 3648 C CA . ALA A 1 464 ? -42.807 22.813 -14.702 1.00 56.94 464 ALA A CA 1
ATOM 3649 C C . ALA A 1 464 ? -43.939 23.743 -14.215 1.00 56.94 464 ALA A C 1
ATOM 3651 O O . ALA A 1 464 ? -44.542 24.449 -15.021 1.00 56.94 464 ALA A O 1
ATOM 3652 N N . ILE A 1 465 ? -44.187 23.803 -12.901 1.00 58.75 465 ILE A N 1
ATOM 3653 C CA . ILE A 1 465 ? -45.155 24.734 -12.293 1.00 58.75 465 ILE A CA 1
ATOM 3654 C C . ILE A 1 465 ? -44.691 26.193 -12.467 1.00 58.75 465 ILE A C 1
ATOM 3656 O O . ILE A 1 465 ? -45.451 27.027 -12.957 1.00 58.75 465 ILE A O 1
ATOM 3660 N N . ALA A 1 466 ? -43.426 26.495 -12.153 1.00 58.06 466 ALA A N 1
ATOM 3661 C CA . ALA A 1 466 ? -42.861 27.844 -12.282 1.00 58.06 466 ALA A CA 1
ATOM 3662 C C . ALA A 1 466 ? -42.722 28.337 -13.742 1.00 58.06 466 ALA A C 1
ATOM 3664 O O . ALA A 1 466 ? -42.613 29.543 -13.984 1.00 58.06 466 ALA A O 1
ATOM 3665 N N . GLU A 1 467 ? -42.709 27.427 -14.718 1.00 58.69 467 GLU A N 1
ATOM 3666 C CA . GLU A 1 467 ? -42.773 27.746 -16.148 1.00 58.69 467 GLU A CA 1
ATOM 3667 C C . GLU A 1 467 ? -44.219 27.915 -16.638 1.00 58.69 467 GLU A C 1
ATOM 3669 O O . GLU A 1 467 ? -44.482 28.825 -17.427 1.00 58.69 467 GLU A O 1
ATOM 3674 N N . GLN A 1 468 ? -45.181 27.143 -16.113 1.00 55.12 468 GLN A N 1
ATOM 3675 C CA . GLN A 1 468 ? -46.609 27.360 -16.380 1.00 55.12 468 GLN A CA 1
ATOM 3676 C C . GLN A 1 468 ? -47.106 28.717 -15.855 1.00 55.12 468 GLN A C 1
ATOM 3678 O O . GLN A 1 468 ? -47.826 29.405 -16.576 1.00 55.12 468 GLN A O 1
ATOM 3683 N N . GLU A 1 469 ? -46.661 29.170 -14.676 1.00 54.19 469 GLU A N 1
ATOM 3684 C CA . GLU A 1 469 ? -46.964 30.526 -14.174 1.00 54.19 469 GLU A CA 1
ATOM 3685 C C . GLU A 1 469 ? -46.369 31.659 -15.035 1.00 54.19 469 GLU A C 1
ATOM 3687 O O . GLU A 1 469 ? -46.800 32.809 -14.930 1.00 54.19 469 GLU A O 1
ATOM 3692 N N . LYS A 1 470 ? -45.394 31.362 -15.906 1.00 54.59 470 LYS A N 1
ATOM 3693 C CA . LYS A 1 470 ? -44.770 32.337 -16.818 1.00 54.59 470 LYS A CA 1
ATOM 3694 C C . LYS A 1 470 ? -45.341 32.325 -18.236 1.00 54.59 470 LYS A C 1
ATOM 3696 O O . LYS A 1 470 ? -44.949 33.171 -19.042 1.00 54.59 470 LYS A O 1
ATOM 3701 N N . ALA A 1 471 ? -46.267 31.422 -18.554 1.00 44.47 471 ALA A N 1
ATOM 3702 C CA . ALA A 1 471 ? -46.967 31.441 -19.832 1.00 44.47 471 ALA A CA 1
ATOM 3703 C C . ALA A 1 471 ? -47.958 32.630 -19.874 1.00 44.47 471 ALA A C 1
ATOM 3705 O O . ALA A 1 471 ? -48.854 32.707 -19.031 1.00 44.47 471 ALA A O 1
ATOM 3706 N N . PRO A 1 472 ? -47.838 33.577 -20.827 1.00 47.59 472 PRO A N 1
ATOM 3707 C CA . PRO A 1 472 ? -48.710 34.746 -20.862 1.00 47.59 472 PRO A CA 1
ATOM 3708 C C . PRO A 1 472 ? -50.153 34.350 -21.201 1.00 47.59 472 PRO A C 1
ATOM 3710 O O . PRO A 1 472 ? -50.414 33.706 -22.218 1.00 47.59 472 PRO A O 1
ATOM 3713 N N . GLN A 1 473 ? -51.095 34.782 -20.360 1.00 48.81 473 GLN A N 1
ATOM 3714 C CA . GLN A 1 473 ? -52.527 34.538 -20.536 1.00 48.81 473 GLN A CA 1
ATOM 3715 C C . GLN A 1 473 ? -53.019 35.107 -21.876 1.00 48.81 473 GLN A C 1
ATOM 3717 O O . GLN A 1 473 ? -53.064 36.323 -22.069 1.00 48.81 473 GLN A O 1
ATOM 3722 N N . GLN A 1 474 ? -53.423 34.233 -22.800 1.00 48.16 474 GLN A N 1
ATOM 3723 C CA . GLN A 1 474 ? -54.148 34.655 -23.998 1.00 48.16 474 GLN A CA 1
ATOM 3724 C C . GLN A 1 474 ? -55.585 35.033 -23.614 1.00 48.16 474 GLN A C 1
ATOM 3726 O O . GLN A 1 474 ? -56.272 34.288 -22.916 1.00 48.16 474 GLN A O 1
ATOM 3731 N N . ALA A 1 475 ? -56.025 36.215 -24.049 1.00 43.00 475 ALA A N 1
ATOM 3732 C CA . ALA A 1 475 ? -57.348 36.746 -23.734 1.00 43.00 475 ALA A CA 1
ATOM 3733 C C . ALA A 1 475 ? -58.476 35.896 -24.365 1.00 43.00 475 ALA A C 1
ATOM 3735 O O . ALA A 1 475 ? -58.278 35.322 -25.440 1.00 43.00 475 ALA A O 1
ATOM 3736 N N . PRO A 1 476 ? -59.664 35.816 -23.732 1.00 48.19 476 PRO A N 1
ATOM 3737 C CA . PRO A 1 476 ? -60.764 34.990 -24.224 1.00 48.19 476 PRO A CA 1
ATOM 3738 C C . PRO A 1 476 ? -61.307 35.480 -25.582 1.00 48.19 476 PRO A C 1
ATOM 3740 O O . PRO A 1 476 ? -61.310 36.686 -25.847 1.00 48.19 476 PRO A O 1
ATOM 3743 N N . PRO A 1 477 ? -61.799 34.567 -26.442 1.00 45.41 477 PRO A N 1
ATOM 3744 C CA . PRO A 1 477 ? -62.307 34.917 -27.763 1.00 45.41 477 PRO A CA 1
ATOM 3745 C C . PRO A 1 477 ? -63.629 35.687 -27.673 1.00 45.41 477 PRO A C 1
ATOM 3747 O O . PRO A 1 477 ? -64.539 35.308 -26.935 1.00 45.41 477 PRO A O 1
ATOM 3750 N N . ASN A 1 478 ? -63.750 36.749 -28.470 1.00 37.12 478 ASN A N 1
ATOM 3751 C CA . ASN A 1 478 ? -64.994 37.500 -28.605 1.00 37.12 478 ASN A CA 1
ATOM 3752 C C . ASN A 1 478 ? -65.968 36.761 -29.543 1.00 37.12 478 ASN A C 1
ATOM 3754 O O . ASN A 1 478 ? -65.548 36.212 -30.562 1.00 37.12 478 ASN A O 1
ATOM 3758 N N . ILE A 1 479 ? -67.258 36.752 -29.207 1.00 43.28 479 ILE A N 1
ATOM 3759 C CA . ILE A 1 479 ? -68.297 36.015 -29.941 1.00 43.28 479 ILE A CA 1
ATOM 3760 C C . ILE A 1 479 ? -69.121 37.001 -30.764 1.00 43.28 479 ILE A C 1
ATOM 3762 O O . ILE A 1 479 ? -69.827 37.808 -30.169 1.00 43.28 479 ILE A O 1
ATOM 3766 N N . ASP A 1 480 ? -69.126 36.870 -32.098 1.00 35.38 480 ASP A N 1
ATOM 3767 C CA . ASP A 1 480 ? -70.306 37.275 -32.877 1.00 35.38 480 ASP A CA 1
ATOM 3768 C C . ASP A 1 480 ? -70.444 36.603 -34.267 1.00 35.38 480 ASP A C 1
ATOM 3770 O O . ASP A 1 480 ? -69.751 36.951 -35.221 1.00 35.38 480 ASP A O 1
ATOM 3774 N N . SER A 1 481 ? -71.436 35.707 -34.373 1.00 39.25 481 SER A N 1
ATOM 3775 C CA . SER A 1 481 ? -72.242 35.438 -35.585 1.00 39.25 481 SER A CA 1
ATOM 3776 C C . SER A 1 481 ? -71.526 34.812 -36.838 1.00 39.25 481 SER A C 1
ATOM 3778 O O . SER A 1 481 ? -70.343 34.488 -36.774 1.00 39.25 481 SER A O 1
ATOM 3780 N N . PRO A 1 482 ? -72.248 34.326 -37.885 1.00 46.66 482 PRO A N 1
ATOM 3781 C CA . PRO A 1 482 ? -72.642 32.908 -37.844 1.00 46.66 482 PRO A CA 1
ATOM 3782 C C . PRO A 1 482 ? -72.555 32.087 -39.162 1.00 46.66 482 PRO A C 1
ATOM 3784 O O . PRO A 1 482 ? -72.674 32.615 -40.260 1.00 46.66 482 PRO A O 1
ATOM 3787 N N . ASN A 1 483 ? -72.577 30.752 -38.998 1.00 33.66 483 ASN A N 1
ATOM 3788 C CA . ASN A 1 483 ? -73.113 29.733 -39.932 1.00 33.66 483 ASN A CA 1
ATOM 3789 C C . ASN A 1 483 ? -72.409 29.490 -41.295 1.00 33.66 483 ASN A C 1
ATOM 3791 O O . ASN A 1 483 ? -72.455 30.342 -42.173 1.00 33.66 483 ASN A O 1
ATOM 3795 N N . VAL A 1 484 ? -71.930 28.250 -41.526 1.00 33.25 484 VAL A N 1
ATOM 3796 C CA . VAL A 1 484 ? -72.295 27.392 -42.690 1.00 33.25 484 VAL A CA 1
ATOM 3797 C C . VAL A 1 484 ? -71.707 25.963 -42.560 1.00 33.25 484 VAL A C 1
ATOM 3799 O O . VAL A 1 484 ? -70.507 25.783 -42.410 1.00 33.25 484 VAL A O 1
ATOM 3802 N N . GLN A 1 485 ? -72.596 24.964 -42.642 1.00 32.59 485 GLN A N 1
ATOM 3803 C CA . GLN A 1 485 ? -72.427 23.558 -43.092 1.00 32.59 485 GLN A CA 1
ATOM 3804 C C . GLN A 1 485 ? -71.331 22.617 -42.508 1.00 32.59 485 GLN A C 1
ATOM 3806 O O . GLN A 1 485 ? -70.158 22.647 -42.862 1.00 32.59 485 GLN A O 1
ATOM 3811 N N . GLN A 1 486 ? -71.820 21.618 -41.756 1.00 35.41 486 GLN A N 1
ATOM 3812 C CA . GLN A 1 486 ? -71.369 20.204 -41.753 1.00 35.41 486 GLN A CA 1
ATOM 3813 C C . GLN A 1 486 ? -71.527 19.546 -43.158 1.00 35.41 486 GLN A C 1
ATOM 3815 O O . GLN A 1 486 ? -72.256 20.136 -43.961 1.00 35.41 486 GLN A O 1
ATOM 3820 N N . PRO A 1 487 ? -70.982 18.333 -43.477 1.00 45.53 487 PRO A N 1
ATOM 3821 C CA . PRO A 1 487 ? -70.651 17.213 -42.561 1.00 45.53 487 PRO A CA 1
ATOM 3822 C C . PRO A 1 487 ? -69.350 16.409 -42.846 1.00 45.53 487 PRO A C 1
ATOM 3824 O O . PRO A 1 487 ? -68.702 16.598 -43.869 1.00 45.53 487 PRO A O 1
ATOM 3827 N N . GLY A 1 488 ? -69.023 15.426 -41.983 1.00 30.73 488 GLY A N 1
ATOM 3828 C CA . GLY A 1 488 ? -68.097 14.324 -42.333 1.00 30.73 488 GLY A CA 1
ATOM 3829 C C . GLY A 1 488 ? -67.184 13.773 -41.221 1.00 30.73 488 GLY A C 1
ATOM 3830 O O . GLY A 1 488 ? -65.997 14.072 -41.196 1.00 30.73 488 GLY A O 1
ATOM 3831 N N . GLN A 1 489 ? -67.709 12.915 -40.341 1.00 37.09 489 GLN A N 1
ATOM 3832 C CA . GLN A 1 489 ? -66.927 11.924 -39.560 1.00 37.09 489 GLN A CA 1
ATOM 3833 C C . GLN A 1 489 ? -66.874 10.573 -40.330 1.00 37.09 489 GLN A C 1
ATOM 3835 O O . GLN A 1 489 ? -67.603 10.473 -41.322 1.00 37.09 489 GLN A O 1
ATOM 3840 N N . PRO A 1 490 ? -66.142 9.506 -39.900 1.00 44.50 490 PRO A N 1
ATOM 3841 C CA . PRO A 1 490 ? -65.285 9.325 -38.703 1.00 44.50 490 PRO A CA 1
ATOM 3842 C C . PRO A 1 490 ? -63.882 8.705 -38.991 1.00 44.50 490 PRO A C 1
ATOM 3844 O O . PRO A 1 490 ? -63.603 8.300 -40.114 1.00 44.50 490 PRO A O 1
ATOM 3847 N N . GLY A 1 491 ? -63.059 8.468 -37.948 1.00 28.59 491 GLY A N 1
ATOM 3848 C CA . GLY A 1 491 ? -62.208 7.254 -37.918 1.00 28.59 491 GLY A CA 1
ATOM 3849 C C . GLY A 1 491 ? -60.822 7.305 -37.242 1.00 28.59 491 GLY A C 1
ATOM 3850 O O . GLY A 1 491 ? -59.883 7.836 -37.812 1.00 28.59 491 GLY A O 1
ATOM 3851 N N . VAL A 1 492 ? -60.714 6.662 -36.068 1.00 29.95 492 VAL A N 1
ATOM 3852 C CA . VAL A 1 492 ? -59.658 5.711 -35.609 1.00 29.95 492 VAL A CA 1
ATOM 3853 C C . VAL A 1 492 ? -58.232 5.794 -36.208 1.00 29.95 492 VAL A C 1
ATOM 3855 O O . VAL A 1 492 ? -58.061 5.580 -37.402 1.00 29.95 492 VAL A O 1
ATOM 3858 N N . GLY A 1 493 ? -57.185 5.846 -35.362 1.00 28.27 493 GLY A N 1
ATOM 3859 C CA . GLY A 1 493 ? -55.825 5.450 -35.787 1.00 28.27 493 GLY A CA 1
ATOM 3860 C C . GLY A 1 493 ? -54.686 5.668 -34.777 1.00 28.27 493 GLY A C 1
ATOM 3861 O O . GLY A 1 493 ? -54.356 6.798 -34.450 1.00 28.27 493 GLY A O 1
ATOM 3862 N N . VAL A 1 494 ? -54.075 4.574 -34.315 1.00 33.12 494 VAL A N 1
ATOM 3863 C CA . VAL A 1 494 ? -52.864 4.488 -33.465 1.00 33.12 494 VAL A CA 1
ATOM 3864 C C . VAL A 1 494 ? -51.575 4.801 -34.257 1.00 33.12 494 VAL A C 1
ATOM 3866 O O . VAL A 1 494 ? -51.501 4.442 -35.428 1.00 33.12 494 VAL A O 1
ATOM 3869 N N . GLY A 1 495 ? -50.536 5.334 -33.589 1.00 29.38 495 GLY A N 1
ATOM 3870 C CA . GLY A 1 495 ? -49.137 5.379 -34.078 1.00 29.38 495 GLY A CA 1
ATOM 3871 C C . GLY A 1 495 ? -48.725 6.673 -34.809 1.00 29.38 495 GLY A C 1
ATOM 3872 O O . GLY A 1 495 ? -49.579 7.477 -35.164 1.00 29.38 495 GLY A O 1
ATOM 3873 N N . GLU A 1 496 ? -47.439 6.959 -35.055 1.00 30.17 496 GLU A N 1
ATOM 3874 C CA . GLU A 1 496 ? -46.181 6.348 -34.572 1.00 30.17 496 GLU A CA 1
ATOM 3875 C C . GLU A 1 496 ? -44.999 7.337 -34.796 1.00 30.17 496 GLU A C 1
ATOM 3877 O O . GLU A 1 496 ? -45.112 8.228 -35.633 1.00 30.17 496 GLU A O 1
ATOM 3882 N N . SER A 1 497 ? -43.897 7.175 -34.048 1.00 33.28 497 SER A N 1
ATOM 3883 C CA . SER A 1 497 ? -42.499 7.622 -34.302 1.00 33.28 497 SER A CA 1
ATOM 3884 C C . SER A 1 497 ? -42.162 8.973 -34.985 1.00 33.28 497 SER A C 1
ATOM 3886 O O . SER A 1 497 ? -42.490 9.225 -36.141 1.00 33.28 497 SER A O 1
ATOM 3888 N N . ASP A 1 498 ? -41.297 9.735 -34.306 1.00 34.91 498 ASP A N 1
ATOM 3889 C CA . ASP A 1 498 ? -40.151 10.513 -34.822 1.00 34.91 498 ASP A CA 1
ATOM 3890 C C . ASP A 1 498 ? -40.177 11.196 -36.208 1.00 34.91 498 ASP A C 1
ATOM 3892 O O . ASP A 1 498 ? -40.054 10.573 -37.265 1.00 34.91 498 ASP A O 1
ATOM 3896 N N . ARG A 1 499 ? -40.034 12.531 -36.175 1.00 30.11 499 ARG A N 1
ATOM 3897 C CA . ARG A 1 499 ? -39.264 13.298 -37.174 1.00 30.11 499 ARG A CA 1
ATOM 3898 C C . ARG A 1 499 ? -38.480 14.448 -36.523 1.00 30.11 499 ARG A C 1
ATOM 3900 O O . ARG A 1 499 ? -39.095 15.446 -36.145 1.00 30.11 499 ARG A O 1
ATOM 3907 N N . PRO A 1 500 ? -37.138 14.382 -36.463 1.00 37.31 500 PRO A N 1
ATOM 3908 C CA . PRO A 1 500 ? -36.306 15.554 -36.204 1.00 37.31 500 PRO A CA 1
ATOM 3909 C C . PRO A 1 500 ? -36.426 16.587 -37.337 1.00 37.31 500 PRO A C 1
ATOM 3911 O O . PRO A 1 500 ? -36.528 16.226 -38.511 1.00 37.31 500 PRO A O 1
ATOM 3914 N N . GLN A 1 501 ? -36.386 17.877 -36.996 1.00 34.69 501 GLN A N 1
ATOM 3915 C CA . GLN A 1 501 ? -36.263 18.971 -37.970 1.00 34.69 501 GLN A CA 1
ATOM 3916 C C . GLN A 1 501 ? -34.782 19.228 -38.331 1.00 34.69 501 GLN A C 1
ATOM 3918 O O . GLN A 1 501 ? -33.897 18.859 -37.555 1.00 34.69 501 GLN A O 1
ATOM 3923 N N . PRO A 1 502 ? -34.480 19.805 -39.512 1.00 35.75 502 PRO A N 1
ATOM 3924 C CA . PRO A 1 502 ? -33.116 19.846 -40.042 1.00 35.75 502 PRO A CA 1
ATOM 3925 C C . PRO A 1 502 ? -32.210 20.865 -39.338 1.00 35.75 502 PRO A C 1
ATOM 3927 O O . PRO A 1 502 ? -32.635 21.959 -38.969 1.00 35.75 502 PRO A O 1
ATOM 3930 N N . VAL A 1 503 ? -30.924 20.521 -39.232 1.00 34.66 503 VAL A N 1
ATOM 3931 C CA . VAL A 1 503 ? -29.849 21.431 -38.801 1.00 34.66 503 VAL A CA 1
ATOM 3932 C C . VAL A 1 503 ? -29.349 22.240 -40.006 1.00 34.66 503 VAL A C 1
ATOM 3934 O O . VAL A 1 503 ? -29.343 21.745 -41.131 1.00 34.66 503 VAL A O 1
ATOM 3937 N N . ALA A 1 504 ? -28.964 23.499 -39.782 1.00 34.53 504 ALA A N 1
ATOM 3938 C CA . ALA A 1 504 ? -28.647 24.457 -40.841 1.00 34.53 504 ALA A CA 1
ATOM 3939 C C . ALA A 1 504 ? -27.372 24.124 -41.646 1.00 34.53 504 ALA A C 1
ATOM 3941 O O . ALA A 1 504 ? -26.363 23.691 -41.090 1.00 34.53 504 ALA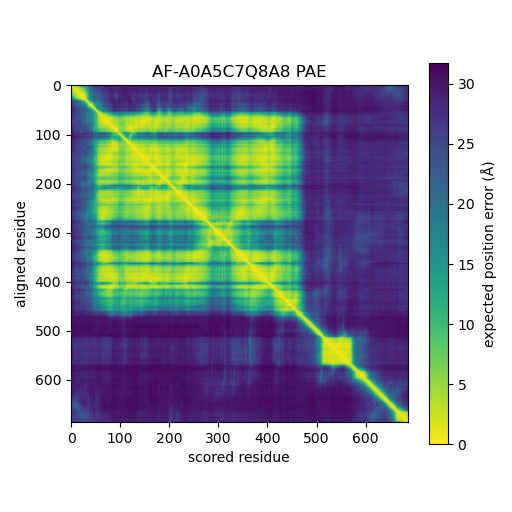 A O 1
ATOM 3942 N N . GLU A 1 505 ? -27.398 24.422 -42.950 1.00 31.77 505 GLU A N 1
ATOM 3943 C CA . GLU A 1 505 ? -26.229 24.335 -43.832 1.00 31.77 505 GLU A CA 1
ATOM 3944 C C . GLU A 1 505 ? -25.159 25.385 -43.482 1.00 31.77 505 GLU A C 1
ATOM 3946 O O . GLU A 1 505 ? -25.422 26.590 -43.504 1.00 31.77 505 GLU A O 1
ATOM 3951 N N . THR A 1 506 ? -23.910 24.954 -43.304 1.00 32.34 506 THR A N 1
ATOM 3952 C CA . THR A 1 506 ? -22.728 25.823 -43.409 1.00 32.34 506 THR A CA 1
ATOM 3953 C C . THR A 1 506 ? -21.891 25.413 -44.619 1.00 32.34 506 THR A C 1
ATOM 3955 O O . THR A 1 506 ? -21.217 24.386 -44.628 1.00 32.34 506 THR A O 1
ATOM 3958 N N . LYS A 1 507 ? -21.925 26.231 -45.679 1.00 36.06 507 LYS A N 1
ATOM 3959 C CA . LYS A 1 507 ? -21.154 25.982 -46.907 1.00 36.06 507 LYS A CA 1
ATOM 3960 C C . LYS A 1 507 ? -19.654 26.158 -46.660 1.00 36.06 507 LYS A C 1
ATOM 3962 O O . LYS A 1 507 ? -19.167 27.284 -46.596 1.00 36.06 507 LYS A O 1
ATOM 3967 N N . ALA A 1 508 ? -18.926 25.046 -46.598 1.00 31.28 508 ALA A N 1
ATOM 3968 C CA . ALA A 1 508 ? -17.467 25.008 -46.631 1.00 31.28 508 ALA A CA 1
ATOM 3969 C C . ALA A 1 508 ? -16.987 24.459 -47.986 1.00 31.28 508 ALA A C 1
ATOM 3971 O O . ALA A 1 508 ? -17.243 23.310 -48.336 1.00 31.28 508 ALA A O 1
ATOM 3972 N N . THR A 1 509 ? -16.298 25.284 -48.774 1.00 33.50 509 THR A N 1
ATOM 3973 C CA . THR A 1 509 ? -15.755 24.887 -50.081 1.00 33.50 509 THR A CA 1
ATOM 3974 C C . THR A 1 509 ? -14.459 24.088 -49.951 1.00 33.50 509 THR A C 1
ATOM 3976 O O . THR A 1 509 ? -13.474 24.610 -49.435 1.00 33.50 509 THR A O 1
ATOM 3979 N N . GLY A 1 510 ? -14.421 22.889 -50.544 1.00 39.25 510 GLY A N 1
ATOM 3980 C CA . GLY A 1 510 ? -13.177 22.253 -50.998 1.00 39.25 510 GLY A CA 1
ATOM 3981 C C . GLY A 1 510 ? -12.320 21.561 -49.932 1.00 39.25 510 GLY A C 1
ATOM 3982 O O . GLY A 1 510 ? -11.153 21.907 -49.774 1.00 39.25 510 GLY A O 1
ATOM 3983 N N . GLY A 1 511 ? -12.855 20.537 -49.259 1.00 36.72 511 GLY A N 1
ATOM 3984 C CA . GLY A 1 511 ? -12.069 19.657 -48.384 1.00 36.72 511 GLY A CA 1
ATOM 3985 C C . GLY A 1 511 ? -12.681 18.262 -48.237 1.00 36.72 511 GLY A C 1
ATOM 3986 O O . GLY A 1 511 ? -13.652 18.098 -47.509 1.00 36.72 511 GLY A O 1
ATOM 3987 N N . LEU A 1 512 ? -12.104 17.263 -48.912 1.00 45.28 512 LEU A N 1
ATOM 3988 C CA . LEU A 1 512 ? -12.514 15.852 -48.839 1.00 45.28 512 LEU A CA 1
ATOM 3989 C C . LEU A 1 512 ? -11.999 15.182 -47.550 1.00 45.28 512 LEU A C 1
ATOM 3991 O O . LEU A 1 512 ? -10.955 14.528 -47.577 1.00 45.28 512 LEU A O 1
ATOM 3995 N N . SER A 1 513 ? -12.717 15.362 -46.438 1.00 56.03 513 SER A N 1
ATOM 3996 C CA . SER A 1 513 ? -12.770 14.398 -45.324 1.00 56.03 513 SER A CA 1
ATOM 3997 C C . SER A 1 513 ? -13.777 14.831 -44.245 1.00 56.03 513 SER A C 1
ATOM 3999 O O . SER A 1 513 ? -13.476 15.711 -43.433 1.00 56.03 513 SER A O 1
ATOM 4001 N N . SER A 1 514 ? -14.920 14.150 -44.155 1.00 71.62 514 SER A N 1
ATOM 4002 C CA . SER A 1 514 ? -15.836 14.216 -43.003 1.00 71.62 514 SER A CA 1
ATOM 4003 C C . SER A 1 514 ? -15.201 13.643 -41.727 1.00 71.62 514 SER A C 1
ATOM 4005 O O . SER A 1 514 ? -15.459 14.117 -40.620 1.00 71.62 514 SER A O 1
ATOM 4007 N N . LEU A 1 515 ? -14.293 12.672 -41.881 1.00 74.50 515 LEU A N 1
ATOM 4008 C CA . LEU A 1 515 ? -13.443 12.157 -40.810 1.00 74.50 515 LEU A CA 1
ATOM 4009 C C . LEU A 1 515 ? -12.319 13.136 -40.457 1.00 74.50 515 LEU A C 1
ATOM 4011 O O . LEU A 1 515 ? -11.529 13.537 -41.312 1.00 74.50 515 LEU A O 1
ATOM 4015 N N . THR A 1 516 ? -12.136 13.421 -39.166 1.00 81.88 516 THR A N 1
ATOM 4016 C CA . THR A 1 516 ? -10.942 14.153 -38.717 1.00 81.88 516 THR A CA 1
ATOM 4017 C C . THR A 1 516 ? -9.664 13.356 -39.005 1.00 81.88 516 THR A C 1
ATOM 4019 O O . THR A 1 516 ? -9.640 12.121 -38.982 1.00 81.88 516 THR A O 1
ATOM 4022 N N . ARG A 1 517 ? -8.540 14.057 -39.207 1.00 72.50 517 ARG A N 1
ATOM 4023 C CA . ARG A 1 517 ? -7.231 13.451 -39.536 1.00 72.50 517 ARG A CA 1
ATOM 4024 C C . ARG A 1 517 ? -6.740 12.418 -38.503 1.00 72.50 517 ARG A C 1
ATOM 4026 O O . ARG A 1 517 ? -5.910 11.573 -38.836 1.00 72.50 517 ARG A O 1
ATOM 4033 N N . SER A 1 518 ? -7.226 12.476 -37.262 1.00 72.31 518 SER A N 1
ATOM 4034 C CA . SER A 1 518 ? -6.966 11.487 -36.207 1.00 72.31 518 SER A CA 1
ATOM 4035 C C . SER A 1 518 ? -7.885 10.262 -36.308 1.00 72.31 518 SER A C 1
ATOM 4037 O O . SER A 1 518 ? -7.385 9.143 -36.204 1.00 72.31 518 SER A O 1
ATOM 4039 N N . GLN A 1 519 ? -9.185 10.440 -36.575 1.00 79.38 519 GLN A N 1
ATOM 4040 C CA . GLN A 1 519 ? -10.115 9.333 -36.847 1.00 79.38 519 GLN A CA 1
ATOM 4041 C C . GLN A 1 519 ? -9.698 8.557 -38.102 1.00 79.38 519 GLN A C 1
ATOM 4043 O O . GLN A 1 519 ? -9.547 7.340 -38.035 1.00 79.38 519 GLN A O 1
ATOM 4048 N N . TYR A 1 520 ? -9.391 9.247 -39.207 1.00 83.69 520 TYR A N 1
ATOM 4049 C CA . TYR A 1 520 ? -8.914 8.598 -40.432 1.00 83.69 520 TYR A CA 1
ATOM 4050 C C . TYR A 1 520 ? -7.622 7.799 -40.198 1.00 83.69 520 TYR A C 1
ATOM 4052 O O . TYR A 1 520 ? -7.484 6.689 -40.698 1.00 83.69 520 TYR A O 1
ATOM 4060 N N . LYS A 1 521 ? -6.688 8.304 -39.374 1.00 82.06 521 LYS A N 1
ATOM 4061 C CA . LYS A 1 521 ? -5.479 7.550 -38.991 1.00 82.06 521 LYS A CA 1
ATOM 4062 C C . LYS A 1 521 ? -5.780 6.271 -38.201 1.00 82.06 521 LYS A C 1
ATOM 4064 O O . LYS A 1 521 ? -5.074 5.291 -38.410 1.00 82.06 521 LYS A O 1
ATOM 4069 N N . ARG A 1 522 ? -6.781 6.279 -37.311 1.00 80.69 522 ARG A N 1
ATOM 4070 C CA . ARG A 1 522 ? -7.203 5.093 -36.537 1.00 80.69 522 ARG A CA 1
ATOM 4071 C C . ARG A 1 522 ? -7.918 4.071 -37.424 1.00 80.69 522 ARG A C 1
ATOM 4073 O O . ARG A 1 522 ? -7.600 2.891 -37.368 1.00 80.69 522 ARG A O 1
ATOM 4080 N N . ASN A 1 523 ? -8.820 4.538 -38.285 1.00 88.56 523 ASN A N 1
ATOM 4081 C CA . ASN A 1 523 ? -9.694 3.677 -39.086 1.00 88.56 523 ASN A CA 1
ATOM 4082 C C . ASN A 1 523 ? -9.062 3.257 -40.431 1.00 88.56 523 ASN A C 1
ATOM 4084 O O . ASN A 1 523 ? -9.639 2.438 -41.143 1.00 88.56 523 ASN A O 1
ATOM 4088 N N . ARG A 1 524 ? -7.870 3.778 -40.774 1.00 91.50 524 ARG A N 1
ATOM 4089 C CA . ARG A 1 524 ? -7.193 3.588 -42.072 1.00 91.50 524 ARG A CA 1
ATOM 4090 C C . ARG A 1 524 ? -7.149 2.134 -42.536 1.00 91.50 524 ARG A C 1
ATOM 4092 O O . ARG A 1 524 ? -7.398 1.888 -43.709 1.00 91.50 524 ARG A O 1
ATOM 4099 N N . THR A 1 525 ? -6.810 1.192 -41.656 1.00 91.19 525 THR A N 1
ATOM 4100 C CA . THR A 1 525 ? -6.690 -0.225 -42.034 1.00 91.19 525 THR A CA 1
ATOM 4101 C C . THR A 1 525 ? -8.033 -0.773 -42.510 1.00 91.19 525 THR A C 1
ATOM 4103 O O . THR A 1 525 ? -8.112 -1.245 -43.637 1.00 91.19 525 THR A O 1
ATOM 4106 N N . ALA A 1 526 ? -9.099 -0.587 -41.725 1.00 91.19 526 ALA A N 1
ATOM 4107 C CA . ALA A 1 526 ? -10.447 -1.042 -42.066 1.00 91.19 526 ALA A CA 1
ATOM 4108 C C . ALA A 1 526 ? -11.024 -0.337 -43.311 1.00 91.19 526 ALA A C 1
ATOM 4110 O O . ALA A 1 526 ? -11.704 -0.971 -44.115 1.00 91.19 526 ALA A O 1
ATOM 4111 N N . VAL A 1 527 ? -10.715 0.950 -43.523 1.00 94.19 527 VAL A N 1
ATOM 4112 C CA . VAL A 1 527 ? -11.091 1.675 -44.755 1.00 94.19 527 VAL A CA 1
ATOM 4113 C C . VAL A 1 527 ? -10.388 1.081 -45.984 1.00 94.19 527 VAL A C 1
ATOM 4115 O O . VAL A 1 527 ? -11.033 0.821 -46.993 1.00 94.19 527 VAL A O 1
ATOM 4118 N N . MET A 1 528 ? -9.081 0.813 -45.911 1.00 95.31 528 MET A N 1
ATOM 4119 C CA . MET A 1 528 ? -8.340 0.214 -47.034 1.00 95.31 528 MET A CA 1
ATOM 4120 C C . MET A 1 528 ? -8.716 -1.257 -47.282 1.00 95.31 528 MET A C 1
ATOM 4122 O O . MET A 1 528 ? -8.660 -1.716 -48.420 1.00 95.31 528 MET A O 1
ATOM 4126 N N . GLU A 1 529 ? -9.083 -1.993 -46.234 1.00 95.19 529 GLU A N 1
ATOM 4127 C CA . GLU A 1 529 ? -9.515 -3.393 -46.292 1.00 95.19 529 GLU A CA 1
ATOM 4128 C C . GLU A 1 529 ? -10.903 -3.520 -46.934 1.00 95.19 529 GLU A C 1
ATOM 4130 O O . GLU A 1 529 ? -11.043 -4.196 -47.949 1.00 95.19 529 GLU A O 1
ATOM 4135 N N . THR A 1 530 ? -11.892 -2.756 -46.457 1.00 94.56 530 THR A N 1
ATOM 4136 C CA . THR A 1 530 ? -13.238 -2.723 -47.062 1.00 94.56 530 THR A CA 1
ATOM 4137 C C . THR A 1 530 ? -13.227 -2.246 -48.517 1.00 94.56 530 THR A C 1
ATOM 4139 O O . THR A 1 530 ? -13.944 -2.808 -49.343 1.00 94.56 530 THR A O 1
ATOM 4142 N N . LEU A 1 531 ? -12.381 -1.272 -48.877 1.00 94.75 531 LEU A N 1
ATOM 4143 C CA . LEU A 1 531 ? -12.196 -0.870 -50.278 1.00 94.75 531 LEU A CA 1
ATOM 4144 C C . LEU A 1 531 ? -11.519 -1.965 -51.120 1.00 94.75 531 LEU A C 1
ATOM 4146 O O . LEU A 1 531 ? -11.920 -2.178 -52.262 1.00 94.75 531 LEU A O 1
ATOM 4150 N N . ARG A 1 532 ? -10.543 -2.702 -50.570 1.00 95.75 532 ARG A N 1
ATOM 4151 C CA . ARG A 1 532 ? -9.934 -3.862 -51.247 1.00 95.75 532 ARG A CA 1
ATOM 4152 C C . ARG A 1 532 ? -10.952 -4.978 -51.489 1.00 95.75 532 ARG A C 1
ATOM 4154 O O . ARG A 1 532 ? -10.924 -5.567 -52.564 1.00 95.75 532 ARG A O 1
ATOM 4161 N N . ASP A 1 533 ? -11.841 -5.254 -50.541 1.00 94.44 533 ASP A N 1
ATOM 4162 C CA . ASP A 1 533 ? -12.884 -6.272 -50.707 1.00 94.44 533 ASP A CA 1
ATOM 4163 C C . ASP A 1 533 ? -13.947 -5.869 -51.744 1.00 94.44 533 ASP A C 1
ATOM 4165 O O . ASP A 1 533 ? -14.428 -6.700 -52.518 1.00 94.44 533 ASP A O 1
ATOM 4169 N N . VAL A 1 534 ? -14.276 -4.576 -51.835 1.00 95.31 534 VAL A N 1
ATOM 4170 C CA . VAL A 1 534 ? -15.122 -4.060 -52.924 1.00 95.31 534 VAL A CA 1
ATOM 4171 C C . VAL A 1 534 ? -14.406 -4.157 -54.280 1.00 95.31 534 VAL A C 1
ATOM 4173 O O . VAL A 1 534 ? -15.032 -4.570 -55.255 1.00 95.31 534 VAL A O 1
ATOM 4176 N N . ALA A 1 535 ? -13.100 -3.867 -54.349 1.00 93.12 535 ALA A N 1
ATOM 4177 C CA . ALA A 1 535 ? -12.288 -4.042 -55.562 1.00 93.12 535 ALA A CA 1
ATOM 4178 C C . ALA A 1 535 ? -12.194 -5.512 -56.011 1.00 93.12 535 ALA A C 1
ATOM 4180 O O . ALA A 1 535 ? -12.251 -5.815 -57.199 1.00 93.12 535 ALA A O 1
ATOM 4181 N N . ALA A 1 536 ? -12.058 -6.435 -55.055 1.00 90.50 536 ALA A N 1
ATOM 4182 C CA . ALA A 1 536 ? -11.984 -7.873 -55.303 1.00 90.50 536 ALA A CA 1
ATOM 4183 C C . ALA A 1 536 ? -13.349 -8.507 -55.639 1.00 90.50 536 ALA A C 1
ATOM 4185 O O . ALA A 1 536 ? -13.412 -9.696 -55.952 1.00 90.50 536 ALA A O 1
ATOM 4186 N N . GLY A 1 537 ? -14.447 -7.748 -55.535 1.00 91.56 537 GLY A N 1
ATOM 4187 C CA . GLY A 1 537 ? -15.811 -8.251 -55.701 1.00 91.56 537 GLY A CA 1
ATOM 4188 C C . GLY A 1 537 ? -16.277 -9.202 -54.590 1.00 91.56 537 GLY A C 1
ATOM 4189 O O . GLY A 1 537 ? -17.358 -9.782 -54.708 1.00 91.56 537 GLY A O 1
ATOM 4190 N N . THR A 1 538 ? -15.500 -9.365 -53.511 1.00 93.81 538 THR A N 1
ATOM 4191 C CA . THR A 1 538 ? -15.871 -10.168 -52.333 1.00 93.81 538 THR A CA 1
ATOM 4192 C C . THR A 1 538 ? -16.968 -9.479 -51.520 1.00 93.81 538 THR A C 1
ATOM 4194 O O . THR A 1 538 ? -17.818 -10.154 -50.937 1.00 93.81 538 THR A O 1
ATOM 4197 N N . LEU A 1 539 ? -17.010 -8.141 -51.543 1.00 94.25 539 LEU A N 1
ATOM 4198 C CA . LEU A 1 539 ? -18.037 -7.324 -50.903 1.00 94.25 539 LEU A CA 1
ATOM 4199 C C . LEU A 1 539 ? -18.836 -6.512 -51.936 1.00 94.25 539 LEU A C 1
ATOM 4201 O O . LEU A 1 539 ? -18.282 -5.894 -52.843 1.00 94.25 539 LEU A O 1
ATOM 4205 N N . ARG A 1 540 ? -20.167 -6.457 -51.785 1.00 94.50 540 ARG A N 1
ATOM 4206 C CA . ARG A 1 540 ? -21.020 -5.598 -52.626 1.00 94.50 540 ARG A CA 1
ATOM 4207 C C . ARG A 1 540 ? -20.806 -4.124 -52.277 1.00 94.50 540 ARG A C 1
ATOM 4209 O O . ARG A 1 540 ? -20.780 -3.781 -51.098 1.00 94.50 540 ARG A O 1
ATOM 4216 N N . ALA A 1 541 ? -20.787 -3.256 -53.291 1.00 93.38 541 ALA A N 1
ATOM 4217 C CA . ALA A 1 541 ? -20.646 -1.803 -53.139 1.00 93.38 541 ALA A CA 1
ATOM 4218 C C . ALA A 1 541 ? -21.565 -1.210 -52.053 1.00 93.38 541 ALA A C 1
ATOM 4220 O O . ALA A 1 541 ? -21.085 -0.542 -51.147 1.00 93.38 541 ALA A O 1
ATOM 4221 N N . SER A 1 542 ? -22.863 -1.539 -52.062 1.00 93.12 542 SER A N 1
ATOM 4222 C CA . SER A 1 542 ? -23.821 -1.059 -51.052 1.00 93.12 542 SER A CA 1
ATOM 4223 C C . SER A 1 542 ? -23.493 -1.496 -49.619 1.00 93.12 542 SER A C 1
ATOM 4225 O O . SER A 1 542 ? -23.746 -0.751 -48.675 1.00 93.12 542 SER A O 1
ATOM 4227 N N . THR A 1 543 ? -22.906 -2.681 -49.438 1.00 93.06 543 THR A N 1
ATOM 4228 C CA . THR A 1 543 ? -22.408 -3.154 -48.139 1.00 93.06 543 THR A CA 1
ATOM 4229 C C . THR A 1 543 ? -21.130 -2.413 -47.746 1.00 93.06 543 THR A C 1
ATOM 4231 O O . THR A 1 543 ? -20.984 -2.035 -46.587 1.00 93.06 543 THR A O 1
ATOM 4234 N N . GLY A 1 544 ? -20.247 -2.131 -48.710 1.00 94.50 544 GLY A N 1
ATOM 4235 C CA . GLY A 1 544 ? -19.069 -1.283 -48.517 1.00 94.50 544 GLY A CA 1
ATOM 4236 C C . GLY A 1 544 ? -19.441 0.117 -48.035 1.00 94.50 544 GLY A C 1
ATOM 4237 O O . GLY A 1 544 ? -18.878 0.584 -47.049 1.00 94.50 544 GLY A O 1
ATOM 4238 N N . THR A 1 545 ? -20.446 0.751 -48.649 1.00 94.88 545 THR A N 1
ATOM 4239 C CA . THR A 1 545 ? -20.930 2.076 -48.235 1.00 94.88 545 THR A CA 1
ATOM 4240 C C . THR A 1 545 ? -21.376 2.068 -46.771 1.00 94.88 545 THR A C 1
ATOM 4242 O O . THR A 1 545 ? -20.990 2.954 -46.015 1.00 94.88 545 THR A O 1
ATOM 4245 N N . VAL A 1 546 ? -22.134 1.051 -46.342 1.00 93.69 546 VAL A N 1
ATOM 4246 C CA . VAL A 1 546 ? -22.605 0.921 -44.949 1.00 93.69 546 VAL A CA 1
ATOM 4247 C C . VAL A 1 546 ? -21.449 0.674 -43.968 1.00 93.69 546 VAL A C 1
ATOM 4249 O O . VAL A 1 546 ? -21.461 1.224 -42.867 1.00 93.69 546 VAL A O 1
ATOM 4252 N N . LEU A 1 547 ? -20.423 -0.096 -44.349 1.00 93.94 547 LEU A N 1
ATOM 4253 C CA . LEU A 1 547 ? -19.230 -0.289 -43.511 1.00 93.94 547 LEU A CA 1
ATOM 4254 C C . LEU A 1 547 ? -18.379 0.989 -43.406 1.00 93.94 547 LEU A C 1
ATOM 4256 O O . LEU A 1 547 ? -17.929 1.339 -42.320 1.00 93.94 547 LEU A O 1
ATOM 4260 N N . LEU A 1 548 ? -18.198 1.740 -44.493 1.00 93.88 548 LEU A N 1
ATOM 4261 C CA . LEU A 1 548 ? -17.493 3.027 -44.447 1.00 93.88 548 LEU A CA 1
ATOM 4262 C C . LEU A 1 548 ? -18.276 4.080 -43.638 1.00 93.88 548 LEU A C 1
ATOM 4264 O O . LEU A 1 548 ? -17.677 4.840 -42.874 1.00 93.88 548 LEU A O 1
ATOM 4268 N N . GLN A 1 549 ? -19.611 4.079 -43.724 1.00 94.50 549 GLN A N 1
ATOM 4269 C CA . GLN A 1 549 ? -20.478 4.890 -42.861 1.00 94.50 549 GLN A CA 1
ATOM 4270 C C . GLN A 1 549 ? -20.336 4.515 -41.378 1.00 94.50 549 GLN A C 1
ATOM 4272 O O . GLN A 1 549 ? -20.234 5.407 -40.537 1.00 94.50 549 GLN A O 1
ATOM 4277 N N . SER A 1 550 ? -20.263 3.222 -41.031 1.00 91.94 550 SER A N 1
ATOM 4278 C CA . SER A 1 550 ? -20.067 2.794 -39.633 1.00 91.94 550 SER A CA 1
ATOM 4279 C C . SER A 1 550 ? -18.679 3.151 -39.081 1.00 91.94 550 SER A C 1
ATOM 4281 O O . SER A 1 550 ? -18.529 3.364 -37.879 1.00 91.94 550 SER A O 1
ATOM 4283 N N . LEU A 1 551 ? -17.683 3.325 -39.959 1.00 90.38 551 LEU A N 1
ATOM 4284 C CA . LEU A 1 551 ? -16.372 3.904 -39.638 1.00 90.38 551 LEU A CA 1
ATOM 4285 C C . LEU A 1 551 ? -16.381 5.445 -39.538 1.00 90.38 551 LEU A C 1
ATOM 4287 O O . LEU A 1 551 ? -15.327 6.033 -39.281 1.00 90.38 551 LEU A O 1
ATOM 4291 N N . GLY A 1 552 ? -17.541 6.092 -39.696 1.00 87.19 552 GLY A N 1
ATOM 4292 C CA . GLY A 1 552 ? -17.765 7.526 -39.496 1.00 87.19 552 GLY A CA 1
ATOM 4293 C C . GLY A 1 552 ? -17.692 8.395 -40.756 1.00 87.19 552 GLY A C 1
ATOM 4294 O O . GLY A 1 552 ? -17.602 9.613 -40.623 1.00 87.19 552 GLY A O 1
ATOM 4295 N N . MET A 1 553 ? -17.698 7.809 -41.959 1.00 92.94 553 MET A N 1
ATOM 4296 C CA . MET A 1 553 ? -17.726 8.575 -43.213 1.00 92.94 553 MET A CA 1
ATOM 4297 C C . MET A 1 553 ? -19.139 9.035 -43.587 1.00 92.94 553 MET A C 1
ATOM 4299 O O . MET A 1 553 ? -20.123 8.342 -43.323 1.00 92.94 553 MET A O 1
ATOM 4303 N N . SER A 1 554 ? -19.249 10.173 -44.278 1.00 93.94 554 SER A N 1
ATOM 4304 C CA . SER A 1 554 ? -20.508 10.564 -44.921 1.00 93.94 554 SER A CA 1
ATOM 4305 C C . SER A 1 554 ? -20.890 9.583 -46.041 1.00 93.94 554 SER A C 1
ATOM 4307 O O . SER A 1 554 ? -20.038 8.924 -46.644 1.00 93.94 554 SER A O 1
ATOM 4309 N N . ALA A 1 555 ? -22.187 9.498 -46.355 1.00 90.00 555 ALA A N 1
ATOM 4310 C CA . ALA A 1 555 ? -22.679 8.629 -47.424 1.00 90.00 555 ALA A CA 1
ATOM 4311 C C . ALA A 1 555 ? -22.098 8.988 -48.803 1.00 90.00 555 ALA A C 1
ATOM 4313 O O . ALA A 1 555 ? -21.836 8.101 -49.612 1.00 90.00 555 ALA A O 1
ATOM 4314 N N . GLU A 1 556 ? -21.874 10.278 -49.055 1.00 89.00 556 GLU A N 1
ATOM 4315 C CA . GLU A 1 556 ? -21.324 10.790 -50.311 1.00 89.00 556 GLU A CA 1
ATOM 4316 C C . GLU A 1 556 ? -19.835 10.448 -50.454 1.00 89.00 556 GLU A C 1
ATOM 4318 O O . GLU A 1 556 ? -19.423 9.962 -51.504 1.00 89.00 556 GLU A O 1
ATOM 4323 N N . GLU A 1 557 ? -19.037 10.600 -49.390 1.00 89.06 557 GLU A N 1
ATOM 4324 C CA . GLU A 1 557 ? -17.614 10.234 -49.410 1.00 89.06 557 GLU A CA 1
ATOM 4325 C C . GLU A 1 557 ? -17.408 8.716 -49.507 1.00 89.06 557 GLU A C 1
ATOM 4327 O O . GLU A 1 557 ? -16.543 8.258 -50.254 1.00 89.06 557 GLU A O 1
ATOM 4332 N N . ALA A 1 558 ? -18.219 7.927 -48.793 1.00 93.06 558 ALA A N 1
ATOM 4333 C CA . ALA A 1 558 ? -18.182 6.468 -48.865 1.00 93.06 558 ALA A CA 1
ATOM 4334 C C . ALA A 1 558 ? -18.497 5.959 -50.284 1.00 93.06 558 ALA A C 1
ATOM 4336 O O . ALA A 1 558 ? -17.778 5.109 -50.812 1.00 93.06 558 ALA A O 1
ATOM 4337 N N . ASN A 1 559 ? -19.527 6.521 -50.928 1.00 93.56 559 ASN A N 1
ATOM 4338 C CA . ASN A 1 559 ? -19.854 6.214 -52.321 1.00 93.56 559 ASN A CA 1
ATOM 4339 C C . ASN A 1 559 ? -18.772 6.709 -53.295 1.00 93.56 559 ASN A C 1
ATOM 4341 O O . ASN A 1 559 ? -18.455 5.995 -54.241 1.00 93.56 559 ASN A O 1
ATOM 4345 N N . GLY A 1 560 ? -18.175 7.883 -53.061 1.00 92.69 560 GLY A N 1
ATOM 4346 C CA . GLY A 1 560 ? -17.107 8.433 -53.901 1.00 92.69 560 GLY A CA 1
ATOM 4347 C C . GLY A 1 560 ? -15.838 7.574 -53.915 1.00 92.69 560 GLY A C 1
ATOM 4348 O O . GLY A 1 560 ? -15.305 7.288 -54.986 1.00 92.69 560 GLY A O 1
ATOM 4349 N N . LEU A 1 561 ? -15.385 7.094 -52.749 1.00 92.31 561 LEU A N 1
ATOM 4350 C CA . LEU A 1 561 ? -14.241 6.176 -52.679 1.00 92.31 561 LEU A CA 1
ATOM 4351 C C . LEU A 1 561 ? -14.542 4.843 -53.376 1.00 92.31 561 LEU A C 1
ATOM 4353 O O . LEU A 1 561 ? -13.721 4.356 -54.152 1.00 92.31 561 LEU A O 1
ATOM 4357 N N . ILE A 1 562 ? -15.733 4.282 -53.157 1.00 94.50 562 ILE A N 1
ATOM 4358 C CA . ILE A 1 562 ? -16.158 3.041 -53.816 1.00 94.50 562 ILE A CA 1
ATOM 4359 C C . ILE A 1 562 ? -16.240 3.213 -55.336 1.00 94.50 562 ILE A C 1
ATOM 4361 O O . ILE A 1 562 ? -15.749 2.348 -56.056 1.00 94.50 562 ILE A O 1
ATOM 4365 N N . ALA A 1 563 ? -16.770 4.338 -55.826 1.00 91.31 563 ALA A N 1
ATOM 4366 C CA . ALA A 1 563 ? -16.806 4.649 -57.251 1.00 91.31 563 ALA A CA 1
ATOM 4367 C C . ALA A 1 563 ? -15.394 4.692 -57.856 1.00 91.31 563 ALA A C 1
ATOM 4369 O O . ALA A 1 563 ? -15.146 3.976 -58.819 1.00 91.31 563 ALA A O 1
ATOM 4370 N N . SER A 1 564 ? -14.440 5.414 -57.247 1.00 90.31 564 SER A N 1
ATOM 4371 C CA . SER A 1 564 ? -13.058 5.472 -57.766 1.00 90.31 564 SER A CA 1
ATOM 4372 C C . SER A 1 564 ? -12.386 4.095 -57.861 1.00 90.31 564 SER A C 1
ATOM 4374 O O . SER A 1 564 ? -11.721 3.790 -58.846 1.00 90.31 564 SER A O 1
ATOM 4376 N N . VAL A 1 565 ? -12.630 3.219 -56.883 1.00 89.12 565 VAL A N 1
ATOM 4377 C CA . VAL A 1 565 ? -12.080 1.856 -56.855 1.00 89.12 565 VAL A CA 1
ATOM 4378 C C . VAL A 1 565 ? -12.760 0.938 -57.885 1.00 89.12 565 VAL A C 1
ATOM 4380 O O . VAL A 1 565 ? -12.138 0.008 -58.406 1.00 89.12 565 VAL A O 1
ATOM 4383 N N . GLN A 1 566 ? -14.027 1.200 -58.217 1.00 86.50 566 GLN A N 1
ATOM 4384 C CA . GLN A 1 566 ? -14.748 0.501 -59.284 1.00 86.50 566 GLN A CA 1
ATOM 4385 C C . GLN A 1 566 ? -14.393 1.023 -60.685 1.00 86.50 566 GLN A C 1
ATOM 4387 O O . GLN A 1 566 ? -14.373 0.237 -61.627 1.00 86.50 566 GLN A O 1
ATOM 4392 N N . GLU A 1 567 ? -14.049 2.303 -60.831 1.00 82.38 567 GLU A N 1
ATOM 4393 C CA . GLU A 1 567 ? -13.540 2.876 -62.084 1.00 82.38 567 GLU A CA 1
ATOM 4394 C C . GLU A 1 567 ? -12.132 2.349 -62.410 1.00 82.38 567 GLU A C 1
ATOM 4396 O O . GLU A 1 567 ? -11.911 1.867 -63.524 1.00 82.38 567 GLU A O 1
ATOM 4401 N N . ASP A 1 568 ? -11.219 2.310 -61.429 1.00 71.38 568 ASP A N 1
ATOM 4402 C CA . ASP A 1 568 ? -9.878 1.719 -61.586 1.00 71.38 568 ASP A CA 1
ATOM 4403 C C . ASP A 1 568 ? -9.939 0.236 -62.010 1.00 71.38 568 ASP A C 1
ATOM 4405 O O . ASP A 1 568 ? -9.150 -0.216 -62.844 1.00 71.38 568 ASP A O 1
ATOM 4409 N N . SER A 1 569 ? -10.901 -0.531 -61.482 1.00 65.50 569 SER A N 1
ATOM 4410 C CA . SER A 1 569 ? -11.078 -1.957 -61.808 1.00 65.50 569 SER A CA 1
ATOM 4411 C C . SER A 1 569 ? -11.909 -2.228 -63.074 1.00 65.50 569 SER A C 1
ATOM 4413 O O . SER A 1 569 ? -11.952 -3.368 -63.541 1.00 65.50 569 SER A O 1
ATOM 4415 N N . ALA A 1 570 ? -12.512 -1.203 -63.688 1.00 53.97 570 ALA A N 1
ATOM 4416 C CA . ALA A 1 570 ? -13.307 -1.329 -64.913 1.00 53.97 570 ALA A CA 1
ATOM 4417 C C . ALA A 1 570 ? -12.486 -1.260 -66.219 1.00 53.97 570 ALA A C 1
ATOM 4419 O O . ALA A 1 570 ? -13.065 -1.365 -67.303 1.00 53.97 570 ALA A O 1
ATOM 4420 N N . THR A 1 571 ? -11.157 -1.098 -66.154 1.00 46.72 571 THR A N 1
ATOM 4421 C CA . THR A 1 571 ? -10.288 -1.008 -67.345 1.00 46.72 571 THR A CA 1
ATOM 4422 C C . THR A 1 571 ? -9.533 -2.322 -67.629 1.00 46.72 571 THR A C 1
ATOM 4424 O O . THR A 1 571 ? -8.517 -2.608 -66.995 1.00 46.72 571 THR A O 1
ATOM 4427 N N . PRO A 1 572 ? -9.972 -3.150 -68.603 1.00 43.66 572 PRO A N 1
ATOM 4428 C CA . PRO A 1 572 ? -9.271 -4.381 -68.963 1.00 43.66 572 PRO A CA 1
ATOM 4429 C C . PRO A 1 572 ? -8.040 -4.073 -69.830 1.00 43.66 572 PRO A C 1
ATOM 4431 O O . PRO A 1 572 ? -8.090 -4.135 -71.061 1.00 43.66 572 PRO A O 1
ATOM 4434 N N . SER A 1 573 ? -6.919 -3.733 -69.193 1.00 38.53 573 SER A N 1
ATOM 4435 C CA . SER A 1 573 ? -5.628 -3.610 -69.871 1.00 38.53 573 SER A CA 1
ATOM 4436 C C . SER A 1 573 ? -5.013 -4.991 -70.145 1.00 38.53 573 SER A C 1
ATOM 4438 O O . SER A 1 573 ? -4.917 -5.857 -69.276 1.00 38.53 573 SER A O 1
ATOM 4440 N N . THR A 1 574 ? -4.614 -5.210 -71.400 1.00 35.41 574 THR A N 1
ATOM 4441 C CA . THR A 1 574 ? -3.924 -6.433 -71.844 1.00 35.41 574 THR A CA 1
ATOM 4442 C C . THR A 1 574 ? -2.557 -6.531 -71.147 1.00 35.41 574 THR A C 1
ATOM 4444 O O . THR A 1 574 ? -1.881 -5.505 -71.052 1.00 35.41 574 THR A O 1
ATOM 4447 N N . PRO A 1 575 ? -2.106 -7.711 -70.673 1.00 38.69 575 PRO A N 1
ATOM 4448 C CA . PRO A 1 575 ? -0.846 -7.826 -69.938 1.00 38.69 575 PRO A CA 1
ATOM 4449 C C . PRO A 1 575 ? 0.373 -7.654 -70.859 1.00 38.69 575 PRO A C 1
ATOM 4451 O O . PRO A 1 575 ? 0.842 -8.609 -71.478 1.00 38.69 575 PRO A O 1
ATOM 4454 N N . GLU A 1 576 ? 0.901 -6.433 -70.926 1.00 29.14 576 GLU A N 1
ATOM 4455 C CA . GLU A 1 576 ? 2.185 -6.128 -71.561 1.00 29.14 576 GLU A CA 1
ATOM 4456 C C . GLU A 1 576 ? 3.346 -6.248 -70.551 1.00 29.14 576 GLU A C 1
ATOM 4458 O O . GLU A 1 576 ? 3.171 -6.097 -69.339 1.00 29.14 576 GLU A O 1
ATOM 4463 N N . VAL A 1 577 ? 4.537 -6.610 -71.036 1.00 36.09 577 VAL A N 1
ATOM 4464 C CA . VAL A 1 577 ? 5.665 -7.037 -70.188 1.00 36.09 577 VAL A CA 1
ATOM 4465 C C . VAL A 1 577 ? 6.332 -5.848 -69.483 1.00 36.09 577 VAL A C 1
ATOM 4467 O O . VAL A 1 577 ? 6.512 -4.775 -70.050 1.00 36.09 577 VAL A O 1
ATOM 4470 N N . ALA A 1 578 ? 6.716 -6.047 -68.221 1.00 42.81 578 ALA A N 1
ATOM 4471 C CA . ALA A 1 578 ? 7.108 -4.974 -67.314 1.00 42.81 578 ALA A CA 1
ATOM 4472 C C . ALA A 1 578 ? 8.454 -4.289 -67.641 1.00 42.81 578 ALA A C 1
ATOM 4474 O O . ALA A 1 578 ? 9.517 -4.869 -67.423 1.00 42.81 578 ALA A O 1
ATOM 4475 N N . THR A 1 579 ? 8.404 -2.994 -67.978 1.00 40.16 579 THR A N 1
ATOM 4476 C CA . THR A 1 579 ? 9.495 -2.021 -67.750 1.00 40.16 579 THR A CA 1
ATOM 4477 C C . THR A 1 579 ? 8.933 -0.619 -67.478 1.00 40.16 579 THR A C 1
ATOM 4479 O O . THR A 1 579 ? 8.592 0.096 -68.416 1.00 40.16 579 THR A O 1
ATOM 4482 N N . ALA A 1 580 ? 8.859 -0.191 -66.210 1.00 31.45 580 ALA A N 1
ATOM 4483 C CA . ALA A 1 580 ? 8.435 1.171 -65.853 1.00 31.45 580 ALA A CA 1
ATOM 4484 C C . ALA A 1 580 ? 9.034 1.659 -64.517 1.00 31.45 580 ALA A C 1
ATOM 4486 O O . ALA A 1 580 ? 8.414 1.559 -63.461 1.00 31.45 580 ALA A O 1
ATOM 4487 N N . ALA A 1 581 ? 10.240 2.230 -64.566 1.00 42.72 581 ALA A N 1
ATOM 4488 C CA . ALA A 1 581 ? 10.819 3.000 -63.462 1.00 42.72 581 ALA A CA 1
ATOM 4489 C C . ALA A 1 581 ? 11.641 4.174 -64.020 1.00 42.72 581 ALA A C 1
ATOM 4491 O O . ALA A 1 581 ? 12.810 4.003 -64.362 1.00 42.72 581 ALA A O 1
ATOM 4492 N N . PRO A 1 582 ? 11.011 5.353 -64.193 1.00 44.22 582 PRO A N 1
ATOM 4493 C CA . PRO A 1 582 ? 11.642 6.544 -63.610 1.00 44.22 582 PRO A CA 1
ATOM 4494 C C . PRO A 1 582 ? 10.676 7.586 -63.001 1.00 44.22 582 PRO A C 1
ATOM 4496 O O . PRO A 1 582 ? 11.133 8.491 -62.318 1.00 44.22 582 PRO A O 1
ATOM 4499 N N . GLN A 1 583 ? 9.355 7.500 -63.206 1.00 43.03 583 GLN A N 1
ATOM 4500 C CA . GLN A 1 583 ? 8.444 8.637 -62.950 1.00 43.03 583 GLN A CA 1
ATOM 4501 C C . GLN A 1 583 ? 8.123 8.933 -61.468 1.00 43.03 583 GLN A C 1
ATOM 4503 O O . GLN A 1 583 ? 7.618 10.010 -61.151 1.00 43.03 583 GLN A O 1
ATOM 4508 N N . ALA A 1 584 ? 8.431 8.023 -60.538 1.00 40.56 584 ALA A N 1
ATOM 4509 C CA . ALA A 1 584 ? 8.140 8.223 -59.113 1.00 40.56 584 ALA A CA 1
ATOM 4510 C C . ALA A 1 584 ? 9.065 9.255 -58.427 1.00 40.56 584 ALA A C 1
ATOM 4512 O O . ALA A 1 584 ? 8.688 9.845 -57.413 1.00 40.56 584 ALA A O 1
ATOM 4513 N N . SER A 1 585 ? 10.270 9.492 -58.960 1.00 46.78 585 SER A N 1
ATOM 4514 C CA . SER A 1 585 ? 11.265 10.382 -58.343 1.00 46.78 585 SER A CA 1
ATOM 4515 C C . SER A 1 585 ? 10.990 11.870 -58.592 1.00 46.78 585 SER A C 1
ATOM 4517 O O . SER A 1 585 ? 11.163 12.669 -57.673 1.00 46.78 585 SER A O 1
ATOM 4519 N N . GLU A 1 586 ? 10.500 12.262 -59.774 1.00 41.78 586 GLU A N 1
ATOM 4520 C CA . GLU A 1 586 ? 10.169 13.669 -60.077 1.00 41.78 586 GLU A CA 1
ATOM 4521 C C . GLU A 1 586 ? 8.994 14.197 -59.239 1.00 41.78 586 GLU A C 1
ATOM 4523 O O . GLU A 1 586 ? 9.020 15.338 -58.762 1.00 41.78 586 GLU A O 1
ATOM 4528 N N . GLN A 1 587 ? 7.978 13.363 -59.000 1.00 46.81 587 GLN A N 1
ATOM 4529 C CA . GLN A 1 587 ? 6.836 13.734 -58.157 1.00 46.81 587 GLN A CA 1
ATOM 4530 C C . GLN A 1 587 ? 7.241 13.869 -56.680 1.00 46.81 587 GLN A C 1
ATOM 4532 O O . GLN A 1 587 ? 6.799 14.795 -56.000 1.00 46.81 587 GLN A O 1
ATOM 4537 N N . ALA A 1 588 ? 8.147 13.012 -56.194 1.00 43.16 588 ALA A N 1
ATOM 4538 C CA . ALA A 1 588 ? 8.728 13.156 -54.861 1.00 43.16 588 ALA A CA 1
ATOM 4539 C C . ALA A 1 588 ? 9.581 14.435 -54.745 1.00 43.16 588 ALA A C 1
ATOM 4541 O O . ALA A 1 588 ? 9.411 15.206 -53.798 1.00 43.16 588 ALA A O 1
ATOM 4542 N N . ALA A 1 589 ? 10.453 14.704 -55.723 1.00 44.56 589 ALA A N 1
ATOM 4543 C CA . ALA A 1 589 ? 11.320 15.883 -55.728 1.00 44.56 589 ALA A CA 1
ATOM 4544 C C . ALA A 1 589 ? 10.513 17.193 -55.687 1.00 44.56 589 ALA A C 1
ATOM 4546 O O . ALA A 1 589 ? 10.737 18.032 -54.811 1.00 44.56 589 ALA A O 1
ATOM 4547 N N . THR A 1 590 ? 9.523 17.337 -56.575 1.00 49.91 590 THR A N 1
ATOM 4548 C CA . THR A 1 590 ? 8.671 18.539 -56.661 1.00 49.91 590 THR A CA 1
ATOM 4549 C C . THR A 1 590 ? 7.765 18.745 -55.443 1.00 49.91 590 THR A C 1
ATOM 4551 O O . THR A 1 590 ? 7.419 19.888 -55.126 1.00 49.91 590 THR A O 1
ATOM 4554 N N . PHE A 1 591 ? 7.415 17.679 -54.712 1.00 48.16 591 PHE A N 1
ATOM 4555 C CA . PHE A 1 591 ? 6.713 17.785 -53.430 1.00 48.16 591 PHE A CA 1
ATOM 4556 C C . PHE A 1 591 ? 7.601 18.423 -52.348 1.00 48.16 591 PHE A C 1
ATOM 4558 O O . PHE A 1 591 ? 7.178 19.371 -51.680 1.00 48.16 591 PHE A O 1
ATOM 4565 N N . PHE A 1 592 ? 8.854 17.974 -52.212 1.00 42.00 592 PHE A N 1
ATOM 4566 C CA . PHE A 1 592 ? 9.785 18.536 -51.226 1.00 42.00 592 PHE A CA 1
ATOM 4567 C C . PHE A 1 592 ? 10.217 19.975 -51.548 1.00 42.00 592 PHE A C 1
ATOM 4569 O O . PHE A 1 592 ? 10.355 20.773 -50.620 1.00 42.00 592 PHE A O 1
ATOM 4576 N N . THR A 1 593 ? 10.347 20.361 -52.827 1.00 45.06 593 THR A N 1
ATOM 4577 C CA . THR A 1 593 ? 10.675 21.758 -53.186 1.00 45.06 593 THR A CA 1
ATOM 4578 C C . THR A 1 593 ? 9.605 22.739 -52.700 1.00 45.06 593 THR A C 1
ATOM 4580 O O . THR A 1 593 ? 9.931 23.794 -52.159 1.00 45.06 593 THR A O 1
ATOM 4583 N N . LYS A 1 594 ? 8.320 22.379 -52.837 1.00 44.53 594 LYS A N 1
ATOM 4584 C CA . LYS A 1 594 ? 7.196 23.213 -52.375 1.00 44.53 594 LYS A CA 1
ATOM 4585 C C . LYS A 1 594 ? 7.126 23.312 -50.850 1.00 44.53 594 LYS A C 1
ATOM 4587 O O . LYS A 1 594 ? 6.772 24.367 -50.333 1.00 44.53 594 LYS A O 1
ATOM 4592 N N . LEU A 1 595 ? 7.503 22.252 -50.129 1.00 36.94 595 LEU A N 1
ATOM 4593 C CA . LEU A 1 595 ? 7.482 22.222 -48.661 1.00 36.94 595 LEU A CA 1
ATOM 4594 C C . LEU A 1 595 ? 8.506 23.180 -48.017 1.00 36.94 595 LEU A C 1
ATOM 4596 O O . LEU A 1 595 ? 8.300 23.644 -46.897 1.00 36.94 595 LEU A O 1
ATOM 4600 N N . LEU A 1 596 ? 9.606 23.478 -48.718 1.00 39.91 596 LEU A N 1
ATOM 4601 C CA . LEU A 1 596 ? 10.668 24.376 -48.246 1.00 39.91 596 LEU A CA 1
ATOM 4602 C C . LEU A 1 596 ? 10.366 25.865 -48.489 1.00 39.91 596 LEU A C 1
ATOM 4604 O O . LEU A 1 596 ? 10.922 26.717 -47.802 1.00 39.91 596 LEU A O 1
ATOM 4608 N N . GLN A 1 597 ? 9.469 26.194 -49.423 1.00 43.56 597 GLN A N 1
ATOM 4609 C CA . GLN A 1 597 ? 9.149 27.581 -49.790 1.00 43.56 597 GLN A CA 1
ATOM 4610 C C . GLN A 1 597 ? 8.099 28.247 -48.876 1.00 43.56 597 GLN A C 1
ATOM 4612 O O . GLN A 1 597 ? 7.873 29.450 -48.981 1.00 43.56 597 GLN A O 1
ATOM 4617 N N . SER A 1 598 ? 7.455 27.502 -47.968 1.00 37.81 598 SER A N 1
ATOM 4618 C CA . SER A 1 598 ? 6.287 27.968 -47.201 1.00 37.81 598 SER A CA 1
ATOM 4619 C C . SER A 1 598 ? 6.562 28.237 -45.709 1.00 37.81 598 SER A C 1
ATOM 4621 O O . SER A 1 598 ? 5.794 27.798 -44.847 1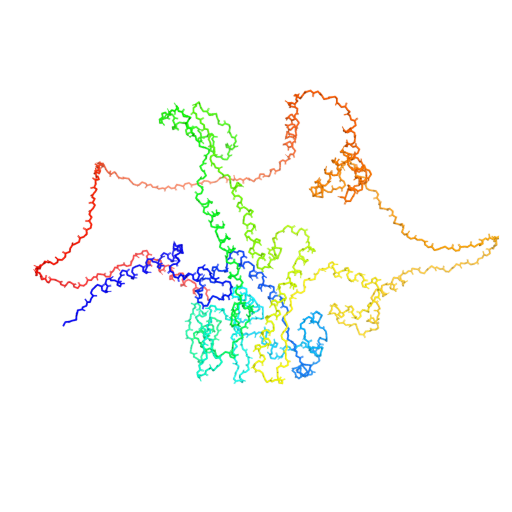.00 37.81 598 SER A O 1
ATOM 4623 N N . ARG A 1 599 ? 7.649 28.946 -45.373 1.00 34.97 599 ARG A N 1
ATOM 4624 C CA . ARG A 1 599 ? 7.919 29.436 -44.003 1.00 34.97 599 ARG A CA 1
ATOM 4625 C C . ARG A 1 599 ? 8.386 30.901 -43.993 1.00 34.97 599 ARG A C 1
ATOM 4627 O O . ARG A 1 599 ? 9.518 31.156 -44.395 1.00 34.97 599 ARG A O 1
ATOM 4634 N N . PRO A 1 600 ? 7.584 31.858 -43.488 1.00 34.25 600 PRO A N 1
ATOM 4635 C CA . PRO A 1 600 ? 8.082 33.192 -43.169 1.00 34.25 600 PRO A CA 1
ATOM 4636 C C . PRO A 1 600 ? 8.947 33.143 -41.900 1.00 34.25 600 PRO A C 1
ATOM 4638 O O . PRO A 1 600 ? 8.568 32.529 -40.901 1.00 34.25 600 PRO A O 1
ATOM 4641 N N . ILE A 1 601 ? 10.104 33.805 -41.931 1.00 33.69 601 ILE A N 1
ATOM 4642 C CA . ILE A 1 601 ? 11.002 33.937 -40.777 1.00 33.69 601 ILE A CA 1
ATOM 4643 C C . ILE A 1 601 ? 10.695 35.261 -40.070 1.00 33.69 601 ILE A C 1
ATOM 4645 O O . ILE A 1 601 ? 10.868 36.329 -40.651 1.00 33.69 601 ILE A O 1
ATOM 4649 N N . HIS A 1 602 ? 10.280 35.197 -38.802 1.00 30.56 602 HIS A N 1
ATOM 4650 C CA . HIS A 1 602 ? 10.237 36.358 -37.911 1.00 30.56 602 HIS A CA 1
ATOM 4651 C C . HIS A 1 602 ? 11.445 36.343 -36.971 1.00 30.56 602 HIS A C 1
ATOM 4653 O O . HIS A 1 602 ? 11.381 35.823 -35.859 1.00 30.56 602 HIS A O 1
ATOM 4659 N N . THR A 1 603 ? 12.548 36.942 -37.412 1.00 31.67 603 THR A N 1
ATOM 4660 C CA . THR A 1 603 ? 13.668 37.310 -36.543 1.00 31.67 603 THR A CA 1
ATOM 4661 C C . THR A 1 603 ? 13.406 38.680 -35.918 1.00 31.67 603 THR A C 1
ATOM 4663 O O . THR A 1 603 ? 13.246 39.677 -36.620 1.00 31.67 603 THR A O 1
ATOM 4666 N N . LYS A 1 604 ? 13.387 38.748 -34.583 1.00 29.97 604 LYS A N 1
ATOM 4667 C CA . LYS A 1 604 ? 13.690 39.989 -33.860 1.00 29.97 604 LYS A CA 1
ATOM 4668 C C . LYS A 1 604 ? 15.168 39.957 -33.496 1.00 29.97 604 LYS A C 1
ATOM 4670 O O . LYS A 1 604 ? 15.613 38.982 -32.899 1.00 29.97 604 LYS A O 1
ATOM 4675 N N . ALA A 1 605 ? 15.897 41.007 -33.853 1.00 31.66 605 ALA A N 1
ATOM 4676 C CA . ALA A 1 605 ? 17.236 41.227 -33.330 1.00 31.66 605 ALA A CA 1
ATOM 4677 C C . ALA A 1 605 ? 17.162 41.704 -31.869 1.00 31.66 605 ALA A C 1
ATOM 4679 O O . ALA A 1 605 ? 16.203 42.371 -31.474 1.00 31.66 605 ALA A O 1
ATOM 4680 N N . VAL A 1 606 ? 18.197 41.372 -31.105 1.00 32.75 606 VAL A N 1
ATOM 4681 C CA . VAL A 1 606 ? 18.615 42.068 -29.886 1.00 32.75 606 VAL A CA 1
ATOM 4682 C C . VAL A 1 606 ? 20.111 42.313 -30.061 1.00 32.75 606 VAL A C 1
ATOM 4684 O O . VAL A 1 606 ? 20.815 41.447 -30.577 1.00 32.75 606 VAL A O 1
ATOM 4687 N N . GLU A 1 607 ? 20.560 43.514 -29.724 1.00 30.47 607 GLU A N 1
ATOM 4688 C CA . GLU A 1 607 ? 21.932 43.975 -29.938 1.00 30.47 607 GLU A CA 1
ATOM 4689 C C . GLU A 1 607 ? 22.804 43.647 -28.714 1.00 30.47 607 GLU A C 1
ATOM 4691 O O . GLU A 1 607 ? 22.342 43.757 -27.578 1.00 30.47 607 GLU A O 1
ATOM 4696 N N . GLU A 1 608 ? 24.068 43.278 -28.937 1.00 29.97 608 GLU A N 1
ATOM 4697 C CA . GLU A 1 608 ? 25.098 43.208 -27.892 1.00 29.97 608 GLU A CA 1
ATOM 4698 C C . GLU A 1 608 ? 26.186 44.253 -28.190 1.00 29.97 608 GLU A C 1
ATOM 4700 O O . GLU A 1 608 ? 26.813 44.220 -29.250 1.00 29.97 608 GLU A O 1
ATOM 4705 N N . GLU A 1 609 ? 26.413 45.186 -27.259 1.00 29.75 609 GLU A N 1
ATOM 4706 C CA . GLU A 1 609 ? 27.520 46.150 -27.329 1.00 29.75 609 GLU A CA 1
ATOM 4707 C C . GLU A 1 609 ? 28.782 45.610 -26.620 1.00 29.75 609 GLU A C 1
ATOM 4709 O O . GLU A 1 609 ? 28.676 45.061 -25.520 1.00 29.75 609 GLU A O 1
ATOM 4714 N N . PRO A 1 610 ? 29.992 45.798 -27.186 1.00 46.09 610 PRO A N 1
ATOM 4715 C CA . PRO A 1 610 ? 31.247 45.392 -26.556 1.00 46.09 610 PRO A CA 1
ATOM 4716 C C . PRO A 1 610 ? 31.951 46.544 -25.810 1.00 46.09 610 PRO A C 1
ATOM 4718 O O . PRO A 1 610 ? 32.098 47.644 -26.343 1.00 46.09 610 PRO A O 1
ATOM 4721 N N . VAL A 1 611 ? 32.506 46.268 -24.622 1.00 32.09 611 VAL A N 1
ATOM 4722 C CA . VAL A 1 611 ? 33.420 47.175 -23.888 1.00 32.09 611 VAL A CA 1
ATOM 4723 C C . VAL A 1 611 ? 34.626 46.373 -23.338 1.00 32.09 611 VAL A C 1
ATOM 4725 O O . VAL A 1 611 ? 34.416 45.256 -22.863 1.00 32.09 611 VAL A O 1
ATOM 4728 N N . PRO A 1 612 ? 35.884 46.872 -23.417 1.00 39.25 612 PRO A N 1
ATOM 4729 C CA . PRO A 1 612 ? 37.100 46.078 -23.165 1.00 39.25 612 PRO A CA 1
ATOM 4730 C C . PRO A 1 612 ? 37.857 46.457 -21.870 1.00 39.25 612 PRO A C 1
ATOM 4732 O O . PRO A 1 612 ? 37.526 47.447 -21.222 1.00 39.25 612 PRO A O 1
ATOM 4735 N N . GLY A 1 613 ? 38.959 45.752 -21.561 1.00 30.05 613 GLY A N 1
ATOM 4736 C CA . GLY A 1 613 ? 40.006 46.278 -20.664 1.00 30.05 613 GLY A CA 1
ATOM 4737 C C . GLY A 1 613 ? 41.023 45.263 -20.113 1.00 30.05 613 GLY A C 1
ATOM 4738 O O . GLY A 1 613 ? 40.636 44.353 -19.399 1.00 30.05 613 GLY A O 1
ATOM 4739 N N . GLU A 1 614 ? 42.303 45.467 -20.459 1.00 30.22 614 GLU A N 1
ATOM 4740 C CA . GLU A 1 614 ? 43.546 45.325 -19.650 1.00 30.22 614 GLU A CA 1
ATOM 4741 C C . GLU A 1 614 ? 43.702 44.132 -18.657 1.00 30.22 614 GLU A C 1
ATOM 4743 O O . GLU A 1 614 ? 42.883 43.904 -17.781 1.00 30.22 614 GLU A O 1
ATOM 4748 N N . SER A 1 615 ? 44.717 43.255 -18.765 1.00 32.00 615 SER A N 1
ATOM 4749 C CA . SER A 1 615 ? 46.175 43.451 -18.525 1.00 32.00 615 SER A CA 1
ATOM 4750 C C . SER A 1 615 ? 46.531 43.745 -17.046 1.00 32.00 615 SER A C 1
ATOM 4752 O O . SER A 1 615 ? 45.766 44.405 -16.363 1.00 32.00 615 SER A O 1
ATOM 4754 N N . GLN A 1 616 ? 47.659 43.326 -16.454 1.00 28.86 616 GLN A N 1
ATOM 4755 C CA . GLN A 1 616 ? 48.871 42.635 -16.932 1.00 28.86 616 GLN A CA 1
ATOM 4756 C C . GLN A 1 616 ? 49.658 42.124 -15.693 1.00 28.86 616 GLN A C 1
ATOM 4758 O O . GLN A 1 616 ? 49.581 42.780 -14.659 1.00 28.86 616 GLN A O 1
ATOM 4763 N N . LEU A 1 617 ? 50.458 41.045 -15.775 1.00 30.05 617 LEU A N 1
ATOM 4764 C CA . LEU A 1 617 ? 51.708 40.864 -14.991 1.00 30.05 617 LEU A CA 1
ATOM 4765 C C . LEU A 1 617 ? 52.500 39.621 -15.446 1.00 30.05 617 LEU A C 1
ATOM 4767 O O . LEU A 1 617 ? 52.001 38.829 -16.244 1.00 30.05 617 LEU A O 1
ATOM 4771 N N . ALA A 1 618 ? 53.766 39.504 -15.027 1.00 28.28 618 ALA A N 1
ATOM 4772 C CA . ALA A 1 618 ? 54.801 38.864 -15.843 1.00 28.28 618 ALA A CA 1
ATOM 4773 C C . ALA A 1 618 ? 55.816 37.976 -15.088 1.00 28.28 618 ALA A C 1
ATOM 4775 O O . ALA A 1 618 ? 56.195 38.282 -13.965 1.00 28.28 618 ALA A O 1
ATOM 4776 N N . ILE A 1 619 ? 56.305 36.955 -15.810 1.00 29.61 619 ILE A N 1
ATOM 4777 C CA . ILE A 1 619 ? 57.695 36.443 -15.866 1.00 29.61 619 ILE A CA 1
ATOM 4778 C C . ILE A 1 619 ? 58.413 36.105 -14.538 1.00 29.61 619 ILE A C 1
ATOM 4780 O O . ILE A 1 619 ? 58.873 36.989 -13.828 1.00 29.61 619 ILE A O 1
ATOM 4784 N N . GLU A 1 620 ? 58.769 34.824 -14.367 1.00 26.20 620 GLU A N 1
ATOM 4785 C CA . GLU A 1 620 ? 60.195 34.439 -14.308 1.00 26.20 620 GLU A CA 1
ATOM 4786 C C . GLU A 1 620 ? 60.426 33.001 -14.816 1.00 26.20 620 GLU A C 1
ATOM 4788 O O . GLU A 1 620 ? 59.586 32.119 -14.652 1.00 26.20 620 GLU A O 1
ATOM 4793 N N . THR A 1 621 ? 61.570 32.768 -15.467 1.00 31.58 621 THR A N 1
ATOM 4794 C CA . THR A 1 621 ? 61.955 31.494 -16.112 1.00 31.58 621 THR A CA 1
ATOM 4795 C C . THR A 1 621 ? 63.412 31.155 -15.804 1.00 31.58 621 THR A C 1
ATOM 4797 O O . THR A 1 621 ? 64.253 32.053 -15.880 1.00 31.58 621 THR A O 1
ATOM 4800 N N . LYS A 1 622 ? 63.749 29.879 -15.556 1.00 28.39 622 LYS A N 1
ATOM 4801 C CA . LYS A 1 622 ? 65.146 29.396 -15.536 1.00 28.39 622 LYS A CA 1
ATOM 4802 C C . LYS A 1 622 ? 65.278 27.915 -15.925 1.00 28.39 622 LYS A C 1
ATOM 4804 O O . LYS A 1 622 ? 64.544 27.067 -15.433 1.00 28.39 622 LYS A O 1
ATOM 4809 N N . ASN A 1 623 ? 66.248 27.666 -16.802 1.00 29.25 623 ASN A N 1
ATOM 4810 C CA . ASN A 1 623 ? 66.687 26.379 -17.368 1.00 29.25 623 ASN A CA 1
ATOM 4811 C C . ASN A 1 623 ? 67.410 25.517 -16.288 1.00 29.25 623 ASN A C 1
ATOM 4813 O O . ASN A 1 623 ? 67.799 26.077 -15.264 1.00 29.25 623 ASN A O 1
ATOM 4817 N N . CYS A 1 624 ? 67.702 24.209 -16.428 1.00 26.27 624 CYS A N 1
ATOM 4818 C CA . CYS A 1 624 ? 67.523 23.228 -17.526 1.00 26.27 624 CYS A CA 1
ATOM 4819 C C . CYS A 1 624 ? 67.234 21.800 -16.918 1.00 26.27 624 CYS A C 1
ATOM 4821 O O . CYS A 1 624 ? 66.467 21.772 -15.962 1.00 26.27 624 CYS A O 1
ATOM 4823 N N . GLU A 1 625 ? 67.712 20.590 -17.296 1.00 26.56 625 GLU A N 1
ATOM 4824 C CA . GLU A 1 625 ? 68.768 20.094 -18.214 1.00 26.56 625 GLU A CA 1
ATOM 4825 C C . GLU A 1 625 ? 68.565 18.598 -18.639 1.00 26.56 625 GLU A C 1
ATOM 4827 O O . GLU A 1 625 ? 67.709 17.912 -18.083 1.00 26.56 625 GLU A O 1
ATOM 4832 N N . HIS A 1 626 ? 69.362 18.117 -19.612 1.00 27.47 626 HIS A N 1
ATOM 4833 C CA . HIS A 1 626 ? 69.655 16.724 -20.076 1.00 27.47 626 HIS A CA 1
ATOM 4834 C C . HIS A 1 626 ? 69.203 15.514 -19.186 1.00 27.47 626 HIS A C 1
ATOM 4836 O O . HIS A 1 626 ? 69.533 15.476 -18.004 1.00 27.47 626 HIS A O 1
ATOM 4842 N N . VAL A 1 627 ? 68.465 14.470 -19.642 1.00 28.89 627 VAL A N 1
ATOM 4843 C CA . VAL A 1 627 ? 68.743 13.417 -20.684 1.00 28.89 627 VAL A CA 1
ATOM 4844 C C . VAL A 1 627 ? 70.008 12.569 -20.367 1.00 28.89 627 VAL A C 1
ATOM 4846 O O . VAL A 1 627 ? 71.025 13.203 -20.093 1.00 28.89 627 VAL A O 1
ATOM 4849 N N . PRO A 1 628 ? 70.041 11.199 -20.418 1.00 44.53 628 PRO A N 1
ATOM 4850 C CA . PRO A 1 628 ? 69.213 10.251 -21.201 1.00 44.53 628 PRO A CA 1
ATOM 4851 C C . PRO A 1 628 ? 68.649 8.988 -20.469 1.00 44.53 628 PRO A C 1
ATOM 4853 O O . PRO A 1 628 ? 68.695 8.852 -19.250 1.00 44.53 628 PRO A O 1
ATOM 4856 N N . GLU A 1 629 ? 68.086 8.088 -21.291 1.00 31.69 629 GLU A N 1
ATOM 4857 C CA . GLU A 1 629 ? 67.528 6.738 -21.066 1.00 31.69 629 GLU A CA 1
ATOM 4858 C C . GLU A 1 629 ? 68.491 5.678 -20.473 1.00 31.69 629 GLU A C 1
ATOM 4860 O O . GLU A 1 629 ? 69.700 5.776 -20.657 1.00 31.69 629 GLU A O 1
ATOM 4865 N N . GLU A 1 630 ? 67.940 4.559 -19.964 1.00 28.81 630 GLU A N 1
ATOM 4866 C CA . GLU A 1 630 ? 68.362 3.205 -20.399 1.00 28.81 630 GLU A CA 1
ATOM 4867 C C . GLU A 1 630 ? 67.249 2.140 -20.185 1.00 28.81 630 GLU A C 1
ATOM 4869 O O . GLU A 1 630 ? 66.176 2.461 -19.670 1.00 28.81 630 GLU A O 1
ATOM 4874 N N . ARG A 1 631 ? 67.439 0.895 -20.666 1.00 27.50 631 ARG A N 1
ATOM 4875 C CA . ARG A 1 631 ? 66.362 -0.106 -20.900 1.00 27.50 631 ARG A CA 1
ATOM 4876 C C . ARG A 1 631 ? 66.390 -1.341 -19.976 1.00 27.50 631 ARG A C 1
ATOM 4878 O O . ARG A 1 631 ? 67.374 -1.629 -19.308 1.00 27.50 631 ARG A O 1
ATOM 4885 N N . CYS A 1 632 ? 65.284 -2.095 -19.988 1.00 28.52 632 CYS A N 1
ATOM 4886 C CA . CYS A 1 632 ? 65.097 -3.392 -19.315 1.00 28.52 632 CYS A CA 1
ATOM 4887 C C . CYS A 1 632 ? 66.073 -4.489 -19.802 1.00 28.52 632 CYS A C 1
ATOM 4889 O O . CYS A 1 632 ? 66.644 -4.372 -20.889 1.00 28.52 632 CYS A O 1
ATOM 4891 N N . PRO A 1 633 ? 66.160 -5.620 -19.074 1.00 44.53 633 PRO A N 1
ATOM 4892 C CA . PRO A 1 633 ? 65.462 -6.810 -19.590 1.00 44.53 633 PRO A CA 1
ATOM 4893 C C . PRO A 1 633 ? 64.661 -7.622 -18.544 1.00 44.53 633 PRO A C 1
ATOM 4895 O O . PRO A 1 633 ? 64.588 -7.279 -17.365 1.00 44.53 633 PRO A O 1
ATOM 4898 N N . VAL A 1 634 ? 64.011 -8.679 -19.039 1.00 32.03 634 VAL A N 1
ATOM 4899 C CA . VAL A 1 634 ? 63.080 -9.607 -18.363 1.00 32.03 634 VAL A CA 1
ATOM 4900 C C . VAL A 1 634 ? 63.831 -10.854 -17.841 1.00 32.03 634 VAL A C 1
ATOM 4902 O O . VAL A 1 634 ? 64.937 -11.106 -18.308 1.00 32.03 634 VAL A O 1
ATOM 4905 N N . ASP A 1 635 ? 63.256 -11.625 -16.897 1.00 28.75 635 ASP A N 1
ATOM 4906 C CA . ASP A 1 635 ? 62.805 -13.032 -17.116 1.00 28.75 635 ASP A CA 1
ATOM 4907 C C . ASP A 1 635 ? 62.766 -13.967 -15.880 1.00 28.75 635 ASP A C 1
ATOM 4909 O O . ASP A 1 635 ? 63.788 -14.228 -15.257 1.00 28.75 635 ASP A O 1
ATOM 4913 N N . THR A 1 636 ? 61.612 -14.641 -15.692 1.00 30.34 636 THR A N 1
ATOM 4914 C CA . THR A 1 636 ? 61.434 -16.025 -15.145 1.00 30.34 636 THR A CA 1
ATOM 4915 C C . THR A 1 636 ? 61.898 -16.360 -13.699 1.00 30.34 636 THR A C 1
ATOM 4917 O O . THR A 1 636 ? 62.655 -15.616 -13.095 1.00 30.34 636 THR A O 1
ATOM 4920 N N . GLN A 1 637 ? 61.525 -17.466 -13.023 1.00 27.48 637 GLN A N 1
ATOM 4921 C CA . GLN A 1 637 ? 60.349 -18.378 -12.991 1.00 27.48 637 GLN A CA 1
ATOM 4922 C C . GLN A 1 637 ? 60.417 -19.213 -11.678 1.00 27.48 637 GLN A C 1
ATOM 4924 O O . GLN A 1 637 ? 61.515 -19.439 -11.181 1.00 27.48 637 GLN A O 1
ATOM 4929 N N . THR A 1 638 ? 59.294 -19.809 -11.223 1.00 29.09 638 THR A N 1
ATOM 4930 C CA . THR A 1 638 ? 59.218 -20.986 -10.292 1.00 29.09 638 THR A CA 1
ATOM 4931 C C . THR A 1 638 ? 59.846 -20.859 -8.877 1.00 29.09 638 THR A C 1
ATOM 4933 O O . THR A 1 638 ? 60.569 -19.917 -8.594 1.00 29.09 638 THR A O 1
ATOM 4936 N N . ALA A 1 639 ? 59.646 -21.776 -7.914 1.00 29.03 639 ALA A N 1
ATOM 4937 C CA . ALA A 1 639 ? 58.442 -22.513 -7.479 1.00 29.03 639 ALA A CA 1
ATOM 4938 C C . ALA A 1 639 ? 58.668 -23.117 -6.063 1.00 29.03 639 ALA A C 1
ATOM 4940 O O . ALA A 1 639 ? 59.783 -23.508 -5.746 1.00 29.03 639 ALA A O 1
ATOM 4941 N N . ASP A 1 640 ? 57.592 -23.184 -5.269 1.00 28.62 640 ASP A N 1
ATOM 4942 C CA . ASP A 1 640 ? 57.224 -24.137 -4.192 1.00 28.62 640 ASP A CA 1
ATOM 4943 C C . ASP A 1 640 ? 58.208 -24.805 -3.181 1.00 28.62 640 ASP A C 1
ATOM 4945 O O . ASP A 1 640 ? 59.321 -25.214 -3.483 1.00 28.62 640 ASP A O 1
ATOM 4949 N N . ILE A 1 641 ? 57.633 -25.093 -1.993 1.00 29.30 641 ILE A N 1
ATOM 4950 C CA . ILE A 1 641 ? 58.039 -26.083 -0.953 1.00 29.30 641 ILE A CA 1
ATOM 4951 C C . ILE A 1 641 ? 59.224 -25.727 -0.002 1.00 29.30 641 ILE A C 1
ATOM 4953 O O . ILE A 1 641 ? 60.244 -25.166 -0.380 1.00 29.30 641 ILE A O 1
ATOM 4957 N N . GLY A 1 642 ? 59.063 -26.068 1.294 1.00 25.53 642 GLY A N 1
ATOM 4958 C CA . GLY A 1 642 ? 60.091 -26.015 2.367 1.00 25.53 642 GLY A CA 1
ATOM 4959 C C . GLY A 1 642 ? 60.566 -27.425 2.794 1.00 25.53 642 GLY A C 1
ATOM 4960 O O . GLY A 1 642 ? 60.596 -28.297 1.930 1.00 25.53 642 GLY A O 1
ATOM 4961 N N . PRO A 1 643 ? 60.842 -27.747 4.088 1.00 43.31 643 PRO A N 1
ATOM 4962 C CA . PRO A 1 643 ? 60.801 -26.916 5.307 1.00 43.31 643 PRO A CA 1
ATOM 4963 C C . PRO A 1 643 ? 61.956 -27.197 6.339 1.00 43.31 643 PRO A C 1
ATOM 4965 O O . PRO A 1 643 ? 62.908 -27.905 6.047 1.00 43.31 643 PRO A O 1
ATOM 4968 N N . ILE A 1 644 ? 61.790 -26.726 7.595 1.00 29.14 644 ILE A N 1
ATOM 4969 C CA . ILE A 1 644 ? 62.392 -27.230 8.871 1.00 29.14 644 ILE A CA 1
ATOM 4970 C C . ILE A 1 644 ? 63.847 -26.828 9.287 1.00 29.14 644 ILE A C 1
ATOM 4972 O O . ILE A 1 644 ? 64.840 -27.242 8.710 1.00 29.14 644 ILE A O 1
ATOM 4976 N N . LEU A 1 645 ? 63.907 -26.111 10.431 1.00 27.95 645 LEU A N 1
ATOM 4977 C CA . LEU A 1 645 ? 64.922 -26.023 11.521 1.00 27.95 645 LEU A CA 1
ATOM 4978 C C . LEU A 1 645 ? 66.445 -25.856 11.248 1.00 27.95 645 LEU A C 1
ATOM 4980 O O . LEU A 1 645 ? 67.124 -26.765 10.787 1.00 27.95 645 LEU A O 1
ATOM 4984 N N . GLY A 1 646 ? 67.033 -24.777 11.804 1.00 26.33 646 GLY A N 1
ATOM 4985 C CA . GLY A 1 646 ? 68.490 -24.609 12.001 1.00 26.33 646 GLY A CA 1
ATOM 4986 C C . GLY A 1 646 ? 68.860 -23.499 13.012 1.00 26.33 646 GLY A C 1
ATOM 4987 O O . GLY A 1 646 ? 68.530 -22.336 12.814 1.00 26.33 646 GLY A O 1
ATOM 4988 N N . VAL A 1 647 ? 69.519 -23.844 14.127 1.00 29.17 647 VAL A N 1
ATOM 4989 C CA . VAL A 1 647 ? 69.715 -22.973 15.317 1.00 29.17 647 VAL A CA 1
ATOM 4990 C C . VAL A 1 647 ? 70.982 -22.098 15.260 1.00 29.17 647 VAL A C 1
ATOM 4992 O O . VAL A 1 647 ? 72.058 -22.648 15.039 1.00 29.17 647 VAL A O 1
ATOM 4995 N N . ARG A 1 648 ? 70.873 -20.794 15.613 1.00 27.34 648 ARG A N 1
ATOM 4996 C CA . ARG A 1 648 ? 71.820 -19.929 16.400 1.00 27.34 648 ARG A CA 1
ATOM 4997 C C . ARG A 1 648 ? 71.543 -18.431 16.134 1.00 27.34 648 ARG A C 1
ATOM 4999 O O . ARG A 1 648 ? 71.210 -18.087 15.016 1.00 27.34 648 ARG A O 1
ATOM 5006 N N . SER A 1 649 ? 71.783 -17.427 16.982 1.00 28.92 649 SER A N 1
ATOM 5007 C CA . SER A 1 649 ? 71.872 -17.205 18.440 1.00 28.92 649 SER A CA 1
ATOM 5008 C C . SER A 1 649 ? 72.511 -15.809 18.646 1.00 28.92 649 SER A C 1
ATOM 5010 O O . SER A 1 649 ? 73.543 -15.553 18.034 1.00 28.92 649 SER A O 1
ATOM 5012 N N . LYS A 1 650 ? 72.006 -14.986 19.582 1.00 30.25 650 LYS A N 1
ATOM 5013 C CA . LYS A 1 650 ? 72.620 -13.739 20.125 1.00 30.25 650 LYS A CA 1
ATOM 5014 C C . LYS A 1 650 ? 72.826 -12.523 19.185 1.00 30.25 650 LYS A C 1
ATOM 5016 O O . LYS A 1 650 ? 73.775 -12.481 18.411 1.00 30.25 650 LYS A O 1
ATOM 5021 N N . ARG A 1 651 ? 72.129 -11.418 19.497 1.00 27.94 651 ARG A N 1
ATOM 5022 C CA . ARG A 1 651 ? 72.737 -10.087 19.753 1.00 27.94 651 ARG A CA 1
ATOM 5023 C C . ARG A 1 651 ? 71.843 -9.263 20.702 1.00 27.94 651 ARG A C 1
ATOM 5025 O O . ARG A 1 651 ? 70.780 -9.739 21.091 1.00 27.94 651 ARG A O 1
ATOM 5032 N N . ARG A 1 652 ? 72.353 -8.124 21.180 1.00 27.88 652 ARG A N 1
ATOM 5033 C CA . ARG A 1 652 ? 71.833 -7.333 22.315 1.00 27.88 652 ARG A CA 1
ATOM 5034 C C . ARG A 1 652 ? 70.976 -6.131 21.890 1.00 27.88 652 ARG A C 1
ATOM 5036 O O . ARG A 1 652 ? 71.140 -5.627 20.790 1.00 27.88 652 ARG A O 1
ATOM 5043 N N . GLU A 1 653 ? 70.148 -5.688 22.841 1.00 29.61 653 GLU A N 1
ATOM 5044 C CA . GLU A 1 653 ? 69.815 -4.291 23.190 1.00 29.61 653 GLU A CA 1
ATOM 5045 C C . GLU A 1 653 ? 69.741 -3.230 22.069 1.00 29.61 653 GLU A C 1
ATOM 5047 O O . GLU A 1 653 ? 70.766 -2.738 21.608 1.00 29.61 653 GLU A O 1
ATOM 5052 N N . TYR A 1 654 ? 68.537 -2.690 21.835 1.00 27.75 654 TYR A N 1
ATOM 5053 C CA . TYR A 1 654 ? 68.272 -1.278 22.165 1.00 27.75 654 TYR A CA 1
ATOM 5054 C C . TYR A 1 654 ? 66.769 -1.013 22.362 1.00 27.75 654 TYR A C 1
ATOM 5056 O O . TYR A 1 654 ? 65.941 -1.627 21.693 1.00 27.75 654 TYR A O 1
ATOM 5064 N N . ILE A 1 655 ? 66.412 -0.089 23.261 1.00 35.94 655 ILE A N 1
ATOM 5065 C CA . ILE A 1 655 ? 65.046 0.454 23.391 1.00 35.94 655 ILE A CA 1
ATOM 5066 C C . ILE A 1 655 ? 65.136 1.986 23.387 1.00 35.94 655 ILE A C 1
ATOM 5068 O O . ILE A 1 655 ? 65.430 2.576 24.429 1.00 35.94 655 ILE A O 1
ATOM 5072 N N . PRO A 1 656 ? 64.862 2.655 22.256 1.00 33.91 656 PRO A N 1
ATOM 5073 C CA . PRO A 1 656 ? 64.569 4.078 22.255 1.00 33.91 656 PRO A CA 1
ATOM 5074 C C . PRO A 1 656 ? 63.101 4.311 22.649 1.00 33.91 656 PRO A C 1
ATOM 5076 O O . PRO A 1 656 ? 62.182 3.709 22.094 1.00 33.91 656 PRO A O 1
ATOM 5079 N N . ARG A 1 657 ? 62.871 5.217 23.605 1.00 37.00 657 ARG A N 1
ATOM 5080 C CA . ARG A 1 657 ? 61.563 5.872 23.771 1.00 37.00 657 ARG A CA 1
ATOM 5081 C C . ARG A 1 657 ? 61.372 6.922 22.664 1.00 37.00 657 ARG A C 1
ATOM 5083 O O . ARG A 1 657 ? 62.344 7.353 22.055 1.00 37.00 657 ARG A O 1
ATOM 5090 N N . ASN A 1 658 ? 60.133 7.399 22.534 1.00 33.31 658 ASN A N 1
ATOM 5091 C CA . ASN A 1 658 ? 59.687 8.536 21.715 1.00 33.31 658 ASN A CA 1
ATOM 5092 C C . ASN A 1 658 ? 59.545 8.241 20.208 1.00 33.31 658 ASN A C 1
ATOM 5094 O O . ASN A 1 658 ? 60.510 8.263 19.453 1.00 33.31 658 ASN A O 1
ATOM 5098 N N . ALA A 1 659 ? 58.294 8.084 19.767 1.00 27.88 659 ALA A N 1
ATOM 5099 C CA . ALA A 1 659 ? 57.875 8.374 18.396 1.00 27.88 659 ALA A CA 1
ATOM 5100 C C . ALA A 1 659 ? 57.138 9.732 18.396 1.00 27.88 659 ALA A C 1
ATOM 5102 O O . ALA A 1 659 ? 56.416 10.011 19.359 1.00 27.88 659 ALA A O 1
ATOM 5103 N N . PRO A 1 660 ? 57.325 10.600 17.386 1.00 32.78 660 PRO A N 1
ATOM 5104 C CA . PRO A 1 660 ? 56.791 11.958 17.414 1.00 32.78 660 PRO A CA 1
ATOM 5105 C C . PRO A 1 660 ? 55.290 12.012 17.107 1.00 32.78 660 PRO A C 1
ATOM 5107 O O . PRO A 1 660 ? 54.786 11.293 16.243 1.00 32.78 660 PRO A O 1
ATOM 5110 N N . VAL A 1 661 ? 54.594 12.950 17.753 1.00 34.78 661 VAL A N 1
ATOM 5111 C CA . VAL A 1 661 ? 53.274 13.411 17.303 1.00 34.78 661 VAL A CA 1
ATOM 5112 C C . VAL A 1 661 ? 53.462 14.072 15.936 1.00 34.78 661 VAL A C 1
ATOM 5114 O O . VAL A 1 661 ? 54.215 15.041 15.820 1.00 34.78 661 VAL A O 1
ATOM 5117 N N . ARG A 1 662 ? 52.809 13.551 14.889 1.00 34.84 662 ARG A N 1
ATOM 5118 C CA . ARG A 1 662 ? 52.773 14.236 13.589 1.00 34.84 662 ARG A CA 1
ATOM 5119 C C . ARG A 1 662 ? 52.016 15.553 13.746 1.00 34.84 662 ARG A C 1
ATOM 5121 O O . ARG A 1 662 ? 50.950 15.578 14.358 1.00 34.84 662 ARG A O 1
ATOM 5128 N N . LYS A 1 663 ? 52.574 16.631 13.189 1.00 38.41 663 LYS A N 1
ATOM 5129 C CA . LYS A 1 663 ? 51.855 17.900 13.047 1.00 38.41 663 LYS A CA 1
ATOM 5130 C C . LYS A 1 663 ? 50.604 17.674 12.193 1.00 38.41 663 LYS A C 1
ATOM 5132 O O . LYS A 1 663 ? 50.620 16.846 11.287 1.00 38.41 663 LYS A O 1
ATOM 5137 N N . MET A 1 664 ? 49.548 18.409 12.512 1.00 37.75 664 MET A N 1
ATOM 5138 C CA . MET A 1 664 ? 48.354 18.523 11.682 1.00 37.75 664 MET A CA 1
ATOM 5139 C C . MET A 1 664 ? 48.659 19.527 10.564 1.00 37.75 664 MET A C 1
ATOM 5141 O O . MET A 1 664 ? 49.236 20.575 10.851 1.00 37.75 664 MET A O 1
ATOM 5145 N N . ASP A 1 665 ? 48.343 19.190 9.314 1.00 54.22 665 ASP A N 1
ATOM 5146 C CA . ASP A 1 665 ? 48.703 20.024 8.162 1.00 54.22 665 ASP A CA 1
ATOM 5147 C C . ASP A 1 665 ? 48.003 21.390 8.216 1.00 54.22 665 ASP A C 1
ATOM 5149 O O . ASP A 1 665 ? 46.842 21.490 8.614 1.00 54.22 665 ASP A O 1
ATOM 5153 N N . GLU A 1 666 ? 48.694 22.450 7.796 1.00 48.84 666 GLU A N 1
ATOM 5154 C CA . GLU A 1 666 ? 48.255 23.843 7.996 1.00 48.84 666 GLU A CA 1
ATOM 5155 C C . GLU A 1 666 ? 46.920 24.153 7.288 1.00 48.84 666 GLU A C 1
ATOM 5157 O O . GLU A 1 666 ? 46.085 24.885 7.820 1.00 48.84 666 GLU A O 1
ATOM 5162 N N . GLN A 1 667 ? 46.642 23.484 6.163 1.00 45.16 667 GLN A N 1
ATOM 5163 C CA . GLN A 1 667 ? 45.337 23.515 5.488 1.00 45.16 667 GLN A CA 1
ATOM 5164 C C . GLN A 1 667 ? 44.194 22.969 6.366 1.00 45.16 667 GLN A C 1
ATOM 5166 O O . GLN A 1 667 ? 43.080 23.487 6.327 1.00 45.16 667 GLN A O 1
ATOM 5171 N N . SER A 1 668 ? 44.462 21.956 7.198 1.00 47.09 668 SER A N 1
ATOM 5172 C CA . SER A 1 668 ? 43.468 21.396 8.126 1.00 47.09 668 SER A CA 1
ATOM 5173 C C . SER A 1 668 ? 43.157 22.352 9.279 1.00 47.09 668 SER A C 1
ATOM 5175 O O . SER A 1 668 ? 42.035 22.353 9.777 1.00 47.09 668 SER A O 1
ATOM 5177 N N . ALA A 1 669 ? 44.130 23.167 9.702 1.00 59.97 669 ALA A N 1
ATOM 5178 C CA . ALA A 1 669 ? 43.909 24.204 10.708 1.00 59.97 669 ALA A CA 1
ATOM 5179 C C . ALA A 1 669 ? 43.041 25.342 10.146 1.00 59.97 669 ALA A C 1
ATOM 5181 O O . ALA A 1 669 ? 42.034 25.692 10.760 1.00 59.97 669 ALA A O 1
ATOM 5182 N N . ALA A 1 670 ? 43.365 25.837 8.944 1.00 61.28 670 ALA A N 1
ATOM 5183 C CA . ALA A 1 670 ? 42.603 26.892 8.273 1.00 61.28 670 ALA A CA 1
ATOM 5184 C C . ALA A 1 670 ? 41.119 26.522 8.081 1.00 61.28 670 ALA A C 1
ATOM 5186 O O . ALA A 1 670 ? 40.238 27.302 8.437 1.00 61.28 670 ALA A O 1
ATOM 5187 N N . ILE A 1 671 ? 40.827 25.300 7.615 1.00 63.84 671 ILE A N 1
ATOM 5188 C CA . ILE A 1 671 ? 39.444 24.820 7.427 1.00 63.84 671 ILE A CA 1
ATOM 5189 C C . ILE A 1 671 ? 38.662 24.795 8.753 1.00 63.84 671 ILE A C 1
ATOM 5191 O O . ILE A 1 671 ? 37.487 25.157 8.782 1.00 63.84 671 ILE A O 1
ATOM 5195 N N . VAL A 1 672 ? 39.293 24.395 9.862 1.00 67.12 672 VAL A N 1
ATOM 5196 C CA . VAL A 1 672 ? 38.649 24.396 11.189 1.00 67.12 672 VAL A CA 1
ATOM 5197 C C . VAL A 1 672 ? 38.391 25.823 11.687 1.00 67.12 672 VAL A C 1
ATOM 5199 O O . VAL A 1 672 ? 37.361 26.073 12.316 1.00 67.12 672 VAL A O 1
ATOM 5202 N N . GLU A 1 673 ? 39.287 26.764 11.394 1.00 70.19 673 GLU A N 1
ATOM 5203 C CA . G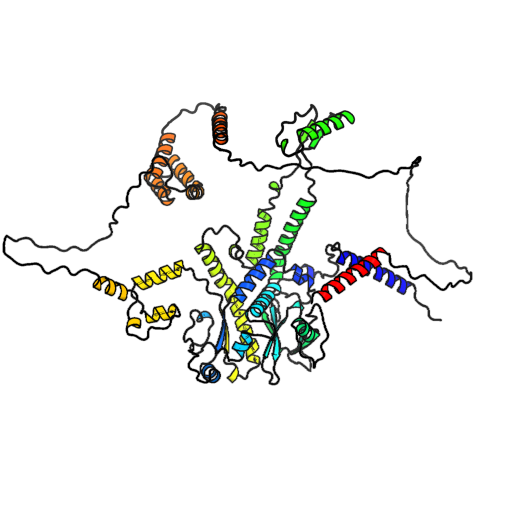LU A 1 673 ? 39.171 28.159 11.823 1.00 70.19 673 GLU A CA 1
ATOM 5204 C C . GLU A 1 673 ? 38.123 28.947 11.013 1.00 70.19 673 GLU A C 1
ATOM 5206 O O . GLU A 1 673 ? 37.351 29.712 11.596 1.00 70.19 673 GLU A O 1
ATOM 5211 N N . ASP A 1 674 ? 37.982 28.685 9.710 1.00 68.50 674 ASP A N 1
ATOM 5212 C CA . ASP A 1 674 ? 36.908 29.270 8.893 1.00 68.50 674 ASP A CA 1
ATOM 5213 C C . ASP A 1 674 ? 35.529 28.659 9.201 1.00 68.50 674 ASP A C 1
ATOM 5215 O O . ASP A 1 674 ? 34.546 29.397 9.311 1.00 68.50 674 ASP A O 1
ATOM 5219 N N . VAL A 1 675 ? 35.433 27.344 9.452 1.00 63.59 675 VAL A N 1
ATOM 5220 C CA . VAL A 1 675 ? 34.185 26.727 9.956 1.00 63.59 675 VAL A CA 1
ATOM 5221 C C . VAL A 1 675 ? 33.786 27.335 11.304 1.00 63.59 675 VAL A C 1
ATOM 5223 O O . VAL A 1 675 ? 32.606 27.606 11.532 1.00 63.59 675 VAL A O 1
ATOM 5226 N N . ARG A 1 676 ? 34.755 27.607 12.187 1.00 71.00 676 ARG A N 1
ATOM 5227 C CA . ARG A 1 676 ? 34.501 28.290 13.459 1.00 71.00 676 ARG A CA 1
ATOM 5228 C C . ARG A 1 676 ? 33.982 29.718 13.249 1.00 71.00 676 ARG A C 1
ATOM 5230 O O . ARG A 1 676 ? 32.971 30.070 13.854 1.00 71.00 676 ARG A O 1
ATOM 5237 N N . ARG A 1 677 ? 34.617 30.516 12.381 1.00 64.25 677 ARG A N 1
ATOM 5238 C CA . ARG A 1 677 ? 34.147 31.873 12.040 1.00 64.25 677 ARG A CA 1
ATOM 5239 C C . ARG A 1 677 ? 32.730 31.875 11.480 1.00 64.25 677 ARG A C 1
ATOM 5241 O O . ARG A 1 677 ? 31.953 32.759 11.822 1.00 64.25 677 ARG A O 1
ATOM 5248 N N . TRP A 1 678 ? 32.387 30.893 10.647 1.00 63.66 678 TRP A N 1
ATOM 5249 C CA . TRP A 1 678 ? 31.038 30.759 10.101 1.00 63.66 678 TRP A CA 1
ATOM 5250 C C . TRP A 1 678 ? 30.000 30.546 11.212 1.00 63.66 678 TRP A C 1
ATOM 5252 O O . TRP A 1 678 ? 28.996 31.257 11.251 1.00 63.66 678 TRP A O 1
ATOM 5262 N N . PHE A 1 679 ? 30.274 29.662 12.180 1.00 55.62 679 PHE A N 1
ATOM 5263 C CA . PHE A 1 679 ? 29.412 29.501 13.356 1.00 55.62 679 PHE A CA 1
ATOM 5264 C C . PHE A 1 679 ? 29.299 30.794 14.180 1.00 55.62 679 PHE A C 1
ATOM 5266 O O . PHE A 1 679 ? 28.181 31.241 14.443 1.00 55.62 679 PHE A O 1
ATOM 5273 N N . GLU A 1 680 ? 30.423 31.438 14.510 1.00 65.00 680 GLU A N 1
ATOM 5274 C CA . GLU A 1 680 ? 30.448 32.695 15.277 1.00 65.00 680 GLU A CA 1
ATOM 5275 C C . GLU A 1 680 ? 29.705 33.842 14.555 1.00 65.00 680 GLU A C 1
ATOM 5277 O O . GLU A 1 680 ? 29.069 34.670 15.206 1.00 65.00 680 GLU A O 1
ATOM 5282 N N . GLN A 1 681 ? 29.689 33.873 13.217 1.00 61.00 681 GLN A N 1
ATOM 5283 C CA . GLN A 1 681 ? 28.853 34.802 12.444 1.00 61.00 681 GLN A CA 1
ATOM 5284 C C . GLN A 1 681 ? 27.360 34.441 12.494 1.00 61.00 681 GLN A C 1
ATOM 5286 O O . GLN A 1 681 ? 26.528 35.337 12.626 1.00 61.00 681 GLN A O 1
ATOM 5291 N N . THR A 1 682 ? 26.996 33.154 12.430 1.00 59.47 682 THR A N 1
ATOM 5292 C CA . THR A 1 682 ? 25.581 32.734 12.487 1.00 59.47 682 THR A CA 1
ATOM 5293 C C . THR A 1 682 ? 24.927 32.902 13.861 1.00 59.47 682 THR A C 1
ATOM 5295 O O . THR A 1 682 ? 23.714 33.105 13.917 1.00 59.47 682 THR A O 1
ATOM 5298 N N . GLU A 1 683 ? 25.685 32.868 14.964 1.00 52.38 683 GLU A N 1
ATOM 5299 C CA . GLU A 1 683 ? 25.139 33.168 16.299 1.00 52.38 683 GLU A CA 1
ATOM 5300 C C . GLU A 1 683 ? 24.884 34.667 16.518 1.00 52.38 683 GLU A C 1
ATOM 5302 O O . GLU A 1 683 ? 23.940 35.013 17.217 1.00 52.38 683 GLU A O 1
ATOM 5307 N N . ASN A 1 684 ? 25.634 35.560 15.860 1.00 49.09 684 ASN A N 1
ATOM 5308 C CA . ASN A 1 684 ? 25.399 37.014 15.901 1.00 49.09 684 ASN A CA 1
ATOM 5309 C C . ASN A 1 684 ? 24.263 37.491 14.962 1.00 49.09 684 ASN A C 1
ATOM 5311 O O . ASN A 1 684 ? 24.044 38.692 14.810 1.00 49.09 684 ASN A O 1
ATOM 5315 N N . LEU A 1 685 ? 23.543 36.561 14.323 1.00 46.16 685 LEU A N 1
ATOM 5316 C CA . LEU A 1 685 ? 22.368 36.810 13.473 1.00 46.16 685 LEU A CA 1
ATOM 5317 C C . LEU A 1 685 ? 21.070 36.256 14.103 1.00 46.16 685 LEU A C 1
ATOM 5319 O O . LEU A 1 685 ? 20.116 35.930 13.390 1.00 46.16 685 LEU A O 1
ATOM 5323 N N . ARG A 1 686 ? 21.041 36.132 15.437 1.00 41.75 686 ARG A N 1
ATOM 5324 C CA . ARG A 1 686 ? 19.903 35.697 16.261 1.00 41.75 686 ARG A CA 1
ATOM 5325 C C . ARG A 1 686 ? 19.719 36.588 17.487 1.00 41.75 686 ARG A C 1
ATOM 5327 O O . ARG A 1 686 ? 18.560 36.632 17.952 1.00 41.75 686 ARG A O 1
#

pLDDT: mean 70.75, std 22.78, range [25.53, 96.56]

Nearest PDB structures (foldseek):
  9imv-assembly1_L  TM=7.050E-01  e=2.130E-11  Escherichia phage T5
  8qem-assembly1_Q  TM=6.038E-01  e=3.597E-11  Staphylococcus phage 812
  8qem-assembly1_R  TM=5.724E-01  e=2.130E-11  Staphylococcus phage 812
  8qem-assembly1_U  TM=5.924E-01  e=1.139E-10  Staphylococcus phage 812
  8qem-assembly1_V  TM=5.638E-01  e=1.405E-10  Staphylococcus phage 812

Sequence (686 aa):
MLNIDLSATIRREIRREHKRSAQIAKSLGWDGYETTGLGAWDMFGAPGDSGHYGSPYRDIEQVRGWNHTAILAKSFQFTLANLSVFCSPEIAALVSGGRSDYKAASRVTGIEHFAVPEDWVIAPREYRIARLMRRPNGFEDESVFKFRIAQQIETHGVCYIVVLPNQDDVPSELYVIPKTGIMPQPATSQHPEGTYRTLNLSRYTRPLKASERPRSYAEMLGWLSNRDFPAKYVIPIGIPSLAWMDDFLNPSSAIADALDTDKEIHRSRRKTLQNQSSQGPMLEEEPGVTMQSDERAQLLEEFAQVATGPDNAGATYWKPAGVRITNPQHSAREMEYADSAVQSRDAVLGQRQVPAAMLGQGDINSHTGVVGVIRTWTRMSGQPLMRIMAGQLTVGLSRFFAEEDAEFQIVMQAANIDDEQVKLSQRQLTLSSGTRTVREWREEDNLEPFGDERDDAIVGTLQAIAEQEKAPQQAPPNIDSPNVQQPGQPGVGVGESDRPQPVAETKATGGLSSLTRSQYKRNRTAVMETLRDVAAGTLRASTGTVLLQSLGMSAEEANGLIASVQEDSATPSTPEVATAAPQASEQAATFFTKLLQSRPIHTKAVEEEPVPGESQLAIETKNCEHVPEERCPVDTQTADIGPILGVRSKRREYIPRNAPVRKMDEQSAAIVEDVRRWFEQTENLR

Foldseek 3Di:
DDDDPVVVVVVVVVVVVVVVVVVVCVVVVNPPDDPVPADPCRVLVDQFDLCQQDDVVVLVLLCDDLLVVLLQLLLQLLLQWDKFKKFAVVQQCVQCVNDPVPPFPLDDPPCVVLPDDNRITGHDCSDQVNVCCQPQDPADGNSVVSSLQSSQQQSRQKWKWFFDADPLLAGDHIDTAHSNQKHWDAADPVANQGWIFGAQQAPDQDQDDPPDDDPDPNPVSNPNHGDIGHPLRMQMFGAQGPVDNPDGRHLSSVCVVLSVLLVVLVVVVVCCVVVVPQDAFDKDFAPPDDDDPVRVVVVVVVCCVQPDDPVNVPGDDDDDPRIDTDRPDDDPVNVVSPVSNVVSSCSSCVSSLHDVVSVVDDDPVDPCSSLVSVQVSCVPPSQVSQSSVQQSVLVSNLSSDDPVSSRMGMHIGGNDSDDVVVVVVVVVVQLVVLPDFLQVVCVVVVHDAPPDPNRRGRRNVVVVVVVVVVDDDDDDDDDDDDDDDDDDDDDDDDYDDDDDDDDDDDDDPDDPDQDDPVLCVVCVVVLVVLLVCLLVVVDPLVVQLVSVVVSPGDSVSSNVSSVVSVVVSVDDDDDDDDDDDDPVVVVVVVVVVVVVVPDDDDDDDDDDDDDDDDDDDDDDDDDDDDDDDDDDDDDDDDDDDDDDDDDDDDDDDDDDDDDDDDDDDPVVVVVVVVVVVVVVVVVVVD

Mean predicted aligned error: 20.53 Å